Protein AF-A0A7V0QGQ5-F1 (afdb_monomer)

Nearest PDB structures (foldseek):
  8oyc-assembly2_B  TM=1.845E-01  e=3.760E+00  Methanosarcina mazei Go1

Sequence (451 aa):
MRLNPPDILLTNYKMLDYLLIRPKDYPLWKQNNFETLQYLVVDELHTFDGAQATDLACLIRRLKTRLKTPRDFLCCVGTSATLGSEKNPETLLQYVRVLFGEPFDDDAVITESQLTAGEFLEKSLISRIHIIPPEKTDQLDPEHYDGYQSYISSQHELWFGETISAKNFNKIQWRIDLGEKLKEHLFFQNLLKVLGGKVKNYNEILNELEKVTPEFKRGSEKYQLGLINSILSLVSEARTKVSEGNNEVTAPFLNVRLHFWLRELRRMVGKVGRKPDLRFSDDLNERQLKNHLPVVNCRECGSTGWAGIKRQNDTSVNPDLQSFYIGFFKNDPKVVFLFPDDPLKGGYQGRNGLDGIFYHLCCACLGLTTSDAPTDCPYCGNRELVRVFVPNSRVKRKKKIVGVHDCPFCGARNSLTIIGSRAASLTSVIIAQLYSSSFNNDKKLLTFSDS

Structure (mmCIF, N/CA/C/O backbone):
data_AF-A0A7V0QGQ5-F1
#
_entry.id   AF-A0A7V0QGQ5-F1
#
loop_
_atom_site.group_PDB
_atom_site.id
_atom_site.type_symbol
_atom_site.label_atom_id
_atom_site.label_alt_id
_atom_site.label_comp_id
_atom_site.label_asym_id
_atom_site.label_entity_id
_atom_site.label_seq_id
_atom_site.pdbx_PDB_ins_code
_atom_site.Cartn_x
_atom_site.Cartn_y
_atom_site.Cartn_z
_atom_site.occupancy
_atom_site.B_iso_or_equiv
_atom_site.auth_seq_id
_atom_site.auth_comp_id
_atom_site.auth_asym_id
_atom_site.auth_atom_id
_atom_site.pdbx_PDB_model_num
ATOM 1 N N . MET A 1 1 ? 9.636 -25.433 24.925 1.00 61.81 1 MET A N 1
ATOM 2 C CA . MET A 1 1 ? 8.462 -26.044 24.271 1.00 61.81 1 MET A CA 1
ATOM 3 C C . MET A 1 1 ? 8.364 -27.551 24.499 1.00 61.81 1 MET A C 1
ATOM 5 O O . MET A 1 1 ? 7.464 -27.965 25.195 1.00 61.81 1 MET A O 1
ATOM 9 N N . ARG A 1 2 ? 9.251 -28.411 23.972 1.00 73.81 2 ARG A N 1
ATOM 10 C CA . ARG A 1 2 ? 9.015 -29.878 24.028 1.00 73.81 2 ARG A CA 1
ATOM 11 C C . ARG A 1 2 ? 9.058 -30.513 25.422 1.00 73.81 2 ARG A C 1
ATOM 13 O O . ARG A 1 2 ? 8.378 -31.500 25.642 1.00 73.81 2 ARG A O 1
ATOM 20 N N . LEU A 1 3 ? 9.888 -29.988 26.321 1.00 77.19 3 LEU A N 1
ATOM 21 C CA . LEU A 1 3 ? 10.005 -30.485 27.701 1.00 77.19 3 LEU A CA 1
ATOM 22 C C . LEU A 1 3 ? 9.179 -29.664 28.700 1.00 77.19 3 LEU A C 1
ATOM 24 O O . LEU A 1 3 ? 8.874 -30.162 29.771 1.00 77.19 3 LEU A O 1
ATOM 28 N N . ASN A 1 4 ? 8.814 -28.441 28.308 1.00 82.00 4 ASN A N 1
ATOM 29 C CA . ASN A 1 4 ? 7.976 -27.501 29.050 1.00 82.00 4 ASN A CA 1
ATOM 30 C C . ASN A 1 4 ? 6.942 -26.965 28.041 1.00 82.00 4 ASN A C 1
ATOM 32 O O . ASN A 1 4 ? 7.288 -26.027 27.296 1.00 82.00 4 ASN A O 1
ATOM 36 N N . PRO A 1 5 ? 5.787 -27.643 27.883 1.00 83.38 5 PRO A N 1
ATOM 37 C CA . PRO A 1 5 ? 4.729 -27.214 26.970 1.00 83.38 5 PRO A CA 1
ATOM 38 C C . PRO A 1 5 ? 4.194 -25.834 27.393 1.00 83.38 5 PRO A C 1
ATOM 40 O O . PRO A 1 5 ? 4.126 -25.568 28.589 1.00 83.38 5 PRO A O 1
ATOM 43 N N . PRO A 1 6 ? 3.884 -24.935 26.441 1.00 86.62 6 PRO A N 1
ATOM 44 C CA . PRO A 1 6 ? 3.328 -23.622 26.755 1.00 86.62 6 PRO A CA 1
ATOM 45 C C . PRO A 1 6 ? 1.831 -23.711 27.083 1.00 86.62 6 PRO A C 1
ATOM 47 O O . PRO A 1 6 ? 1.152 -24.600 26.572 1.00 86.62 6 PRO A O 1
ATOM 50 N N . ASP A 1 7 ? 1.312 -22.736 27.834 1.00 86.81 7 ASP A N 1
ATOM 51 C CA . ASP A 1 7 ? -0.131 -22.598 28.098 1.00 86.81 7 ASP A CA 1
ATOM 52 C C . ASP A 1 7 ? -0.922 -22.212 26.834 1.00 86.81 7 ASP A C 1
ATOM 54 O O . ASP A 1 7 ? -2.066 -22.619 26.654 1.00 86.81 7 ASP A O 1
ATOM 58 N N . ILE A 1 8 ? -0.296 -21.450 25.926 1.00 91.44 8 ILE A N 1
ATOM 59 C CA . ILE A 1 8 ? -0.865 -21.049 24.632 1.00 91.44 8 ILE A CA 1
ATOM 60 C C . ILE A 1 8 ? 0.060 -21.519 23.507 1.00 91.44 8 ILE A C 1
ATOM 62 O O . ILE A 1 8 ? 1.232 -21.138 23.442 1.00 91.44 8 ILE A O 1
ATOM 66 N N . LEU A 1 9 ? -0.478 -22.322 22.586 1.00 90.81 9 LEU A N 1
ATOM 67 C CA . LEU A 1 9 ? 0.223 -22.776 21.385 1.00 90.81 9 LEU A CA 1
ATOM 68 C C . LEU A 1 9 ? -0.323 -22.064 20.142 1.00 90.81 9 LEU A C 1
ATOM 70 O O . LEU A 1 9 ? -1.344 -22.462 19.589 1.00 90.81 9 LEU A O 1
ATOM 74 N N . LEU A 1 10 ? 0.399 -21.048 19.665 1.00 92.56 10 LEU A N 1
ATOM 75 C CA . LEU A 1 10 ? 0.129 -20.407 18.375 1.00 92.56 10 LEU A CA 1
ATOM 76 C C . LEU A 1 10 ? 0.839 -21.175 17.257 1.00 92.56 10 LEU A C 1
ATOM 78 O O . LEU A 1 10 ? 2.065 -21.313 17.257 1.00 92.56 10 LEU A O 1
ATOM 82 N N . THR A 1 11 ? 0.076 -21.707 16.306 1.00 91.12 11 THR A N 1
ATOM 83 C CA . THR A 1 11 ? 0.616 -22.517 15.212 1.00 91.12 11 THR A CA 1
ATOM 84 C C . THR A 1 11 ? -0.301 -22.479 13.992 1.00 91.12 11 THR A C 1
ATOM 86 O O . THR A 1 11 ? -1.473 -22.139 14.106 1.00 91.12 11 THR A O 1
ATOM 89 N N . ASN A 1 12 ? 0.219 -22.845 12.821 1.00 90.44 12 ASN A N 1
ATOM 90 C CA . ASN A 1 12 ? -0.616 -23.091 11.644 1.00 90.44 12 ASN A CA 1
ATOM 91 C C . ASN A 1 12 ? -0.992 -24.580 11.556 1.00 90.44 12 ASN A C 1
ATOM 93 O O . ASN A 1 12 ? -0.305 -25.435 12.122 1.00 90.44 12 ASN A O 1
ATOM 97 N N . TYR A 1 13 ? -2.052 -24.907 10.812 1.00 88.12 13 TYR A N 1
ATOM 98 C CA . TYR A 1 13 ? -2.577 -26.278 10.751 1.00 88.12 13 TYR A CA 1
ATOM 99 C C . TYR A 1 13 ? -1.547 -27.307 10.246 1.00 88.12 13 TYR A C 1
ATOM 101 O O . TYR A 1 13 ? -1.491 -28.423 10.757 1.00 88.12 13 TYR A O 1
ATOM 109 N N . LYS A 1 14 ? -0.671 -26.930 9.298 1.00 89.62 14 LYS A N 1
ATOM 110 C CA . LYS A 1 14 ? 0.389 -27.819 8.785 1.00 89.62 14 LYS A CA 1
ATOM 111 C C . LYS A 1 14 ? 1.407 -28.153 9.870 1.00 89.62 14 LYS A C 1
ATOM 113 O O . LYS A 1 14 ? 1.813 -29.302 10.015 1.00 89.62 14 LYS A O 1
ATOM 118 N N . MET A 1 15 ? 1.836 -27.150 10.633 1.00 91.44 15 MET A N 1
ATOM 119 C CA . MET A 1 15 ? 2.780 -27.349 11.724 1.00 91.44 15 MET A CA 1
ATOM 120 C C . MET A 1 15 ? 2.140 -28.140 12.866 1.00 91.44 15 MET A C 1
ATOM 122 O O . MET A 1 15 ? 2.794 -29.023 13.412 1.00 91.44 15 MET A O 1
ATOM 126 N N . LEU A 1 16 ? 0.862 -27.911 13.178 1.00 92.94 16 LEU A N 1
ATOM 127 C CA . LEU A 1 16 ? 0.130 -28.732 14.143 1.00 92.94 16 LEU A CA 1
ATOM 128 C C . LEU A 1 16 ? 0.102 -30.210 13.733 1.00 92.94 16 LEU A C 1
ATOM 130 O O . LEU A 1 16 ? 0.403 -31.075 14.554 1.00 92.94 16 LEU A O 1
ATOM 134 N N . ASP A 1 17 ? -0.176 -30.503 12.461 1.00 91.62 17 ASP A N 1
ATOM 135 C CA . ASP A 1 17 ? -0.150 -31.875 11.949 1.00 91.62 17 ASP A CA 1
ATOM 136 C C . ASP A 1 17 ? 1.246 -32.509 12.081 1.00 91.62 17 ASP A C 1
ATOM 138 O O . ASP A 1 17 ? 1.400 -33.620 12.595 1.00 91.62 17 ASP A O 1
ATOM 142 N N . TYR A 1 18 ? 2.301 -31.756 11.746 1.00 91.25 18 TYR A N 1
ATOM 143 C CA . TYR A 1 18 ? 3.677 -32.201 11.971 1.00 91.25 18 TYR A CA 1
ATOM 144 C C . TYR A 1 18 ? 3.991 -32.468 13.447 1.00 91.25 18 TYR A C 1
ATOM 146 O O . TYR A 1 18 ? 4.677 -33.450 13.743 1.00 91.25 18 TYR A O 1
ATOM 154 N N . LEU A 1 19 ? 3.512 -31.631 14.375 1.00 91.62 19 LEU A N 1
ATOM 155 C CA . LEU A 1 19 ? 3.732 -31.826 15.812 1.00 91.62 19 LEU A CA 1
ATOM 156 C C . LEU A 1 19 ? 3.080 -33.119 16.318 1.00 91.62 19 LEU A C 1
ATOM 158 O O . LEU A 1 19 ? 3.626 -33.750 17.224 1.00 91.62 19 LEU A O 1
ATOM 162 N N . LEU A 1 20 ? 1.948 -33.531 15.739 1.00 89.94 20 LEU A N 1
ATOM 163 C CA . LEU A 1 20 ? 1.254 -34.766 16.116 1.00 89.94 20 LEU A CA 1
ATOM 164 C C . LEU A 1 20 ? 1.977 -36.031 15.632 1.00 89.94 20 LEU A C 1
ATOM 166 O O . LEU A 1 20 ? 1.940 -37.049 16.325 1.00 89.94 20 LEU A O 1
ATOM 170 N N . ILE A 1 21 ? 2.637 -35.973 14.471 1.00 89.62 21 ILE A N 1
ATOM 171 C CA . ILE A 1 21 ? 3.225 -37.151 13.807 1.00 89.62 21 ILE A CA 1
ATOM 172 C C . ILE A 1 21 ? 4.718 -37.314 14.129 1.00 89.62 21 ILE A C 1
ATOM 174 O O . ILE A 1 21 ? 5.227 -38.434 14.225 1.00 89.62 21 ILE A O 1
ATOM 178 N N . ARG A 1 22 ? 5.466 -36.214 14.278 1.00 89.62 22 ARG A N 1
ATOM 179 C CA . ARG A 1 22 ? 6.931 -36.261 14.347 1.00 89.62 22 ARG A CA 1
ATOM 180 C C . ARG A 1 22 ? 7.420 -36.856 15.677 1.00 89.62 22 ARG A C 1
ATOM 182 O O . ARG A 1 22 ? 7.177 -36.270 16.732 1.00 89.62 22 ARG A O 1
ATOM 189 N N . PRO A 1 23 ? 8.257 -37.916 15.664 1.00 87.75 23 PRO A N 1
ATOM 190 C CA . PRO A 1 23 ? 8.755 -38.542 16.895 1.00 87.75 23 PRO A CA 1
ATOM 191 C C . PRO A 1 23 ? 9.496 -37.580 17.833 1.00 87.75 23 PRO A C 1
ATOM 193 O O . PRO A 1 23 ? 9.400 -37.690 19.052 1.00 87.75 23 PRO A O 1
ATOM 196 N N . LYS A 1 24 ? 10.211 -36.594 17.270 1.00 88.75 24 LYS A N 1
ATOM 197 C CA . LYS A 1 24 ? 10.942 -35.578 18.048 1.00 88.75 24 LYS A CA 1
ATOM 198 C C . LYS A 1 24 ? 10.024 -34.687 18.890 1.00 88.75 24 LYS A C 1
ATOM 200 O O . LYS A 1 24 ? 10.501 -34.108 19.860 1.00 88.75 24 LYS A O 1
ATOM 205 N N . ASP A 1 25 ? 8.754 -34.559 18.517 1.00 88.88 25 ASP A N 1
ATOM 206 C CA . ASP A 1 25 ? 7.761 -33.719 19.188 1.00 88.88 25 ASP A CA 1
ATOM 207 C C . ASP A 1 25 ? 6.895 -34.517 20.176 1.00 88.88 25 ASP A C 1
ATOM 209 O O . ASP A 1 25 ? 6.149 -33.926 20.947 1.00 88.88 25 ASP A O 1
ATOM 213 N N . TYR A 1 26 ? 7.074 -35.843 20.257 1.00 86.44 26 TYR A N 1
ATOM 214 C CA . TYR A 1 26 ? 6.389 -36.707 21.223 1.00 86.44 26 TYR A CA 1
ATOM 215 C C . TYR A 1 26 ? 6.420 -36.198 22.680 1.00 86.44 26 TYR A C 1
ATOM 217 O O . TYR A 1 26 ? 5.375 -36.273 23.329 1.00 86.44 26 TYR A O 1
ATOM 225 N N . PRO A 1 27 ? 7.542 -35.655 23.213 1.00 89.00 27 PRO A N 1
ATOM 226 C CA . PRO A 1 27 ? 7.585 -35.161 24.590 1.00 89.00 27 PRO A CA 1
ATOM 227 C C . PRO A 1 27 ? 6.561 -34.060 24.898 1.00 89.00 27 PRO A C 1
ATOM 229 O O . PRO A 1 27 ? 6.089 -34.009 26.029 1.00 89.00 27 PRO A O 1
ATOM 232 N N . LEU A 1 28 ? 6.161 -33.262 23.895 1.00 86.62 28 LEU A N 1
ATOM 233 C CA . LEU A 1 28 ? 5.149 -32.209 24.037 1.00 86.62 28 LEU A CA 1
ATOM 234 C C . LEU A 1 28 ? 3.809 -32.769 24.526 1.00 86.62 28 LEU A C 1
ATOM 236 O O . LEU A 1 28 ? 3.087 -32.098 25.248 1.00 86.62 28 LEU A O 1
ATOM 240 N N . TRP A 1 29 ? 3.496 -34.005 24.135 1.00 86.75 29 TRP A N 1
ATOM 241 C CA . TRP A 1 29 ? 2.195 -34.624 24.366 1.00 86.75 29 TRP A CA 1
ATOM 242 C C . TRP A 1 29 ? 2.188 -35.622 25.531 1.00 86.75 29 TRP A C 1
ATOM 244 O O . TRP A 1 29 ? 1.196 -36.315 25.756 1.00 86.75 29 TRP A O 1
ATOM 254 N N . LYS A 1 30 ? 3.321 -35.779 26.231 1.00 84.50 30 LYS A N 1
ATOM 255 C CA . LYS A 1 30 ? 3.537 -36.873 27.192 1.00 84.50 30 LYS A CA 1
ATOM 256 C C . LYS A 1 30 ? 2.706 -36.722 28.469 1.00 84.50 30 LYS A C 1
ATOM 258 O O . LYS A 1 30 ? 2.352 -37.733 29.067 1.00 84.50 30 LYS A O 1
ATOM 263 N N . GLN A 1 31 ? 2.436 -35.489 28.891 1.00 82.19 31 GLN A N 1
ATOM 264 C CA . GLN A 1 31 ? 1.778 -35.171 30.165 1.00 82.19 31 GLN A CA 1
ATOM 265 C C . GLN A 1 31 ? 0.331 -34.696 29.987 1.00 82.19 31 GLN A C 1
ATOM 267 O O . GLN A 1 31 ? -0.225 -34.061 30.875 1.00 82.19 31 GLN A O 1
ATOM 272 N N . ASN A 1 32 ? -0.285 -35.021 28.852 1.00 82.19 32 ASN A N 1
ATOM 273 C CA . ASN A 1 32 ? -1.620 -34.535 28.546 1.00 82.19 32 ASN A CA 1
ATOM 274 C C . ASN A 1 32 ? -2.689 -35.375 29.248 1.00 82.19 32 ASN A C 1
ATOM 276 O O . ASN A 1 32 ? -2.657 -36.609 29.233 1.00 82.19 32 ASN A O 1
ATOM 280 N N . ASN A 1 33 ? -3.658 -34.681 29.818 1.00 82.19 33 ASN A N 1
ATOM 281 C CA . ASN A 1 33 ? -4.895 -35.192 30.383 1.00 82.19 33 ASN A CA 1
ATOM 282 C C . ASN A 1 33 ? -6.095 -34.647 29.583 1.00 82.19 33 ASN A C 1
ATOM 284 O O . ASN A 1 33 ? -5.938 -33.844 28.662 1.00 82.19 33 ASN A O 1
ATOM 288 N N . PHE A 1 34 ? -7.301 -35.083 29.943 1.00 81.25 34 PHE A N 1
ATOM 289 C CA . PHE A 1 34 ? -8.526 -34.665 29.258 1.00 81.25 34 PHE A CA 1
ATOM 290 C C . PHE A 1 34 ? -8.799 -33.150 29.376 1.00 81.25 34 PHE A C 1
ATOM 292 O O . PHE A 1 34 ? -9.476 -32.596 28.517 1.00 81.25 34 PHE A O 1
ATOM 299 N N . GLU A 1 35 ? -8.220 -32.476 30.378 1.00 84.94 35 GLU A N 1
ATOM 300 C CA . GLU A 1 35 ? -8.338 -31.029 30.623 1.00 84.94 35 GLU A CA 1
ATOM 301 C C . GLU A 1 35 ? -7.251 -30.199 29.922 1.00 84.94 35 GLU A C 1
ATOM 303 O O . GLU A 1 35 ? -7.256 -28.976 30.022 1.00 84.94 35 GLU A O 1
ATOM 308 N N . THR A 1 36 ? -6.303 -30.833 29.220 1.00 88.25 36 THR A N 1
ATOM 309 C CA . THR A 1 36 ? -5.132 -30.143 28.648 1.00 88.25 36 THR A CA 1
ATOM 310 C C . THR A 1 36 ? -5.510 -29.149 27.557 1.00 88.25 36 THR A C 1
ATOM 312 O O . THR A 1 36 ? -4.830 -28.144 27.380 1.00 88.25 36 THR A O 1
ATOM 315 N N . LEU A 1 37 ? -6.581 -29.425 26.814 1.00 90.81 37 LEU A N 1
ATOM 316 C CA . LEU A 1 37 ? -7.088 -28.528 25.785 1.00 90.81 37 LEU A CA 1
ATOM 317 C C . LEU A 1 37 ? -8.522 -28.139 26.126 1.00 90.81 37 LEU A C 1
ATOM 319 O O . LEU A 1 37 ? -9.440 -28.934 25.945 1.00 90.81 37 LEU A O 1
ATOM 323 N N . GLN A 1 38 ? -8.679 -26.910 26.611 1.00 91.81 38 GLN A N 1
ATOM 324 C CA . GLN A 1 38 ? -9.977 -26.319 26.951 1.00 91.81 38 GLN A CA 1
ATOM 325 C C . GLN A 1 38 ? -10.492 -25.384 25.855 1.00 91.81 38 GLN A C 1
ATOM 327 O O . GLN A 1 38 ? -11.699 -25.264 25.671 1.00 91.81 38 GLN A O 1
ATOM 332 N N . TYR A 1 39 ? -9.577 -24.772 25.096 1.00 95.00 39 TYR A N 1
ATOM 333 C CA . TYR A 1 39 ? -9.895 -23.821 24.037 1.00 95.00 39 TYR A CA 1
ATOM 334 C C . TYR A 1 39 ? -9.216 -24.210 22.730 1.00 95.00 39 TYR A C 1
ATOM 336 O O . TYR A 1 39 ? -8.034 -24.558 22.712 1.00 95.00 39 TYR A O 1
ATOM 344 N N . LEU A 1 40 ? -9.953 -24.103 21.629 1.00 95.25 40 LEU A N 1
ATOM 345 C CA . LEU A 1 40 ? -9.414 -24.223 20.280 1.00 95.25 40 LEU A CA 1
ATOM 346 C C . LEU A 1 40 ? -9.899 -23.046 19.444 1.00 95.25 40 LEU A C 1
ATOM 348 O O . LEU A 1 40 ? -11.075 -22.962 19.103 1.00 95.25 40 LEU A O 1
ATOM 352 N N . VAL A 1 41 ? -8.971 -22.157 19.106 1.00 95.50 41 VAL A N 1
ATOM 353 C CA . VAL A 1 41 ? -9.246 -20.989 18.270 1.00 95.50 41 VAL A CA 1
ATOM 354 C C . VAL A 1 41 ? -8.744 -21.265 16.859 1.00 95.50 41 VAL A C 1
ATOM 356 O O . VAL A 1 41 ? -7.568 -21.583 16.673 1.00 95.50 41 VAL A O 1
ATOM 359 N N . VAL A 1 42 ? -9.627 -21.157 15.871 1.00 93.25 42 VAL A N 1
ATOM 360 C CA . VAL A 1 42 ? -9.270 -21.194 14.451 1.00 93.25 42 VAL A CA 1
ATOM 361 C C . VAL A 1 42 ? -9.541 -19.821 13.864 1.00 93.25 42 VAL A C 1
ATOM 363 O O . VAL A 1 42 ? -10.685 -19.373 13.808 1.00 93.25 42 VAL A O 1
ATOM 366 N N . ASP A 1 43 ? -8.465 -19.169 13.441 1.00 90.94 43 ASP A N 1
ATOM 367 C CA . ASP A 1 43 ? -8.535 -17.872 12.786 1.00 90.94 43 ASP A CA 1
ATOM 368 C C . ASP A 1 43 ? -8.820 -18.040 11.286 1.00 90.94 43 ASP A C 1
ATOM 370 O O . ASP A 1 43 ? -8.401 -19.029 10.678 1.00 90.94 43 ASP A O 1
ATOM 374 N N . GLU A 1 44 ? -9.526 -17.081 10.695 1.00 87.25 44 GLU A N 1
ATOM 375 C CA . GLU A 1 44 ? -9.806 -17.001 9.257 1.00 87.25 44 GLU A CA 1
ATOM 376 C C . GLU A 1 44 ? -10.445 -18.256 8.650 1.00 87.25 44 GLU A C 1
ATOM 378 O O . GLU A 1 44 ? -10.015 -18.774 7.614 1.00 87.25 44 GLU A O 1
ATOM 383 N N . LEU A 1 45 ? -11.536 -18.726 9.261 1.00 87.50 45 LEU A N 1
ATOM 384 C CA . LEU A 1 45 ? -12.284 -19.902 8.812 1.00 87.50 45 LEU A CA 1
ATOM 385 C C . LEU A 1 45 ? -12.677 -19.866 7.330 1.00 87.50 45 LEU A C 1
ATOM 387 O O . LEU A 1 45 ? -12.782 -20.922 6.710 1.00 87.50 45 LEU A O 1
ATOM 391 N N . HIS A 1 46 ? -12.857 -18.671 6.762 1.00 83.06 46 HIS A N 1
ATOM 392 C CA . HIS A 1 46 ? -13.173 -18.480 5.347 1.00 83.06 46 HIS A CA 1
ATOM 393 C C . HIS A 1 46 ? -12.076 -18.966 4.386 1.00 83.06 46 HIS A C 1
ATOM 395 O O . HIS A 1 46 ? -12.357 -19.192 3.213 1.00 83.06 46 HIS A O 1
ATOM 401 N N . THR A 1 47 ? -10.838 -19.122 4.860 1.00 81.94 47 THR A N 1
ATOM 402 C CA . THR A 1 47 ? -9.720 -19.638 4.053 1.00 81.94 47 THR A CA 1
ATOM 403 C C . THR A 1 47 ? -9.741 -21.159 3.916 1.00 81.94 47 THR A C 1
ATOM 405 O O . THR A 1 47 ? -9.092 -21.705 3.025 1.00 81.94 47 THR A O 1
ATOM 408 N N . PHE A 1 48 ? -10.494 -21.852 4.775 1.00 80.62 48 PHE A N 1
ATOM 409 C CA . PHE A 1 48 ? -10.651 -23.298 4.734 1.00 80.62 48 PHE A CA 1
ATOM 410 C C . PHE A 1 48 ? -11.940 -23.638 3.990 1.00 80.62 48 PHE A C 1
ATOM 412 O O . PHE A 1 48 ? -13.011 -23.700 4.586 1.00 80.62 48 PHE A O 1
ATOM 419 N N . ASP A 1 49 ? -11.841 -23.881 2.687 1.00 75.62 49 ASP A N 1
ATOM 420 C CA . ASP A 1 49 ? -12.956 -24.326 1.857 1.00 75.62 49 ASP A CA 1
ATOM 421 C C . ASP A 1 49 ? -12.734 -25.749 1.316 1.00 75.62 49 ASP A C 1
ATOM 423 O O . ASP A 1 49 ? -11.624 -26.295 1.315 1.00 75.62 49 ASP A O 1
ATOM 427 N N . GLY A 1 50 ? -13.836 -26.404 0.934 1.00 80.94 50 GLY A N 1
ATOM 428 C CA . GLY A 1 50 ? -13.848 -27.730 0.309 1.00 80.94 50 GLY A CA 1
ATOM 429 C C . GLY A 1 50 ? -12.907 -28.757 0.958 1.00 80.94 50 GLY A C 1
ATOM 430 O O . GLY A 1 50 ? -13.148 -29.264 2.059 1.00 80.94 50 GLY A O 1
ATOM 431 N N . ALA A 1 51 ? -11.828 -29.093 0.246 1.00 84.31 51 ALA A N 1
ATOM 432 C CA . ALA A 1 51 ? -10.850 -30.084 0.688 1.00 84.31 51 ALA A CA 1
ATOM 433 C C . ALA A 1 51 ? -10.063 -29.636 1.933 1.00 84.31 51 ALA A C 1
ATOM 435 O O . ALA A 1 51 ? -9.852 -30.442 2.838 1.00 84.31 51 ALA A O 1
ATOM 436 N N . GLN A 1 52 ? -9.684 -28.357 2.030 1.00 84.31 52 GLN A N 1
ATOM 437 C CA . GLN A 1 52 ? -8.887 -27.859 3.157 1.00 84.31 52 GLN A CA 1
ATOM 438 C C . GLN A 1 52 ? -9.680 -27.876 4.467 1.00 84.31 52 GLN A C 1
ATOM 440 O O . GLN A 1 52 ? -9.143 -28.250 5.510 1.00 84.31 52 GLN A O 1
ATOM 445 N N . ALA A 1 53 ? -10.973 -27.544 4.408 1.00 85.25 53 ALA A N 1
ATOM 446 C CA . ALA A 1 53 ? -11.876 -27.664 5.553 1.00 85.25 53 ALA A CA 1
ATOM 447 C C . ALA A 1 53 ? -11.970 -29.112 6.056 1.00 85.25 53 ALA A C 1
ATOM 449 O O . ALA A 1 53 ? -11.949 -29.372 7.260 1.00 85.25 53 ALA A O 1
ATOM 450 N N . THR A 1 54 ? -12.026 -30.071 5.129 1.00 89.56 54 THR A N 1
ATOM 451 C CA . THR A 1 54 ? -12.078 -31.501 5.460 1.00 89.56 54 THR A CA 1
ATOM 452 C C . THR A 1 54 ? -10.787 -31.965 6.139 1.00 89.56 54 THR A C 1
ATOM 454 O O . THR A 1 54 ? -10.840 -32.680 7.145 1.00 89.56 54 THR A O 1
ATOM 457 N N . ASP A 1 55 ? -9.632 -31.525 5.636 1.00 90.81 55 ASP A N 1
ATOM 458 C CA . ASP A 1 55 ? -8.328 -31.821 6.233 1.00 90.81 55 ASP A CA 1
ATOM 459 C C . ASP A 1 55 ? -8.209 -31.240 7.645 1.00 90.81 55 ASP A C 1
ATOM 461 O O . ASP A 1 55 ? -7.761 -31.935 8.566 1.00 90.81 55 ASP A O 1
ATOM 465 N N . LEU A 1 56 ? -8.669 -29.999 7.841 1.00 92.31 56 LEU A N 1
ATOM 466 C CA . LEU A 1 56 ? -8.695 -29.349 9.147 1.00 92.31 56 LEU A CA 1
ATOM 467 C C . LEU A 1 56 ? -9.622 -30.085 10.125 1.00 92.31 56 LEU A C 1
ATOM 469 O O . LEU A 1 56 ? -9.205 -30.386 11.242 1.00 92.31 56 LEU A O 1
ATOM 473 N N . ALA A 1 57 ? -10.831 -30.466 9.704 1.00 93.50 57 ALA A N 1
ATOM 474 C CA . ALA A 1 57 ? -11.751 -31.247 10.534 1.00 93.50 57 ALA A CA 1
ATOM 475 C C . ALA A 1 57 ? -11.119 -32.581 10.974 1.00 93.50 57 ALA A C 1
ATOM 477 O O . ALA A 1 57 ? -11.193 -32.984 12.138 1.00 93.50 57 ALA A O 1
ATOM 478 N N . CYS A 1 58 ? -10.447 -33.275 10.051 1.00 93.69 58 CYS A N 1
ATOM 479 C CA . CYS A 1 58 ? -9.724 -34.508 10.354 1.00 93.69 58 CYS A CA 1
ATOM 480 C C . CYS A 1 58 ? -8.556 -34.274 11.322 1.00 93.69 58 CYS A C 1
ATOM 482 O O . CYS A 1 58 ? -8.351 -35.079 12.233 1.00 93.69 58 CYS A O 1
ATOM 484 N N . LEU A 1 59 ? -7.812 -33.178 11.161 1.00 94.75 59 LEU A N 1
ATOM 485 C CA . LEU A 1 59 ? -6.735 -32.790 12.068 1.00 94.75 59 LEU A CA 1
ATOM 486 C C . LEU A 1 59 ? -7.257 -32.517 13.485 1.00 94.75 59 LEU A C 1
ATOM 488 O O . LEU A 1 59 ? -6.693 -33.041 14.445 1.00 94.75 59 LEU A O 1
ATOM 492 N N . ILE A 1 60 ? -8.360 -31.777 13.621 1.00 94.88 60 ILE A N 1
ATOM 493 C CA . ILE A 1 60 ? -9.000 -31.493 14.915 1.00 94.88 60 ILE A CA 1
ATOM 494 C C . ILE A 1 60 ? -9.442 -32.797 15.589 1.00 94.88 60 ILE A C 1
ATOM 496 O O . ILE A 1 60 ? -9.155 -33.015 16.766 1.00 94.88 60 ILE A O 1
ATOM 500 N N . ARG A 1 61 ? -10.058 -33.726 14.845 1.00 93.50 61 ARG A N 1
ATOM 501 C CA . ARG A 1 61 ? -10.435 -35.052 15.375 1.00 93.50 61 ARG A CA 1
ATOM 502 C C . ARG A 1 61 ? -9.220 -35.858 15.843 1.00 93.50 61 ARG A C 1
ATOM 504 O O . ARG A 1 61 ? -9.275 -36.477 16.910 1.00 93.50 61 ARG A O 1
ATOM 511 N N . ARG A 1 62 ? -8.106 -35.835 15.094 1.00 93.50 62 ARG A N 1
ATOM 512 C CA . ARG A 1 62 ? -6.838 -36.469 15.513 1.00 93.50 62 ARG A CA 1
ATOM 513 C C . ARG A 1 62 ? -6.283 -35.828 16.782 1.00 93.50 62 ARG A C 1
ATOM 515 O O . ARG A 1 62 ? -5.860 -36.558 17.676 1.00 93.50 62 ARG A O 1
ATOM 522 N N . LEU A 1 63 ? -6.319 -34.499 16.879 1.00 93.38 63 LEU A N 1
ATOM 523 C CA . LEU A 1 63 ? -5.881 -33.761 18.062 1.00 93.38 63 LEU A CA 1
ATOM 524 C C . LEU A 1 63 ? -6.709 -34.160 19.290 1.00 93.38 63 LEU A C 1
ATOM 526 O O . LEU A 1 63 ? -6.137 -34.633 20.268 1.00 93.38 63 LEU A O 1
ATOM 530 N N . LYS A 1 64 ? -8.043 -34.079 19.213 1.00 92.25 64 LYS A N 1
ATOM 531 C CA . LYS A 1 64 ? -8.951 -34.490 20.301 1.00 92.25 64 LYS A CA 1
ATOM 532 C C . LYS A 1 64 ? -8.703 -35.928 20.745 1.00 92.25 64 LYS A C 1
ATOM 534 O O . LYS A 1 64 ? -8.576 -36.202 21.934 1.00 92.25 64 LYS A O 1
ATOM 539 N N . THR A 1 65 ? -8.544 -36.844 19.788 1.00 90.94 65 THR A N 1
ATOM 540 C CA . THR A 1 65 ? -8.245 -38.258 20.071 1.00 90.94 65 THR A CA 1
ATOM 541 C C . THR A 1 65 ? -6.902 -38.416 20.786 1.00 90.94 65 THR A C 1
ATOM 543 O O . THR A 1 65 ? -6.802 -39.143 21.774 1.00 90.94 65 THR A O 1
ATOM 546 N N . ARG A 1 66 ? -5.861 -37.713 20.323 1.00 89.62 66 ARG A N 1
ATOM 547 C CA . ARG A 1 66 ? -4.520 -37.740 20.925 1.00 89.62 66 ARG A CA 1
ATOM 548 C C . ARG A 1 66 ? -4.526 -37.214 22.358 1.00 89.62 66 ARG A C 1
ATOM 550 O O . ARG A 1 66 ? -3.794 -37.749 23.190 1.00 89.62 66 ARG A O 1
ATOM 557 N N . LEU A 1 67 ? -5.333 -36.188 22.620 1.00 90.19 67 LEU A N 1
ATOM 558 C CA . LEU A 1 67 ? -5.479 -35.538 23.921 1.00 90.19 67 LEU A CA 1
ATOM 559 C C . LEU A 1 67 ? -6.516 -36.204 24.830 1.00 90.19 67 LEU A C 1
ATOM 561 O O . LEU A 1 67 ? -6.607 -35.845 25.999 1.00 90.19 67 LEU A O 1
ATOM 565 N N . LYS A 1 68 ? -7.264 -37.194 24.323 1.00 90.00 68 LYS A N 1
ATOM 566 C CA . LYS A 1 68 ? -8.396 -37.820 25.023 1.00 90.00 68 LYS A CA 1
ATOM 567 C C . LYS A 1 68 ? -9.432 -36.785 25.484 1.00 90.00 68 LYS A C 1
ATOM 569 O O . LYS A 1 68 ? -10.004 -36.923 26.563 1.00 90.00 68 LYS A O 1
ATOM 574 N N . THR A 1 69 ? -9.646 -35.750 24.673 1.00 90.50 69 THR A N 1
ATOM 575 C CA . THR A 1 69 ? -10.641 -34.709 24.941 1.00 90.50 69 THR A CA 1
ATOM 576 C C . THR A 1 69 ? -12.037 -35.348 24.968 1.00 90.50 69 THR A C 1
ATOM 578 O O . THR A 1 69 ? -12.365 -36.088 24.032 1.00 90.50 69 THR A O 1
ATOM 581 N N . PRO A 1 70 ? -12.851 -35.120 26.015 1.00 90.06 70 PRO A N 1
ATOM 582 C CA . PRO A 1 70 ? -14.222 -35.612 26.069 1.00 90.06 70 PRO A CA 1
ATOM 583 C C . PRO A 1 70 ? -15.080 -34.978 24.966 1.00 90.06 70 PRO A C 1
ATOM 585 O O . PRO A 1 70 ? -14.698 -33.975 24.365 1.00 90.06 70 PRO A O 1
ATOM 588 N N . ARG A 1 71 ? -16.247 -35.569 24.694 1.00 88.56 71 ARG A N 1
ATOM 589 C CA . ARG A 1 71 ? -17.246 -34.936 23.819 1.00 88.56 71 ARG A CA 1
ATOM 590 C C . ARG A 1 71 ? -17.834 -33.712 24.514 1.00 88.56 71 ARG A C 1
ATOM 592 O O . ARG A 1 71 ? -17.973 -33.743 25.735 1.00 88.56 71 ARG A O 1
ATOM 599 N N . ASP A 1 72 ? -18.191 -32.697 23.735 1.00 89.31 72 ASP A N 1
ATOM 600 C CA . ASP A 1 72 ? -18.915 -31.505 24.193 1.00 89.31 72 ASP A CA 1
ATOM 601 C C . ASP A 1 72 ? -18.162 -30.726 25.293 1.00 89.31 72 ASP A C 1
ATOM 603 O O . ASP A 1 72 ? -18.761 -30.058 26.130 1.00 89.31 72 ASP A O 1
ATOM 607 N N . PHE A 1 73 ? -16.828 -30.850 25.323 1.00 90.19 73 PHE A N 1
ATOM 608 C CA . PHE A 1 73 ? -15.957 -30.259 26.350 1.00 90.19 73 PHE A CA 1
ATOM 609 C C . PHE A 1 73 ? -15.173 -29.047 25.843 1.00 90.19 73 PHE A C 1
ATOM 611 O O . PHE A 1 73 ? -14.823 -28.158 26.616 1.00 90.19 73 PHE A O 1
ATOM 618 N N . LEU A 1 74 ? -14.833 -29.029 24.554 1.00 92.44 74 LEU A N 1
ATOM 619 C CA . LEU A 1 74 ? -13.889 -28.065 24.007 1.00 92.44 74 LEU A CA 1
ATOM 620 C C . LEU A 1 74 ? -14.599 -26.763 23.626 1.00 92.44 74 LEU A C 1
ATOM 622 O O . LEU A 1 74 ? -15.429 -26.757 22.718 1.00 92.44 74 LEU A O 1
ATOM 626 N N . CYS A 1 75 ? -14.201 -25.641 24.226 1.00 93.31 75 CYS A N 1
ATOM 627 C CA . CYS A 1 75 ? -14.657 -24.326 23.788 1.00 93.31 75 CYS A CA 1
ATOM 628 C C . CYS A 1 75 ? -13.969 -23.962 22.464 1.00 93.31 75 CYS A C 1
ATOM 630 O O . CYS A 1 75 ? -12.776 -23.647 22.413 1.00 93.31 75 CYS A O 1
ATOM 632 N N . CYS A 1 76 ? -14.716 -24.059 21.369 1.00 94.88 76 CYS A N 1
ATOM 633 C CA . CYS A 1 76 ? -14.216 -23.761 20.035 1.00 94.88 76 CYS A CA 1
ATOM 634 C C . CYS A 1 76 ? -14.581 -22.330 19.643 1.00 94.88 76 CYS A C 1
ATOM 636 O O . CYS A 1 76 ? -15.737 -21.931 19.734 1.00 94.88 76 CYS A O 1
ATOM 638 N N . VAL A 1 77 ? -13.598 -21.573 19.163 1.00 94.56 77 VAL A N 1
ATOM 639 C CA . VAL A 1 77 ? -13.795 -20.210 18.665 1.00 94.56 77 VAL A CA 1
ATOM 640 C C . VAL A 1 77 ? -13.329 -20.162 17.220 1.00 94.56 77 VAL A C 1
ATOM 642 O O . VAL A 1 77 ? -12.214 -20.569 16.900 1.00 94.56 77 VAL A O 1
ATOM 645 N N . GLY A 1 78 ? -14.192 -19.673 16.339 1.00 91.00 78 GLY A N 1
ATOM 646 C CA . GLY A 1 78 ? -13.892 -19.473 14.931 1.00 91.00 78 GLY A CA 1
ATOM 647 C C . GLY A 1 78 ? -14.069 -18.013 14.558 1.00 91.00 78 GLY A C 1
ATOM 648 O O . GLY A 1 78 ? -15.132 -17.455 14.814 1.00 91.00 78 GLY A O 1
ATOM 649 N N . THR A 1 79 ? -13.068 -17.396 13.941 1.00 89.69 79 THR A N 1
ATOM 650 C CA . THR A 1 79 ? -13.209 -16.055 13.354 1.00 89.69 79 THR A CA 1
ATOM 651 C C . THR A 1 79 ? -13.345 -16.181 11.837 1.00 89.69 79 THR A C 1
ATOM 653 O O . THR A 1 79 ? -12.834 -17.116 11.215 1.00 89.69 79 THR A O 1
ATOM 656 N N . SER A 1 80 ? -14.078 -15.264 11.211 1.00 83.81 80 SER A N 1
ATOM 657 C CA . SER A 1 80 ? -14.225 -15.235 9.757 1.00 83.81 80 SER A CA 1
ATOM 658 C C . SER A 1 80 ? -14.604 -13.841 9.283 1.00 83.81 80 SER A C 1
ATOM 660 O O . SER A 1 80 ? -15.554 -13.257 9.799 1.00 83.81 80 SER A O 1
ATOM 662 N N . ALA A 1 81 ? -13.894 -13.328 8.278 1.00 71.62 81 ALA A N 1
ATOM 663 C CA . ALA A 1 81 ? -14.194 -12.032 7.679 1.00 71.62 81 ALA A CA 1
ATOM 664 C C . ALA A 1 81 ? -15.426 -12.052 6.756 1.00 71.62 81 ALA A C 1
ATOM 666 O O . ALA A 1 81 ? -16.121 -11.047 6.639 1.00 71.62 81 ALA A O 1
ATOM 667 N N . THR A 1 82 ? -15.701 -13.169 6.075 1.00 63.94 82 THR A N 1
ATOM 668 C CA . THR A 1 82 ? -16.675 -13.187 4.965 1.00 63.94 82 THR A CA 1
ATOM 669 C C . THR A 1 82 ? -17.862 -14.108 5.194 1.00 63.94 82 THR A C 1
ATOM 671 O O . THR A 1 82 ? -18.956 -13.786 4.731 1.00 63.94 82 THR A O 1
ATOM 674 N N . LEU A 1 83 ? -17.713 -15.189 5.967 1.00 60.72 83 LEU A N 1
ATOM 675 C CA . LEU A 1 83 ? -18.805 -16.153 6.168 1.00 60.72 83 LEU A CA 1
ATOM 676 C C . LEU A 1 83 ? -19.999 -15.544 6.928 1.00 60.72 83 LEU A C 1
ATOM 678 O O . LEU A 1 83 ? -21.124 -15.993 6.754 1.00 60.72 83 LEU A O 1
ATOM 682 N N . GLY A 1 84 ? -19.774 -14.495 7.729 1.00 52.34 84 GLY A N 1
ATOM 683 C CA . GLY A 1 84 ? -20.831 -13.767 8.445 1.00 52.34 84 GLY A CA 1
ATOM 684 C C . GLY A 1 84 ? -21.574 -12.711 7.615 1.00 52.34 84 GLY A C 1
ATOM 685 O O . GLY A 1 84 ? -22.578 -12.181 8.076 1.00 52.34 84 GLY A O 1
ATOM 686 N N . SER A 1 85 ? -21.107 -12.397 6.400 1.00 52.31 85 SER A N 1
ATOM 687 C CA . SER A 1 85 ? -21.831 -11.498 5.481 1.00 52.31 85 SER A CA 1
ATOM 688 C C . SER A 1 85 ? -22.803 -12.246 4.561 1.00 52.31 85 SER A C 1
ATOM 690 O O . SER A 1 85 ? -23.644 -11.626 3.901 1.00 52.31 85 SER A O 1
ATOM 692 N N . GLU A 1 86 ? -22.743 -13.581 4.550 1.00 53.09 86 GLU A N 1
ATOM 693 C CA . GLU A 1 86 ? -23.788 -14.413 3.969 1.00 53.09 86 GLU A CA 1
ATOM 694 C C . GLU A 1 86 ? -25.041 -14.352 4.851 1.00 53.09 86 GLU A C 1
ATOM 696 O O . GLU A 1 86 ? -24.983 -14.506 6.067 1.00 53.09 86 GLU A O 1
ATOM 701 N N . LYS A 1 87 ? -26.205 -14.135 4.229 1.00 56.56 87 LYS A N 1
ATOM 702 C CA . LYS A 1 87 ? -27.512 -13.948 4.887 1.00 56.56 87 LYS A CA 1
ATOM 703 C C . LYS A 1 87 ? -28.040 -15.186 5.637 1.00 56.56 87 LYS A C 1
ATOM 705 O O . LYS A 1 87 ? -29.244 -15.270 5.857 1.00 56.56 87 LYS A O 1
ATOM 710 N N . ASN A 1 88 ? -27.194 -16.162 5.968 1.00 71.19 88 ASN A N 1
ATOM 711 C CA . ASN A 1 88 ? -27.632 -17.427 6.541 1.00 71.19 88 ASN A CA 1
ATOM 712 C C . ASN A 1 88 ? -26.716 -17.904 7.688 1.00 71.19 88 ASN A C 1
ATOM 714 O O . ASN A 1 88 ? -25.868 -18.776 7.479 1.00 71.19 88 ASN A O 1
ATOM 718 N N . PRO A 1 89 ? -26.879 -17.354 8.910 1.00 78.50 89 PRO A N 1
ATOM 719 C CA . PRO A 1 89 ? -26.114 -17.777 10.090 1.00 78.50 89 PRO A CA 1
ATOM 720 C C . PRO A 1 89 ? -26.256 -19.280 10.380 1.00 78.50 89 PRO A C 1
ATOM 722 O O . PRO A 1 89 ? -25.324 -19.899 10.888 1.00 78.50 89 PRO A O 1
ATOM 725 N N . GLU A 1 90 ? -27.371 -19.895 9.978 1.00 83.12 90 GLU A N 1
ATOM 726 C CA . GLU A 1 90 ? -27.604 -21.338 10.093 1.00 83.12 90 GLU A CA 1
ATOM 727 C C . GLU A 1 90 ? -26.564 -22.172 9.328 1.00 83.12 90 GLU A C 1
ATOM 729 O O . GLU A 1 90 ? -26.038 -23.151 9.861 1.00 83.12 90 GLU A O 1
ATOM 734 N N . THR A 1 91 ? -26.216 -21.773 8.098 1.00 83.38 91 THR A N 1
ATOM 735 C CA . THR A 1 91 ? -25.209 -22.475 7.285 1.00 83.38 91 THR A CA 1
ATOM 736 C C . THR A 1 91 ? -23.832 -22.391 7.938 1.00 83.38 91 THR A C 1
ATOM 738 O O . THR A 1 91 ? -23.106 -23.386 7.987 1.00 83.38 91 THR A O 1
ATOM 741 N N . LEU A 1 92 ? -23.481 -21.216 8.474 1.00 85.44 92 LEU A N 1
ATOM 742 C CA . LEU A 1 92 ? -22.229 -21.012 9.197 1.00 85.44 92 LEU A CA 1
ATOM 743 C C . LEU A 1 92 ? -22.172 -21.900 10.443 1.00 85.44 92 LEU A C 1
ATOM 745 O O . LEU A 1 92 ? -21.186 -22.614 10.624 1.00 85.44 92 LEU A O 1
ATOM 749 N N . LEU A 1 93 ? -23.236 -21.911 11.253 1.00 88.81 93 LEU A N 1
ATOM 750 C CA . LEU A 1 93 ? -23.352 -22.766 12.436 1.00 88.81 93 LEU A CA 1
ATOM 751 C C . LEU A 1 93 ? -23.222 -24.247 12.078 1.00 88.81 93 LEU A C 1
ATOM 753 O O . LEU A 1 93 ? -22.478 -24.980 12.730 1.00 88.81 93 LEU A O 1
ATOM 757 N N . GLN A 1 94 ? -23.884 -24.702 11.012 1.00 88.69 94 GLN A N 1
ATOM 758 C CA . GLN A 1 94 ? -23.755 -26.079 10.542 1.00 88.69 94 GLN A CA 1
ATOM 759 C C . GLN A 1 94 ? -22.315 -26.401 10.126 1.00 88.69 94 GLN A C 1
ATOM 761 O O . GLN A 1 94 ? -21.787 -27.451 10.502 1.00 88.69 94 GLN A O 1
ATOM 766 N N . TYR A 1 95 ? -21.664 -25.499 9.390 1.00 88.75 95 TYR A N 1
ATOM 767 C CA . TYR A 1 95 ? -20.273 -25.654 8.981 1.00 88.75 95 TYR A CA 1
ATOM 768 C C . TYR A 1 95 ? -19.332 -25.784 10.187 1.00 88.75 95 TYR A C 1
ATOM 770 O O . TYR A 1 95 ? -18.570 -26.751 10.257 1.00 88.75 95 TYR A O 1
ATOM 778 N N . VAL A 1 96 ? -19.415 -24.882 11.174 1.00 90.62 96 VAL A N 1
ATOM 779 C CA . VAL A 1 96 ? -18.537 -24.935 12.358 1.00 90.62 96 VAL A CA 1
ATOM 780 C C . VAL A 1 96 ? -18.833 -26.141 13.250 1.00 90.62 96 VAL A C 1
ATOM 782 O O . VAL A 1 96 ? -17.889 -26.791 13.704 1.00 90.62 96 VAL A O 1
ATOM 785 N N . ARG A 1 97 ? -20.107 -26.530 13.415 1.00 91.88 97 ARG A N 1
ATOM 786 C CA . ARG A 1 97 ? -20.495 -27.764 14.125 1.00 91.88 97 ARG A CA 1
ATOM 787 C C . ARG A 1 97 ? -19.845 -28.997 13.480 1.00 91.88 97 ARG A C 1
ATOM 789 O O . ARG A 1 97 ? -19.336 -29.860 14.190 1.00 91.88 97 ARG A O 1
ATOM 796 N N . VAL A 1 98 ? -19.787 -29.073 12.146 1.00 91.38 98 VAL A N 1
ATOM 797 C CA . VAL A 1 98 ? -19.133 -30.185 11.420 1.00 91.38 98 VAL A CA 1
ATOM 798 C C . VAL A 1 98 ? -17.605 -30.118 11.502 1.00 91.38 98 VAL A C 1
ATOM 800 O O . VAL A 1 98 ? -16.956 -31.156 11.696 1.00 91.38 98 VAL A O 1
ATOM 803 N N . LEU A 1 99 ? -17.034 -28.921 11.340 1.00 92.19 99 LEU A N 1
ATOM 804 C CA . LEU A 1 99 ? -15.591 -28.680 11.340 1.00 92.19 99 LEU A CA 1
ATOM 805 C C . LEU A 1 99 ? -14.970 -29.029 12.694 1.00 92.19 99 LEU A C 1
ATOM 807 O O . LEU A 1 99 ? -14.037 -29.830 12.765 1.00 92.19 99 LEU A O 1
ATOM 811 N N . PHE A 1 100 ? -15.506 -28.446 13.766 1.00 94.06 100 PHE A N 1
ATOM 812 C CA . PHE A 1 100 ? -15.019 -28.682 15.117 1.00 94.06 100 PHE A CA 1
ATOM 813 C C . PHE A 1 100 ? -15.518 -30.017 15.665 1.00 94.06 100 PHE A C 1
ATOM 815 O O . PHE A 1 100 ? -14.769 -30.700 16.365 1.00 94.06 100 PHE A O 1
ATOM 822 N N . GLY A 1 101 ? -16.745 -30.427 15.336 1.00 92.56 101 GLY A N 1
ATOM 823 C CA . GLY A 1 101 ? -17.399 -31.562 15.986 1.00 92.56 101 GLY A CA 1
ATOM 824 C C . GLY A 1 101 ? -17.709 -31.266 17.454 1.00 92.56 101 GLY A C 1
ATOM 825 O O . GLY A 1 101 ? -17.399 -32.099 18.298 1.00 92.56 101 GLY A O 1
ATOM 826 N N . GLU A 1 102 ? -18.215 -30.064 17.736 1.00 93.88 102 GLU A N 1
ATOM 827 C CA . GLU A 1 102 ? -18.695 -29.585 19.044 1.00 93.88 102 GLU A CA 1
ATOM 828 C C . GLU A 1 102 ? -20.049 -28.878 18.847 1.00 93.88 102 GLU A C 1
ATOM 830 O O . GLU A 1 102 ? -20.326 -28.407 17.732 1.00 93.88 102 GLU A O 1
ATOM 835 N N . PRO A 1 103 ? -20.897 -28.794 19.887 1.00 92.00 103 PRO A N 1
ATOM 836 C CA . PRO A 1 103 ? -22.129 -28.022 19.839 1.00 92.00 103 PRO A CA 1
ATOM 837 C C . PRO A 1 103 ? -21.832 -26.518 19.782 1.00 92.00 103 PRO A C 1
ATOM 839 O O . PRO A 1 103 ? -20.864 -26.030 20.357 1.00 92.00 103 PRO A O 1
ATOM 842 N N . PHE A 1 104 ? -22.697 -25.791 19.083 1.00 92.12 104 PHE A N 1
ATOM 843 C CA . PHE A 1 104 ? -22.734 -24.329 19.056 1.00 92.12 104 PHE A CA 1
ATOM 844 C C . PHE A 1 104 ? -24.192 -23.916 19.167 1.00 92.12 104 PHE A C 1
ATOM 846 O O . PHE A 1 104 ? -25.005 -24.463 18.419 1.00 92.12 104 PHE A O 1
ATOM 853 N N . ASP A 1 105 ? -24.505 -22.982 20.053 1.00 90.81 105 ASP A N 1
ATOM 854 C CA . ASP A 1 105 ? -25.848 -22.421 20.197 1.00 90.81 105 ASP A CA 1
ATOM 855 C C . ASP A 1 105 ? -26.145 -21.405 19.082 1.00 90.81 105 ASP A C 1
ATOM 857 O O . ASP A 1 105 ? -25.246 -20.971 18.357 1.00 90.81 105 ASP A O 1
ATOM 861 N N . ASP A 1 106 ? -27.415 -21.046 18.899 1.00 85.56 106 ASP A N 1
ATOM 862 C CA . ASP A 1 106 ? -27.825 -20.150 17.807 1.00 85.56 106 ASP A CA 1
ATOM 863 C C . ASP A 1 106 ? -27.352 -18.698 18.026 1.00 85.56 106 ASP A C 1
ATOM 865 O O . ASP A 1 106 ? -27.177 -17.946 17.067 1.00 85.56 106 ASP A O 1
ATOM 869 N N . ASP A 1 107 ? -27.075 -18.317 19.275 1.00 86.81 107 ASP A N 1
ATOM 870 C CA . ASP A 1 107 ? -26.479 -17.038 19.675 1.00 86.81 107 ASP A CA 1
ATOM 871 C C . ASP A 1 107 ? -24.938 -17.055 19.677 1.00 86.81 107 ASP A C 1
ATOM 873 O O . ASP A 1 107 ? -24.307 -16.035 19.954 1.00 86.81 107 ASP A O 1
ATOM 877 N N . ALA A 1 108 ? -24.308 -18.177 19.301 1.00 88.69 108 ALA A N 1
ATOM 878 C CA . ALA A 1 108 ? -22.851 -18.279 19.213 1.00 88.69 108 ALA A CA 1
ATOM 879 C C . ALA A 1 108 ? -22.254 -17.462 18.049 1.00 88.69 108 ALA A C 1
ATOM 881 O O . ALA A 1 108 ? -21.039 -17.249 17.996 1.00 88.69 108 ALA A O 1
ATOM 882 N N . VAL A 1 109 ? -23.084 -17.005 17.103 1.00 87.56 109 VAL A N 1
ATOM 883 C CA . VAL A 1 109 ? -22.648 -16.130 16.008 1.00 87.56 109 VAL A CA 1
ATOM 884 C C . VAL A 1 109 ? -22.597 -14.688 16.498 1.00 87.56 109 VAL A C 1
ATOM 886 O O . VAL A 1 109 ? -23.602 -13.982 16.538 1.00 87.56 109 VAL A O 1
ATOM 889 N N . ILE A 1 110 ? -21.390 -14.232 16.823 1.00 86.12 110 ILE A N 1
ATOM 890 C CA . ILE A 1 110 ? -21.134 -12.847 17.218 1.00 86.12 110 ILE A CA 1
ATOM 891 C C . ILE A 1 110 ? -20.677 -12.063 15.984 1.00 86.12 110 ILE A C 1
ATOM 893 O O . ILE A 1 110 ? -19.598 -12.311 15.446 1.00 86.12 110 ILE A O 1
ATOM 897 N N . THR A 1 111 ? -21.491 -11.108 15.534 1.00 82.69 111 THR A N 1
ATOM 898 C CA . THR A 1 111 ? -21.149 -10.190 14.436 1.00 82.69 111 THR A CA 1
ATOM 899 C C . THR A 1 111 ? -20.698 -8.832 14.963 1.00 82.69 111 THR A C 1
ATOM 901 O O . THR A 1 111 ? -20.968 -8.461 16.105 1.00 82.69 111 THR A O 1
ATOM 904 N N . GLU A 1 112 ? -20.042 -8.044 14.113 1.00 78.94 112 GLU A N 1
ATOM 905 C CA . GLU A 1 112 ? -19.809 -6.638 14.427 1.00 78.94 112 GLU A CA 1
ATOM 906 C C . GLU A 1 112 ? -21.110 -5.827 14.343 1.00 78.94 112 GLU A C 1
ATOM 908 O O . GLU A 1 112 ? -21.952 -6.053 13.474 1.00 78.94 112 GLU A O 1
ATOM 913 N N . SER A 1 113 ? -21.261 -4.858 15.244 1.00 75.38 113 SER A N 1
ATOM 914 C CA . SER A 1 113 ? -22.289 -3.823 15.155 1.00 75.38 113 SER A CA 1
ATOM 915 C C . SER A 1 113 ? -21.600 -2.510 14.820 1.00 75.38 113 SER A C 1
ATOM 917 O O . SER A 1 113 ? -20.882 -1.949 15.649 1.00 75.38 113 SER A O 1
ATOM 919 N N . GLN A 1 114 ? -21.797 -2.026 13.598 1.00 80.38 114 GLN A N 1
ATOM 920 C CA . GLN A 1 114 ? -21.263 -0.743 13.155 1.00 80.38 114 GLN A CA 1
ATOM 921 C C . GLN A 1 114 ? -22.356 0.319 13.218 1.00 80.38 114 GLN A C 1
ATOM 923 O O . GLN A 1 114 ? -23.460 0.104 12.727 1.00 80.38 114 GLN A O 1
ATOM 928 N N . LEU A 1 115 ? -22.031 1.480 13.786 1.00 85.75 115 LEU A N 1
ATOM 929 C CA . LEU A 1 115 ? -22.906 2.644 13.703 1.00 85.75 115 LEU A CA 1
ATOM 930 C C . LEU A 1 115 ? -22.746 3.296 12.333 1.00 85.75 115 LEU A C 1
ATOM 932 O O . LEU A 1 115 ? -21.636 3.613 11.898 1.00 85.75 115 LEU A O 1
ATOM 936 N N . THR A 1 116 ? -23.864 3.548 11.668 1.00 88.38 116 THR A N 1
ATOM 937 C CA . THR A 1 116 ? -23.890 4.399 10.483 1.00 88.38 116 THR A CA 1
ATOM 938 C C . THR A 1 116 ? -23.540 5.841 10.855 1.00 88.38 116 THR A C 1
ATOM 940 O O . THR A 1 116 ? -23.693 6.277 11.997 1.00 88.38 116 THR A O 1
ATOM 943 N N . ALA A 1 117 ? -23.118 6.638 9.867 1.00 88.81 117 ALA A N 1
ATOM 944 C CA . ALA A 1 117 ? -22.884 8.067 10.081 1.00 88.81 117 ALA A CA 1
ATOM 945 C C . ALA A 1 117 ? -24.140 8.794 10.605 1.00 88.81 117 ALA A C 1
ATOM 947 O O . ALA A 1 117 ? -24.013 9.764 11.344 1.00 88.81 117 ALA A O 1
ATOM 948 N N . GLY A 1 118 ? -25.339 8.327 10.233 1.00 88.12 118 GLY A N 1
ATOM 949 C CA . GLY A 1 118 ? -26.606 8.865 10.726 1.00 88.12 118 GLY A CA 1
ATOM 950 C C . GLY A 1 118 ? -26.820 8.581 12.211 1.00 88.12 118 GLY A C 1
ATOM 951 O O . GLY A 1 118 ? -27.026 9.519 12.971 1.00 88.12 118 GLY A O 1
ATOM 952 N N . GLU A 1 119 ? -26.700 7.319 12.630 1.00 90.00 119 GLU A N 1
ATOM 953 C CA . GLU A 1 119 ? -26.844 6.915 14.040 1.00 90.00 119 GLU A CA 1
ATOM 954 C C . GLU A 1 119 ? -25.776 7.564 14.928 1.00 90.00 119 GLU A C 1
ATOM 956 O O . GLU A 1 119 ? -26.071 8.052 16.016 1.00 90.00 119 GLU A O 1
ATOM 961 N N . PHE A 1 120 ? -24.533 7.643 14.443 1.00 90.31 120 PHE A N 1
ATOM 962 C CA . PHE A 1 120 ? -23.436 8.268 15.184 1.00 90.31 120 PHE A CA 1
ATOM 963 C C . PHE A 1 120 ? -23.658 9.770 15.436 1.00 90.31 120 PHE A C 1
ATOM 965 O O . PHE A 1 120 ? -23.211 10.301 16.455 1.00 90.31 120 PHE A O 1
ATOM 972 N N . LEU A 1 121 ? -24.336 10.459 14.512 1.00 91.81 121 LEU A N 1
ATOM 973 C CA . LEU A 1 121 ? -24.585 11.903 14.559 1.00 91.81 121 LEU A CA 1
ATOM 974 C C . LEU A 1 121 ? -26.013 12.264 14.994 1.00 91.81 121 LEU A C 1
ATOM 976 O O . LEU A 1 121 ? -26.335 13.447 15.046 1.00 91.81 121 LEU A O 1
ATOM 980 N N . GLU A 1 122 ? -26.866 11.286 15.312 1.00 88.69 122 GLU A N 1
ATOM 981 C CA . GLU A 1 122 ? -28.314 11.472 15.497 1.00 88.69 122 GLU A CA 1
ATOM 982 C C . GLU A 1 122 ? -28.657 12.586 16.500 1.00 88.69 122 GLU A C 1
ATOM 984 O O . GLU A 1 122 ? -29.572 13.379 16.283 1.00 88.69 122 GLU A O 1
ATOM 989 N N . LYS A 1 123 ? -27.885 12.683 17.588 1.00 89.00 123 LYS A N 1
ATOM 990 C CA . LYS A 1 123 ? -28.099 13.653 18.676 1.00 89.00 123 LYS A CA 1
ATOM 991 C C . LYS A 1 123 ? -27.279 14.937 18.531 1.00 89.00 123 LYS A C 1
ATOM 993 O O . LYS A 1 123 ? -27.351 15.805 19.397 1.00 89.00 123 LYS A O 1
ATOM 998 N N . SER A 1 124 ? -26.490 15.064 17.467 1.00 91.69 124 SER A N 1
ATOM 999 C CA . SER A 1 124 ? -25.529 16.151 17.289 1.00 91.69 124 SER A CA 1
ATOM 1000 C C . SER A 1 124 ? -25.992 17.116 16.204 1.00 91.69 124 SER A C 1
ATOM 1002 O O . SER A 1 124 ? -25.841 16.877 15.004 1.00 91.69 124 SER A O 1
ATOM 1004 N N . LEU A 1 125 ? -26.546 18.247 16.642 1.00 91.31 125 LEU A N 1
ATOM 1005 C CA . LEU A 1 125 ? -26.928 19.335 15.749 1.00 91.31 125 LEU A CA 1
ATOM 1006 C C . LEU A 1 125 ? -25.691 20.088 15.249 1.00 91.31 125 LEU A C 1
ATOM 1008 O O . LEU A 1 125 ? -24.697 20.238 15.958 1.00 91.31 125 LEU A O 1
ATOM 1012 N N . ILE A 1 126 ? -25.772 20.593 14.020 1.00 92.62 126 ILE A N 1
ATOM 1013 C CA . ILE A 1 126 ? -24.722 21.438 13.452 1.00 92.62 126 ILE A CA 1
ATOM 1014 C C . ILE A 1 126 ? -24.756 22.790 14.168 1.00 92.62 126 ILE A C 1
ATOM 1016 O O . ILE A 1 126 ? -25.728 23.534 14.045 1.00 92.62 126 ILE A O 1
ATOM 1020 N N . SER A 1 127 ? -23.683 23.115 14.884 1.00 91.19 127 SER A N 1
ATOM 1021 C CA . SER A 1 127 ? -23.486 24.422 15.526 1.00 91.19 127 SER A CA 1
ATOM 1022 C C . SER A 1 127 ? -22.339 25.214 14.888 1.00 91.19 127 SER A C 1
ATOM 1024 O O . SER A 1 127 ? -22.229 26.423 15.091 1.00 91.19 127 SER A O 1
ATOM 1026 N N . ARG A 1 128 ? -21.489 24.552 14.086 1.00 90.81 128 ARG A N 1
ATOM 1027 C CA . ARG A 1 128 ? -20.300 25.144 13.458 1.00 90.81 128 ARG A CA 1
ATOM 1028 C C . ARG A 1 128 ? -20.242 24.838 11.969 1.00 90.81 128 ARG A C 1
ATOM 1030 O O . ARG A 1 128 ? -20.352 23.688 11.549 1.00 90.81 128 ARG A O 1
ATOM 1037 N N . ILE A 1 129 ? -20.032 25.886 11.177 1.00 90.56 129 ILE A N 1
ATOM 1038 C CA . ILE A 1 129 ? -19.987 25.820 9.707 1.00 90.56 129 ILE A CA 1
ATOM 1039 C C . ILE A 1 129 ? -18.716 26.437 9.115 1.00 90.56 129 ILE A C 1
ATOM 1041 O O . ILE A 1 129 ? -18.535 26.405 7.903 1.00 90.56 129 ILE A O 1
ATOM 1045 N N . HIS A 1 130 ? -17.856 27.023 9.952 1.00 89.06 130 HIS A N 1
ATOM 1046 C CA . HIS A 1 130 ? -16.661 27.718 9.491 1.00 89.06 130 HIS A CA 1
ATOM 1047 C C . HIS A 1 130 ? -15.672 26.731 8.863 1.00 89.06 130 HIS A C 1
ATOM 1049 O O . HIS A 1 130 ? -15.312 25.725 9.465 1.00 89.06 130 HIS A O 1
ATOM 1055 N N . ILE A 1 131 ? -15.196 27.046 7.664 1.00 90.12 131 ILE A N 1
ATOM 1056 C CA . ILE A 1 131 ? -14.163 26.278 6.972 1.00 90.12 131 ILE A CA 1
ATOM 1057 C C . ILE A 1 131 ? -12.921 27.153 6.872 1.00 90.12 131 ILE A C 1
ATOM 1059 O O . ILE A 1 131 ? -13.009 28.346 6.589 1.00 90.12 131 ILE A O 1
ATOM 1063 N N . ILE A 1 132 ? -11.756 26.557 7.122 1.00 92.06 132 ILE A N 1
ATOM 1064 C CA . ILE A 1 132 ? -10.470 27.253 7.055 1.00 92.06 132 ILE A CA 1
ATOM 1065 C C . ILE A 1 132 ? -10.272 27.751 5.623 1.00 92.06 132 ILE A C 1
ATOM 1067 O O . ILE A 1 132 ? -10.313 26.929 4.712 1.00 92.06 132 ILE A O 1
ATOM 1071 N N . PRO A 1 133 ? -10.063 29.050 5.382 1.00 90.88 133 PRO A N 1
ATOM 1072 C CA . PRO A 1 133 ? -10.047 29.577 4.027 1.00 90.88 133 PRO A CA 1
ATOM 1073 C C . PRO A 1 133 ? -8.689 29.309 3.330 1.00 90.88 133 PRO A C 1
ATOM 1075 O O . PRO A 1 133 ? -7.683 29.101 4.022 1.00 90.88 133 PRO A O 1
ATOM 1078 N N . PRO A 1 134 ? -8.624 29.285 1.981 1.00 89.94 134 PRO A N 1
ATOM 1079 C CA . PRO A 1 134 ? -7.417 28.909 1.231 1.00 89.94 134 PRO A CA 1
ATOM 1080 C C . PRO A 1 134 ? -6.169 29.745 1.534 1.00 89.94 134 PRO A C 1
ATOM 1082 O O . PRO A 1 134 ? -5.048 29.257 1.399 1.00 89.94 134 PRO A O 1
ATOM 1085 N N . GLU A 1 135 ? -6.323 30.980 2.001 1.00 91.25 135 GLU A N 1
ATOM 1086 C CA . GLU A 1 135 ? -5.210 31.862 2.367 1.00 91.25 135 GLU A CA 1
ATOM 1087 C C . GLU A 1 135 ? -4.416 31.331 3.572 1.00 91.25 135 GLU A C 1
ATOM 1089 O O . GLU A 1 135 ? -3.271 31.722 3.778 1.00 91.25 135 GLU A O 1
ATOM 1094 N N . LYS A 1 136 ? -4.993 30.411 4.357 1.00 92.50 136 LYS A N 1
ATOM 1095 C CA . LYS A 1 136 ? -4.329 29.755 5.491 1.00 92.50 136 LYS A CA 1
ATOM 1096 C C . LYS A 1 136 ? -3.704 28.400 5.139 1.00 92.50 136 LYS A C 1
ATOM 1098 O O . LYS A 1 136 ? -3.383 27.640 6.047 1.00 92.50 136 LYS A O 1
ATOM 1103 N N . THR A 1 137 ? -3.509 28.090 3.853 1.00 93.00 137 THR A N 1
ATOM 1104 C CA . THR A 1 137 ? -2.951 26.797 3.399 1.00 93.00 137 THR A CA 1
ATOM 1105 C C . THR A 1 137 ? -1.649 26.423 4.107 1.00 93.00 137 THR A C 1
ATOM 1107 O O . THR A 1 137 ? -1.490 25.275 4.511 1.00 93.00 137 THR A O 1
ATOM 1110 N N . ASP A 1 138 ? -0.741 27.376 4.321 1.00 93.62 138 ASP A N 1
ATOM 1111 C CA . ASP A 1 138 ? 0.544 27.087 4.970 1.00 93.62 138 ASP A CA 1
ATOM 1112 C C . ASP A 1 138 ? 0.386 26.691 6.448 1.00 93.62 138 ASP A C 1
ATOM 1114 O O . ASP A 1 138 ? 1.159 25.886 6.955 1.00 93.62 138 ASP A O 1
ATOM 1118 N N . GLN A 1 139 ? -0.670 27.163 7.124 1.00 95.19 139 GLN A N 1
ATOM 1119 C CA . GLN A 1 139 ? -0.986 26.784 8.511 1.00 95.19 139 GLN A CA 1
ATOM 1120 C C . GLN A 1 139 ? -1.622 25.384 8.611 1.00 95.19 139 GLN A C 1
ATOM 1122 O O . GLN A 1 139 ? -1.760 24.836 9.700 1.00 95.19 139 GLN A O 1
ATOM 1127 N N . LEU A 1 140 ? -2.029 24.781 7.489 1.00 94.88 140 LEU A N 1
ATOM 1128 C CA . LEU A 1 140 ? -2.516 23.395 7.453 1.00 94.88 140 LEU A CA 1
ATOM 1129 C C . LEU A 1 140 ? -1.372 22.383 7.308 1.00 94.88 140 LEU A C 1
ATOM 1131 O O . LEU A 1 140 ? -1.564 21.192 7.566 1.00 94.88 140 LEU A O 1
ATOM 1135 N N . ASP A 1 141 ? -0.202 22.850 6.877 1.00 93.94 141 ASP A N 1
ATOM 1136 C CA . ASP A 1 141 ? 0.950 22.024 6.547 1.00 93.94 141 ASP A CA 1
ATOM 1137 C C . ASP A 1 141 ? 1.772 21.710 7.814 1.00 93.94 141 ASP A C 1
ATOM 1139 O O . ASP A 1 141 ? 2.311 22.632 8.437 1.00 93.94 141 ASP A O 1
ATOM 1143 N N . PRO A 1 142 ? 1.866 20.429 8.227 1.00 91.50 142 PRO A N 1
ATOM 1144 C CA . PRO A 1 142 ? 2.542 20.044 9.462 1.00 91.50 142 PRO A CA 1
ATOM 1145 C C . PRO A 1 142 ? 4.043 20.357 9.458 1.00 91.50 142 PRO A C 1
ATOM 1147 O O . PRO A 1 142 ? 4.618 20.480 10.536 1.00 91.50 142 PRO A O 1
ATOM 1150 N N . GLU A 1 143 ? 4.680 20.530 8.295 1.00 90.50 143 GLU A N 1
ATOM 1151 C CA . GLU A 1 143 ? 6.117 20.831 8.212 1.00 90.50 143 GLU A CA 1
ATOM 1152 C C . GLU A 1 143 ? 6.483 22.218 8.769 1.00 90.50 143 GLU A C 1
ATOM 1154 O O . GLU A 1 143 ? 7.635 22.447 9.133 1.00 90.50 143 GLU A O 1
ATOM 1159 N N . HIS A 1 144 ? 5.514 23.129 8.912 1.00 92.69 144 HIS A N 1
ATOM 1160 C CA . HIS A 1 144 ? 5.731 24.455 9.507 1.00 92.69 144 HIS A CA 1
ATOM 1161 C C . HIS A 1 144 ? 5.715 24.462 11.044 1.00 92.69 144 HIS A C 1
ATOM 1163 O O . HIS A 1 144 ? 5.756 25.531 11.654 1.00 92.69 144 HIS A O 1
ATOM 1169 N N . TYR A 1 145 ? 5.635 23.293 11.683 1.00 92.12 145 TYR A N 1
ATOM 1170 C CA . TYR A 1 145 ? 5.502 23.167 13.130 1.00 92.12 145 TYR A CA 1
ATOM 1171 C C . TYR A 1 145 ? 6.622 22.311 13.717 1.00 92.12 145 TYR A C 1
ATOM 1173 O O . TYR A 1 145 ? 6.953 21.248 13.200 1.00 92.12 145 TYR A O 1
ATOM 1181 N N . ASP A 1 146 ? 7.144 22.731 14.872 1.00 87.81 146 ASP A N 1
ATOM 1182 C CA . ASP A 1 146 ? 8.235 22.024 15.564 1.00 87.81 146 ASP A CA 1
ATOM 1183 C C . ASP A 1 146 ? 7.853 20.610 16.039 1.00 87.81 146 ASP A C 1
ATOM 1185 O O . ASP A 1 146 ? 8.719 19.780 16.324 1.00 87.81 146 ASP A O 1
ATOM 1189 N N . GLY A 1 147 ? 6.556 20.313 16.150 1.00 87.94 147 GLY A N 1
ATOM 1190 C CA . GLY A 1 147 ? 6.102 18.985 16.521 1.00 87.94 147 GLY A CA 1
ATOM 1191 C C . GLY A 1 147 ? 4.590 18.823 16.564 1.00 87.94 147 GLY A C 1
ATOM 1192 O O . GLY A 1 147 ? 3.802 19.732 16.310 1.00 87.94 147 GLY A O 1
ATOM 1193 N N . TYR A 1 148 ? 4.181 17.615 16.941 1.00 89.25 148 TYR A N 1
ATOM 1194 C CA . TYR A 1 148 ? 2.782 17.201 16.961 1.00 89.25 148 TYR A CA 1
ATOM 1195 C C . TYR A 1 148 ? 1.875 18.093 17.828 1.00 89.25 148 TYR A C 1
ATOM 1197 O O . TYR A 1 148 ? 0.792 18.479 17.395 1.00 89.25 148 TYR A O 1
ATOM 1205 N N . GLN A 1 149 ? 2.304 18.448 19.043 1.00 91.00 149 GLN A N 1
ATOM 1206 C CA . GLN A 1 149 ? 1.453 19.208 19.969 1.00 91.00 149 GLN A CA 1
ATOM 1207 C C . GLN A 1 149 ? 1.175 20.632 19.473 1.00 91.00 149 GLN A C 1
ATOM 1209 O O . GLN A 1 149 ? 0.047 21.114 19.605 1.00 91.00 149 GLN A O 1
ATOM 1214 N N . SER A 1 150 ? 2.179 21.302 18.892 1.00 91.94 150 SER A N 1
ATOM 1215 C CA . SER A 1 150 ? 2.011 22.646 18.331 1.00 91.94 150 SER A CA 1
ATOM 1216 C C . SER A 1 150 ? 1.128 22.610 17.087 1.00 91.94 150 SER A C 1
ATOM 1218 O O . SER A 1 150 ? 0.227 23.441 16.973 1.00 91.94 150 SER A O 1
ATOM 1220 N N . TYR A 1 151 ? 1.298 21.594 16.232 1.00 94.44 151 TYR A N 1
ATOM 1221 C CA . TYR A 1 151 ? 0.422 21.370 15.084 1.00 94.44 151 TYR A CA 1
ATOM 1222 C C . TYR A 1 151 ? -1.044 21.211 15.509 1.00 94.44 151 TYR A C 1
ATOM 1224 O O . TYR A 1 151 ? -1.884 22.002 15.088 1.00 94.44 151 TYR A O 1
ATOM 1232 N N . ILE A 1 152 ? -1.361 20.260 16.398 1.00 94.62 152 ILE A N 1
ATOM 1233 C CA . ILE A 1 152 ? -2.745 20.007 16.846 1.00 94.62 152 ILE A CA 1
ATOM 1234 C C . ILE A 1 152 ? -3.365 21.228 17.525 1.00 94.62 152 ILE A C 1
ATOM 1236 O O . ILE A 1 152 ? -4.532 21.534 17.284 1.00 94.62 152 ILE A O 1
ATOM 1240 N N . SER A 1 153 ? -2.597 21.941 18.353 1.00 94.69 153 SER A N 1
ATOM 1241 C CA . SER A 1 153 ? -3.091 23.147 19.030 1.00 94.69 153 SER A CA 1
ATOM 1242 C C . SER A 1 153 ? -3.468 24.235 18.020 1.00 94.69 153 SER A C 1
ATOM 1244 O O . SER A 1 153 ? -4.527 24.845 18.147 1.00 94.69 153 SER A O 1
ATOM 1246 N N . SER A 1 154 ? -2.648 24.420 16.980 1.00 95.44 154 SER A N 1
ATOM 1247 C CA . SER A 1 154 ? -2.940 25.353 15.890 1.00 95.44 154 SER A CA 1
ATOM 1248 C C . SER A 1 154 ? -4.135 24.897 15.051 1.00 95.44 154 SER A C 1
ATOM 1250 O O . SER A 1 154 ? -5.008 25.708 14.755 1.00 95.44 154 SER A O 1
ATOM 1252 N N . GLN A 1 155 ? -4.248 23.601 14.737 1.00 96.25 155 GLN A N 1
ATOM 1253 C CA . GLN A 1 155 ? -5.405 23.082 14.000 1.00 96.25 155 GLN A CA 1
ATOM 1254 C C . GLN A 1 155 ? -6.706 23.273 14.791 1.00 96.25 155 GLN A C 1
ATOM 1256 O O . GLN A 1 155 ? -7.715 23.686 14.226 1.00 96.25 155 GLN A O 1
ATOM 1261 N N . HIS A 1 156 ? -6.695 23.041 16.105 1.00 95.81 156 HIS A N 1
ATOM 1262 C CA . HIS A 1 156 ? -7.860 23.304 16.949 1.00 95.81 156 HIS A CA 1
ATOM 1263 C C . HIS A 1 156 ? -8.270 24.781 16.911 1.00 95.81 156 HIS A C 1
ATOM 1265 O O . HIS A 1 156 ? -9.452 25.085 16.765 1.00 95.81 156 HIS A O 1
ATOM 1271 N N . GLU A 1 157 ? -7.311 25.703 17.004 1.00 95.81 157 GLU A N 1
ATOM 1272 C CA . GLU A 1 157 ? -7.583 27.137 16.895 1.00 95.81 157 GLU A CA 1
ATOM 1273 C C . GLU A 1 157 ? -8.159 27.507 15.521 1.00 95.81 157 GLU A C 1
ATOM 1275 O O . GLU A 1 157 ? -9.112 28.278 15.441 1.00 95.81 157 GLU A O 1
ATOM 1280 N N . LEU A 1 158 ? -7.649 26.917 14.437 1.00 95.44 158 LEU A N 1
ATOM 1281 C CA . LEU A 1 158 ? -8.149 27.167 13.084 1.00 95.44 158 LEU A CA 1
ATOM 1282 C C . LEU A 1 158 ? -9.599 26.715 12.875 1.00 95.44 158 LEU A C 1
ATOM 1284 O O . LEU A 1 158 ? -10.364 27.419 12.213 1.00 95.44 158 LEU A O 1
ATOM 1288 N N . TRP A 1 159 ? -9.970 25.555 13.418 1.00 95.31 159 TRP A N 1
ATOM 1289 C CA . TRP A 1 159 ? -11.316 24.995 13.270 1.00 95.31 159 TRP A CA 1
ATOM 1290 C C . TRP A 1 159 ? -12.325 25.577 14.264 1.00 95.31 159 TRP A C 1
ATOM 1292 O O . TRP A 1 159 ? -13.495 25.740 13.920 1.00 95.31 159 TRP A O 1
ATOM 1302 N N . PHE A 1 160 ? -11.897 25.894 15.489 1.00 94.44 160 PHE A N 1
ATOM 1303 C CA . PHE A 1 160 ? -12.806 26.253 16.583 1.00 94.44 160 PHE A CA 1
ATOM 1304 C C . PHE A 1 160 ? -12.634 27.679 17.115 1.00 94.44 160 PHE A C 1
ATOM 1306 O O . PHE A 1 160 ? -13.463 28.116 17.908 1.00 94.44 160 PHE A O 1
ATOM 1313 N N . GLY A 1 161 ? -11.604 28.418 16.692 1.00 92.50 161 GLY A N 1
ATOM 1314 C CA . GLY A 1 161 ? -11.326 29.780 17.166 1.00 92.50 161 GLY A CA 1
ATOM 1315 C C . GLY A 1 161 ? -10.863 29.848 18.625 1.00 92.50 161 GLY A C 1
ATOM 1316 O O . GLY A 1 161 ? -10.932 30.902 19.250 1.00 92.50 161 GLY A O 1
ATOM 1317 N N . GLU A 1 162 ? -10.428 28.720 19.186 1.00 92.19 162 GLU A N 1
ATOM 1318 C CA . GLU A 1 162 ? -10.093 28.577 20.600 1.00 92.19 162 GLU A CA 1
ATOM 1319 C C . GLU A 1 162 ? -8.644 28.116 20.772 1.00 92.19 162 GLU A C 1
ATOM 1321 O O . GLU A 1 162 ? -8.232 27.092 20.219 1.00 92.19 162 GLU A O 1
ATOM 1326 N N . THR A 1 163 ? -7.881 28.835 21.595 1.00 90.75 163 THR A N 1
ATOM 1327 C CA . THR A 1 163 ? -6.501 28.471 21.927 1.00 90.75 163 THR A CA 1
ATOM 1328 C C . THR A 1 163 ? -6.456 27.460 23.071 1.00 90.75 163 THR A C 1
ATOM 1330 O O . THR A 1 163 ? -7.229 27.521 24.030 1.00 90.75 163 THR A O 1
ATOM 1333 N N . ILE A 1 164 ? -5.517 26.515 22.995 1.00 89.50 164 ILE A N 1
ATOM 1334 C CA . ILE A 1 164 ? -5.312 25.500 24.032 1.00 89.50 164 ILE A CA 1
ATOM 1335 C C . ILE A 1 164 ? -3.961 25.729 24.692 1.00 89.50 164 ILE A C 1
ATOM 1337 O O . ILE A 1 164 ? -2.924 25.777 24.037 1.00 89.50 164 ILE A O 1
ATOM 1341 N N . SER A 1 165 ? -3.959 25.822 26.020 1.00 84.62 165 SER A N 1
ATOM 1342 C CA . SER A 1 165 ? -2.709 25.833 26.779 1.00 84.62 165 SER A CA 1
ATOM 1343 C C . SER A 1 165 ? -2.081 24.435 26.833 1.00 84.62 165 SER A C 1
ATOM 1345 O O . SER A 1 165 ? -2.786 23.431 26.957 1.00 84.62 165 SER A O 1
ATOM 1347 N N . ALA A 1 166 ? -0.748 24.360 26.873 1.00 79.81 166 ALA A N 1
ATOM 1348 C CA . ALA A 1 166 ? -0.017 23.091 26.992 1.00 79.81 166 ALA A CA 1
ATOM 1349 C C . ALA A 1 166 ? -0.455 22.240 28.206 1.00 79.81 166 ALA A C 1
ATOM 1351 O O . ALA A 1 166 ? -0.458 21.012 28.152 1.00 79.81 166 ALA A O 1
ATOM 1352 N N . LYS A 1 167 ? -0.889 22.881 29.303 1.00 81.31 167 LYS A N 1
ATOM 1353 C CA . LYS A 1 167 ? -1.420 22.186 30.490 1.00 81.31 167 LYS A CA 1
ATOM 1354 C C . LYS A 1 167 ? -2.768 21.510 30.231 1.00 81.31 167 LYS A C 1
ATOM 1356 O O . LYS A 1 167 ? -3.049 20.479 30.835 1.00 81.31 167 LYS A O 1
ATOM 1361 N N . ASN A 1 168 ? -3.609 22.094 29.379 1.00 84.81 168 ASN A N 1
ATOM 1362 C CA . ASN A 1 168 ? -4.919 21.535 29.047 1.00 84.81 168 ASN A CA 1
ATOM 1363 C C . ASN A 1 168 ? -4.833 20.460 27.962 1.00 84.81 168 ASN A C 1
ATOM 1365 O O . ASN A 1 168 ? -5.619 19.522 28.010 1.00 84.81 168 ASN A O 1
ATOM 1369 N N . PHE A 1 169 ? -3.851 20.541 27.061 1.00 86.75 169 PHE A N 1
ATOM 1370 C CA . PHE A 1 169 ? -3.627 19.550 26.003 1.00 86.75 169 PHE A CA 1
ATOM 1371 C C . PHE A 1 169 ? -3.522 18.106 26.536 1.00 86.75 169 PHE A C 1
ATOM 1373 O O . PHE A 1 169 ? -4.063 17.159 25.968 1.00 86.75 169 PHE A O 1
ATOM 1380 N N . ASN A 1 170 ? -2.867 17.933 27.688 1.00 86.88 170 ASN A N 1
ATOM 1381 C CA . ASN A 1 170 ? -2.684 16.621 28.314 1.00 86.88 170 ASN A CA 1
ATOM 1382 C C . ASN A 1 170 ? -3.903 16.140 29.122 1.00 86.88 170 ASN A C 1
ATOM 1384 O O . ASN A 1 170 ? -3.880 15.035 29.662 1.00 86.88 170 ASN A O 1
ATOM 1388 N N . LYS A 1 171 ? -4.967 16.944 29.247 1.00 91.81 171 LYS A N 1
ATOM 1389 C CA . LYS A 1 171 ? -6.165 16.554 29.998 1.00 91.81 171 LYS A CA 1
ATOM 1390 C C . LYS A 1 171 ? -7.092 15.721 29.128 1.00 91.81 171 LYS A C 1
ATOM 1392 O O . LYS A 1 171 ? -7.471 16.128 28.033 1.00 91.81 171 LYS A O 1
ATOM 1397 N N . ILE A 1 172 ? -7.547 14.599 29.680 1.00 91.06 172 ILE A N 1
ATOM 1398 C CA . ILE A 1 172 ? -8.494 13.716 28.996 1.00 91.06 172 ILE A CA 1
ATOM 1399 C C . ILE A 1 172 ? -9.825 14.409 28.690 1.00 91.06 172 ILE A C 1
ATOM 1401 O O . ILE A 1 172 ? -10.397 14.186 27.629 1.00 91.06 172 ILE A O 1
ATOM 1405 N N . GLN A 1 173 ? -10.267 15.308 29.576 1.00 93.19 173 GLN A N 1
ATOM 1406 C CA . GLN A 1 173 ? -11.521 16.040 29.411 1.00 93.19 173 GLN A CA 1
ATOM 1407 C C . GLN A 1 173 ? -11.527 16.886 28.136 1.00 93.19 173 GLN A C 1
ATOM 1409 O O . GLN A 1 173 ? -12.473 16.802 27.369 1.00 93.19 173 GLN A O 1
ATOM 1414 N N . TRP A 1 174 ? -10.439 17.609 27.849 1.00 94.50 174 TRP A N 1
ATOM 1415 C CA . TRP A 1 174 ? -10.346 18.408 26.626 1.00 94.50 174 TRP A CA 1
ATOM 1416 C C . TRP A 1 174 ? -10.475 17.539 25.365 1.00 94.50 174 TRP A C 1
ATOM 1418 O O . TRP A 1 174 ? -11.144 17.927 24.412 1.00 94.50 174 TRP A O 1
ATOM 1428 N N . ARG A 1 175 ? -9.891 16.334 25.369 1.00 95.00 175 ARG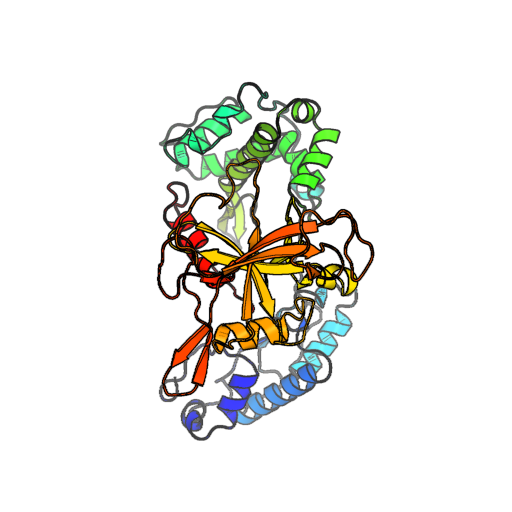 A N 1
ATOM 1429 C CA . ARG A 1 175 ? -9.998 15.391 24.242 1.00 95.00 175 ARG A CA 1
ATOM 1430 C C . ARG A 1 175 ? -11.416 14.847 24.066 1.00 95.00 175 ARG A C 1
ATOM 1432 O O . ARG A 1 175 ? -11.805 14.550 22.940 1.00 95.00 175 ARG A O 1
ATOM 1439 N N . ILE A 1 176 ? -12.167 14.701 25.160 1.00 94.88 176 ILE A N 1
ATOM 1440 C CA . ILE A 1 176 ? -13.589 14.330 25.129 1.00 94.88 176 ILE A CA 1
ATOM 1441 C C . ILE A 1 176 ? -14.414 15.489 24.563 1.00 94.88 176 ILE A C 1
ATOM 1443 O O . ILE A 1 176 ? -15.181 15.292 23.622 1.00 94.88 176 ILE A O 1
ATOM 1447 N N . ASP A 1 177 ? -14.186 16.706 25.058 1.00 94.12 177 ASP A N 1
ATOM 1448 C CA . ASP A 1 177 ? -14.869 17.915 24.586 1.00 94.12 177 ASP A CA 1
ATOM 1449 C C . ASP A 1 177 ? -14.597 18.163 23.090 1.00 94.12 177 ASP A C 1
ATOM 1451 O O . ASP A 1 177 ? -15.492 18.564 22.347 1.00 94.12 177 ASP A O 1
ATOM 1455 N N . LEU A 1 178 ? -13.377 17.874 22.620 1.00 95.75 178 LEU A N 1
ATOM 1456 C CA . LEU A 1 178 ? -13.012 17.921 21.202 1.00 95.75 178 LEU A CA 1
ATOM 1457 C C . LEU A 1 178 ? -13.876 16.979 20.352 1.00 95.75 178 LEU A C 1
ATOM 1459 O O . LEU A 1 178 ? -14.320 17.374 19.277 1.00 95.75 178 LEU A O 1
ATOM 1463 N N . GLY A 1 179 ? -14.136 15.756 20.824 1.00 95.12 179 GLY A N 1
ATOM 1464 C CA . GLY A 1 179 ? -14.993 14.794 20.127 1.00 95.12 179 GLY A CA 1
ATOM 1465 C C . GLY A 1 179 ? -16.415 15.318 19.928 1.00 95.12 179 GLY A C 1
ATOM 1466 O O . GLY A 1 179 ? -16.958 15.245 18.826 1.00 95.12 179 GLY A O 1
ATOM 1467 N N . GLU A 1 180 ? -16.996 15.923 20.963 1.00 93.75 180 GLU A N 1
ATOM 1468 C CA . GLU A 1 180 ? -18.329 16.527 20.869 1.00 93.75 180 GLU A CA 1
ATOM 1469 C C . GLU A 1 180 ? -18.339 17.738 19.923 1.00 93.75 180 GLU A C 1
ATOM 1471 O O . GLU A 1 180 ? -19.184 17.818 19.030 1.00 93.75 180 GLU A O 1
ATOM 1476 N N . LYS A 1 181 ? -17.330 18.616 19.996 1.00 95.06 181 LYS A N 1
ATOM 1477 C CA . LYS A 1 181 ? -17.191 19.744 19.055 1.00 95.06 181 LYS A CA 1
ATOM 1478 C C . LYS A 1 181 ? -17.049 19.301 17.600 1.00 95.06 181 LYS A C 1
ATOM 1480 O O . LYS A 1 181 ? -17.580 19.965 16.710 1.00 95.06 181 LYS A O 1
ATOM 1485 N N . LEU A 1 182 ? -16.339 18.199 17.347 1.00 96.44 182 LEU A N 1
ATOM 1486 C CA . LEU A 1 182 ? -16.206 17.626 16.007 1.00 96.44 182 LEU A CA 1
ATOM 1487 C C . LEU A 1 182 ? -17.567 17.173 15.470 1.00 96.44 182 LEU A C 1
ATOM 1489 O O . LEU A 1 182 ? -17.896 17.503 14.331 1.00 96.44 182 LEU A O 1
ATOM 1493 N N . LYS A 1 183 ? -18.391 16.493 16.282 1.00 95.31 183 LYS A N 1
ATOM 1494 C CA . LYS A 1 183 ? -19.744 16.070 15.873 1.00 95.31 183 LYS A CA 1
ATOM 1495 C C . LYS A 1 183 ? -20.641 17.247 15.485 1.00 95.31 183 LYS A C 1
ATOM 1497 O O . LYS A 1 183 ? -21.472 17.102 14.592 1.00 95.31 183 LYS A O 1
ATOM 1502 N N . GLU A 1 184 ? -20.467 18.406 16.111 1.00 95.06 184 GLU A N 1
ATOM 1503 C CA . GLU A 1 184 ? -21.239 19.619 15.811 1.00 95.06 184 GLU A CA 1
ATOM 1504 C C . GLU A 1 184 ? -20.752 20.384 14.561 1.00 95.06 184 GLU A C 1
ATOM 1506 O O . GLU A 1 184 ? -21.357 21.389 14.167 1.00 95.06 184 GLU A O 1
ATOM 1511 N N . HIS A 1 185 ? -19.656 19.945 13.933 1.00 95.44 185 HIS A N 1
ATOM 1512 C CA . HIS A 1 185 ? -19.042 20.632 12.802 1.00 95.44 185 HIS A CA 1
ATOM 1513 C C . HIS A 1 185 ? -19.550 20.108 11.449 1.00 95.44 185 HIS A C 1
ATOM 1515 O O . HIS A 1 185 ? -19.376 18.934 11.116 1.00 95.44 185 HIS A O 1
ATOM 1521 N N . LEU A 1 186 ? -20.085 20.998 10.604 1.00 93.50 186 LEU A N 1
ATOM 1522 C CA . LEU A 1 186 ? -20.655 20.659 9.290 1.00 93.50 186 LEU A CA 1
ATOM 1523 C C . LEU A 1 186 ? -19.681 19.874 8.401 1.00 93.50 186 LEU A C 1
ATOM 1525 O O . LEU A 1 186 ? -20.045 18.841 7.844 1.00 93.50 186 LEU A O 1
ATOM 1529 N N . PHE A 1 187 ? -18.432 20.341 8.291 1.00 93.75 187 PHE A N 1
ATOM 1530 C CA . PHE A 1 187 ? -17.407 19.672 7.479 1.00 93.75 187 PHE A CA 1
ATOM 1531 C C . PHE A 1 187 ? -17.155 18.220 7.920 1.00 93.75 187 PHE A C 1
ATOM 1533 O O . PHE A 1 187 ? -17.089 17.325 7.081 1.00 93.75 187 PHE A O 1
ATOM 1540 N N . PHE A 1 188 ? -17.086 17.963 9.231 1.00 94.81 188 PHE A N 1
ATOM 1541 C CA . PHE A 1 188 ? -16.895 16.616 9.769 1.00 94.81 188 PHE A CA 1
ATOM 1542 C C . PHE A 1 188 ? -18.109 15.718 9.495 1.00 94.81 188 PHE A C 1
ATOM 1544 O O . PHE A 1 188 ? -17.946 14.580 9.051 1.00 94.81 188 PHE A O 1
ATOM 1551 N N . GLN A 1 189 ? -19.330 16.234 9.675 1.00 94.00 189 GLN A N 1
ATOM 1552 C CA . GLN A 1 189 ? -20.540 15.480 9.339 1.00 94.00 189 GLN A CA 1
ATOM 1553 C C . GLN A 1 189 ? -20.601 15.120 7.848 1.00 94.00 189 GLN A C 1
ATOM 1555 O O . GLN A 1 189 ? -20.955 13.993 7.496 1.00 94.00 189 GLN A O 1
ATOM 1560 N N . ASN A 1 190 ? -20.237 16.058 6.968 1.00 92.50 190 ASN A N 1
ATOM 1561 C CA . ASN A 1 190 ? -20.167 15.815 5.528 1.00 92.50 190 ASN A CA 1
ATOM 1562 C C . ASN A 1 190 ? -19.104 14.765 5.191 1.00 92.50 190 ASN A C 1
ATOM 1564 O O . ASN A 1 190 ? -19.391 13.857 4.417 1.00 92.50 190 ASN A O 1
ATOM 1568 N N . LEU A 1 191 ? -17.922 14.829 5.814 1.00 92.88 191 LEU A N 1
ATOM 1569 C CA . LEU A 1 191 ? -16.866 13.831 5.638 1.00 92.88 191 LEU A CA 1
ATOM 1570 C C . LEU A 1 191 ? -17.346 12.421 6.014 1.00 92.88 191 LEU A C 1
ATOM 1572 O O . LEU A 1 191 ? -17.175 11.492 5.225 1.00 92.88 191 LEU A O 1
ATOM 1576 N N . LEU A 1 192 ? -18.005 12.250 7.166 1.00 92.62 192 LEU A N 1
ATOM 1577 C CA . LEU A 1 192 ? -18.550 10.948 7.573 1.00 92.62 192 LEU A CA 1
ATOM 1578 C C . LEU A 1 192 ? -19.622 10.430 6.603 1.00 92.62 192 LEU A C 1
ATOM 1580 O O . LEU A 1 192 ? -19.612 9.250 6.242 1.00 92.62 192 LEU A O 1
ATOM 1584 N N . LYS A 1 193 ? -20.521 11.306 6.139 1.00 91.12 193 LYS A N 1
ATOM 1585 C CA . LYS A 1 193 ? -21.552 10.956 5.146 1.00 91.12 193 LYS A CA 1
ATOM 1586 C C . LYS A 1 193 ? -20.939 10.573 3.797 1.00 91.12 193 LYS A C 1
ATOM 1588 O O . LYS A 1 193 ? -21.382 9.601 3.190 1.00 91.12 193 LYS A O 1
ATOM 1593 N N . VAL A 1 194 ? -19.902 11.289 3.353 1.00 91.69 194 VAL A N 1
ATOM 1594 C CA . VAL A 1 194 ? -19.158 10.980 2.123 1.00 91.69 194 VAL A CA 1
ATOM 1595 C C . VAL A 1 194 ? -18.457 9.633 2.239 1.00 91.69 194 VAL A C 1
ATOM 1597 O O . VAL A 1 194 ? -18.512 8.862 1.285 1.00 91.69 194 VAL A O 1
ATOM 1600 N N . LEU A 1 195 ? -17.835 9.306 3.373 1.00 89.56 195 LEU A N 1
ATOM 1601 C CA . LEU A 1 195 ? -17.209 7.994 3.578 1.00 89.56 195 LEU A CA 1
ATOM 1602 C C . LEU A 1 195 ? -18.243 6.861 3.543 1.00 89.56 195 LEU A C 1
ATOM 1604 O O . LEU A 1 195 ? -17.996 5.823 2.926 1.00 89.56 195 LEU A O 1
ATOM 1608 N N . GLY A 1 196 ? -19.415 7.066 4.152 1.00 85.81 196 GLY A N 1
ATOM 1609 C CA . GLY A 1 196 ? -20.544 6.135 4.064 1.00 85.81 196 GLY A CA 1
ATOM 1610 C C . GLY A 1 196 ? -20.222 4.725 4.573 1.00 85.81 196 GLY A C 1
ATOM 1611 O O . GLY A 1 196 ? -20.734 3.750 4.028 1.00 85.81 196 GLY A O 1
ATOM 1612 N N . GLY A 1 197 ? -19.319 4.614 5.555 1.00 82.06 197 GLY A N 1
ATOM 1613 C CA . GLY A 1 197 ? -18.879 3.338 6.131 1.00 82.06 197 GLY A CA 1
ATOM 1614 C C . GLY A 1 197 ? -17.969 2.495 5.230 1.00 82.06 197 GLY A C 1
ATOM 1615 O O . GLY A 1 197 ? -17.726 1.333 5.533 1.00 82.06 197 GLY A O 1
ATOM 1616 N N . LYS A 1 198 ? -17.460 3.044 4.118 1.00 83.75 198 LYS A N 1
ATOM 1617 C CA . LYS A 1 198 ? -16.582 2.323 3.184 1.00 83.75 198 LYS A CA 1
ATOM 1618 C C . LYS A 1 198 ? -15.205 2.965 3.098 1.00 83.75 198 LYS A C 1
ATOM 1620 O O . LYS A 1 198 ? -15.045 4.171 3.274 1.00 83.75 198 LYS A O 1
ATOM 1625 N N . VAL A 1 199 ? -14.211 2.148 2.760 1.00 85.25 199 VAL A N 1
ATOM 1626 C CA . VAL A 1 199 ? -12.885 2.637 2.367 1.00 85.25 199 VAL A CA 1
ATOM 1627 C C . VAL A 1 199 ? -13.017 3.345 1.019 1.00 85.25 199 VAL A C 1
ATOM 1629 O O . VAL A 1 199 ? -13.586 2.783 0.084 1.00 85.25 199 VAL A O 1
ATOM 1632 N N . LYS A 1 200 ? -12.498 4.570 0.923 1.00 88.44 200 LYS A N 1
ATOM 1633 C CA . LYS A 1 200 ? -12.507 5.383 -0.299 1.00 88.44 200 LYS A CA 1
ATOM 1634 C C . LYS A 1 200 ? -11.119 5.930 -0.594 1.00 88.44 200 LYS A C 1
ATOM 1636 O O . LYS A 1 200 ? -10.336 6.166 0.326 1.00 88.44 200 LYS A O 1
ATOM 1641 N N . ASN A 1 201 ? -10.818 6.135 -1.874 1.00 88.69 201 ASN A N 1
ATOM 1642 C CA . ASN A 1 201 ? -9.585 6.811 -2.270 1.00 88.69 201 ASN A CA 1
ATOM 1643 C C . ASN A 1 201 ? -9.661 8.302 -1.890 1.00 88.69 201 ASN A C 1
ATOM 1645 O O . ASN A 1 201 ? -10.735 8.899 -1.965 1.00 88.69 201 ASN A O 1
ATOM 1649 N N . TYR A 1 202 ? -8.530 8.921 -1.538 1.00 87.06 202 TYR A N 1
ATOM 1650 C CA . TYR A 1 202 ? -8.457 10.364 -1.278 1.00 87.06 202 TYR A CA 1
ATOM 1651 C C . TYR A 1 202 ? -9.098 11.184 -2.405 1.00 87.06 202 TYR A C 1
ATOM 1653 O O . TYR A 1 202 ? -9.961 12.006 -2.128 1.00 87.06 202 TYR A O 1
ATOM 1661 N N . ASN A 1 203 ? -8.784 10.894 -3.670 1.00 88.25 203 ASN A N 1
ATOM 1662 C CA . ASN A 1 203 ? -9.333 11.623 -4.817 1.00 88.25 203 ASN A CA 1
ATOM 1663 C C . ASN A 1 203 ? -10.860 11.500 -4.923 1.00 88.25 203 ASN A C 1
ATOM 1665 O O . ASN A 1 203 ? -11.536 12.447 -5.313 1.00 88.25 203 ASN A O 1
ATOM 1669 N N . GLU A 1 204 ? -11.428 10.351 -4.553 1.00 90.31 204 GLU A N 1
ATOM 1670 C CA . GLU A 1 204 ? -12.883 10.170 -4.514 1.00 90.31 204 GLU A CA 1
ATOM 1671 C C . GLU A 1 204 ? -13.513 10.995 -3.389 1.00 90.31 204 GLU A C 1
ATOM 1673 O O . GLU A 1 204 ? -14.538 11.637 -3.602 1.00 90.31 204 GLU A O 1
ATOM 1678 N N . ILE A 1 205 ? -12.888 11.012 -2.206 1.00 90.44 205 ILE A N 1
ATOM 1679 C CA . ILE A 1 205 ? -13.340 11.819 -1.065 1.00 90.44 205 ILE A CA 1
ATOM 1680 C C . ILE A 1 205 ? -13.308 13.307 -1.431 1.00 90.44 205 ILE A C 1
ATOM 1682 O O . ILE A 1 205 ? -14.291 14.007 -1.195 1.00 90.44 205 ILE A O 1
ATOM 1686 N N . LEU A 1 206 ? -12.214 13.768 -2.046 1.00 89.06 206 LEU A N 1
ATOM 1687 C CA . LEU A 1 206 ? -12.045 15.140 -2.524 1.00 89.06 206 LEU A CA 1
ATOM 1688 C C . LEU A 1 206 ? -13.171 15.535 -3.488 1.00 89.06 206 LEU A C 1
ATOM 1690 O O . LEU A 1 206 ? -13.882 16.506 -3.236 1.00 89.06 206 LEU A O 1
ATOM 1694 N N . ASN A 1 207 ? -13.397 14.730 -4.528 1.00 88.94 207 ASN A N 1
ATOM 1695 C CA . ASN A 1 207 ? -14.420 14.991 -5.543 1.00 88.94 207 ASN A CA 1
ATOM 1696 C C . ASN A 1 207 ? -15.847 15.036 -4.971 1.00 88.94 207 ASN A C 1
ATOM 1698 O O . ASN A 1 207 ? -16.677 15.812 -5.441 1.00 88.94 207 ASN A O 1
ATOM 1702 N N . GLU A 1 208 ? -16.172 14.195 -3.985 1.00 90.12 208 GLU A N 1
ATOM 1703 C CA . GLU A 1 208 ? -17.493 14.225 -3.345 1.00 90.12 208 GLU A CA 1
ATOM 1704 C C . GLU A 1 208 ? -17.643 15.410 -2.380 1.00 90.12 208 GLU A C 1
ATOM 1706 O O . GLU A 1 208 ? -18.699 16.043 -2.358 1.00 90.12 208 GLU A O 1
ATOM 1711 N N . LEU A 1 209 ? -16.594 15.763 -1.629 1.00 89.25 209 LEU A N 1
ATOM 1712 C CA . LEU A 1 209 ? -16.604 16.936 -0.747 1.00 89.25 209 LEU A CA 1
ATOM 1713 C C . LEU A 1 209 ? -16.731 18.248 -1.529 1.00 89.25 209 LEU A C 1
ATOM 1715 O O . LEU A 1 209 ? -17.472 19.134 -1.105 1.00 89.25 209 LEU A O 1
ATOM 1719 N N . GLU A 1 210 ? -16.102 18.358 -2.702 1.00 87.62 210 GLU A N 1
ATOM 1720 C CA . GLU A 1 210 ? -16.250 19.521 -3.591 1.00 87.62 210 GLU A CA 1
ATOM 1721 C C . GLU A 1 210 ? -17.707 19.806 -3.978 1.00 87.62 210 GLU A C 1
ATOM 1723 O O . GLU A 1 210 ? -18.087 20.966 -4.155 1.00 87.62 210 GLU A O 1
ATOM 1728 N N . LYS A 1 211 ? -18.543 18.767 -4.105 1.00 86.69 211 LYS A N 1
ATOM 1729 C CA . LYS A 1 211 ? -19.960 18.924 -4.471 1.00 86.69 211 LYS A CA 1
ATOM 1730 C C . LYS A 1 211 ? -20.791 19.522 -3.341 1.00 86.69 211 LYS A C 1
ATOM 1732 O O . LYS A 1 211 ? -21.785 20.190 -3.610 1.00 86.69 211 LYS A O 1
ATOM 1737 N N . VAL A 1 212 ? -20.404 19.262 -2.094 1.00 83.50 212 VAL A N 1
ATOM 1738 C CA . VAL A 1 212 ? -21.169 19.635 -0.894 1.00 83.50 212 VAL A CA 1
ATOM 1739 C C . VAL A 1 212 ? -20.544 20.796 -0.120 1.00 83.50 212 VAL A C 1
ATOM 1741 O O . VAL A 1 212 ? -21.131 21.268 0.849 1.00 83.50 212 VAL A O 1
ATOM 1744 N N . THR A 1 213 ? -19.352 21.258 -0.505 1.00 80.44 213 THR A N 1
ATOM 1745 C CA . THR A 1 213 ? -18.607 22.317 0.191 1.00 80.44 213 THR A CA 1
ATOM 1746 C C . THR A 1 213 ? -17.996 23.303 -0.818 1.00 80.44 213 THR A C 1
ATOM 1748 O O . THR A 1 213 ? -16.899 23.072 -1.326 1.00 80.44 213 THR A O 1
ATOM 1751 N N . PRO A 1 214 ? -18.686 24.413 -1.146 1.00 73.56 214 PRO A N 1
ATOM 1752 C CA . PRO A 1 214 ? -18.249 25.367 -2.173 1.00 73.56 214 PRO A CA 1
ATOM 1753 C C . PRO A 1 214 ? -16.874 26.005 -1.924 1.00 73.56 214 PRO A C 1
ATOM 1755 O O . PRO A 1 214 ? -16.143 26.285 -2.875 1.00 73.56 214 PRO A O 1
ATOM 1758 N N . GLU A 1 215 ? -16.507 26.230 -0.663 1.00 70.81 215 GLU A N 1
ATOM 1759 C CA . GLU A 1 215 ? -15.215 26.776 -0.233 1.00 70.81 215 GLU A CA 1
ATOM 1760 C C . GLU A 1 215 ? -14.061 25.825 -0.581 1.00 70.81 215 GLU A C 1
ATOM 1762 O O . GLU A 1 215 ? -12.980 26.267 -0.969 1.00 70.81 215 GLU A O 1
ATOM 1767 N N . PHE A 1 216 ? -14.324 24.516 -0.539 1.00 71.44 216 PHE A N 1
ATOM 1768 C CA . PHE A 1 216 ? -13.370 23.454 -0.853 1.00 71.44 216 PHE A C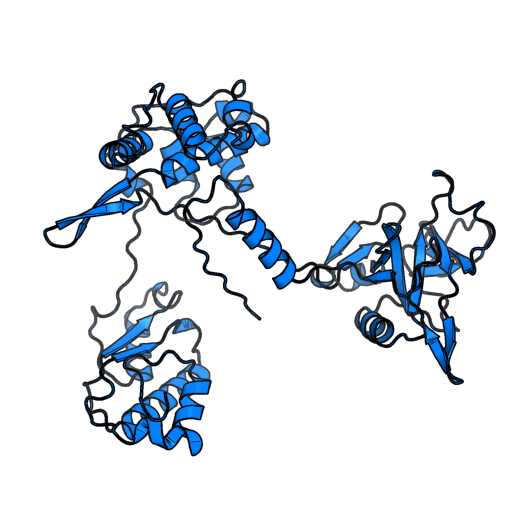A 1
ATOM 1769 C C . PHE A 1 216 ? -12.945 23.453 -2.330 1.00 71.44 216 PHE A C 1
ATOM 1771 O O . PHE A 1 216 ? -11.809 23.116 -2.664 1.00 71.44 216 PHE A O 1
ATOM 1778 N N . LYS A 1 217 ? -13.842 23.898 -3.219 1.00 74.75 217 LYS A N 1
ATOM 1779 C CA . LYS A 1 217 ? -13.631 23.947 -4.673 1.00 74.75 217 LYS A CA 1
ATOM 1780 C C . LYS A 1 217 ? -12.657 25.047 -5.118 1.00 74.75 217 LYS A C 1
ATOM 1782 O O . LYS A 1 217 ? -12.153 25.011 -6.235 1.00 74.75 217 LYS A O 1
ATOM 1787 N N . ARG A 1 218 ? -12.431 26.069 -4.286 1.00 71.38 218 ARG A N 1
ATOM 1788 C CA . ARG A 1 218 ? -11.610 27.241 -4.650 1.00 71.38 218 ARG A CA 1
ATOM 1789 C C . ARG A 1 218 ? -10.120 27.069 -4.348 1.00 71.38 218 ARG A C 1
ATOM 1791 O O . ARG A 1 218 ? -9.334 27.923 -4.747 1.00 71.38 218 ARG A O 1
ATOM 1798 N N . GLY A 1 219 ? -9.737 26.017 -3.628 1.00 78.00 219 GLY A N 1
ATOM 1799 C CA . GLY A 1 219 ? -8.360 25.806 -3.190 1.00 78.00 219 GLY A CA 1
ATOM 1800 C C . GLY A 1 219 ? -7.519 24.960 -4.144 1.00 78.00 219 GLY A C 1
ATOM 1801 O O . GLY A 1 219 ? -8.029 24.297 -5.042 1.00 78.00 219 GLY A O 1
ATOM 1802 N N . SER A 1 220 ? -6.203 24.982 -3.932 1.00 88.38 220 SER A N 1
ATOM 1803 C CA . SER A 1 220 ? -5.263 24.072 -4.593 1.00 88.38 220 SER A CA 1
ATOM 1804 C C . SER A 1 220 ? -5.373 22.648 -4.028 1.00 88.38 220 SER A C 1
ATOM 1806 O O . SER A 1 220 ? -5.869 22.450 -2.920 1.00 88.38 220 SER A O 1
ATOM 1808 N N . GLU A 1 221 ? -4.830 21.655 -4.735 1.00 88.50 221 GLU A N 1
ATOM 1809 C CA . GLU A 1 221 ? -4.743 20.270 -4.235 1.00 88.50 221 GLU A CA 1
ATOM 1810 C C . GLU A 1 221 ? -4.034 20.198 -2.866 1.00 88.50 221 GLU A C 1
ATOM 1812 O O . GLU A 1 221 ? -4.487 19.500 -1.959 1.00 88.50 221 GLU A O 1
ATOM 1817 N N . LYS A 1 222 ? -2.977 21.006 -2.666 1.00 90.88 222 LYS A N 1
ATOM 1818 C CA . LYS A 1 222 ? -2.271 21.121 -1.376 1.00 90.88 222 LYS A CA 1
ATOM 1819 C C . LYS A 1 222 ? -3.211 21.572 -0.254 1.00 90.88 222 LYS A C 1
ATOM 1821 O O . LYS A 1 222 ? -3.196 20.987 0.826 1.00 90.88 222 LYS A O 1
ATOM 1826 N N . TYR A 1 223 ? -4.034 22.588 -0.509 1.00 92.25 223 TYR A N 1
ATOM 1827 C CA . TYR A 1 223 ? -5.018 23.078 0.457 1.00 92.25 223 TYR A CA 1
ATOM 1828 C C . TYR A 1 223 ? -6.057 22.008 0.798 1.00 92.25 223 TYR A C 1
ATOM 1830 O O . TYR A 1 223 ? -6.322 21.757 1.971 1.00 92.25 223 TYR A O 1
ATOM 1838 N N . GLN A 1 224 ? -6.617 21.355 -0.220 1.00 91.00 224 GLN A N 1
ATOM 1839 C CA . GLN A 1 224 ? -7.660 20.349 -0.045 1.00 91.00 224 GLN A CA 1
ATOM 1840 C C . GLN A 1 224 ? -7.173 19.161 0.797 1.00 91.00 224 GLN A C 1
ATOM 1842 O O . GLN A 1 224 ? -7.847 18.744 1.744 1.00 91.00 224 GLN A O 1
ATOM 1847 N N . LEU A 1 225 ? -5.970 18.660 0.499 1.00 91.19 225 LEU A N 1
ATOM 1848 C CA . LEU A 1 225 ? -5.314 17.616 1.286 1.00 91.19 225 LEU A CA 1
ATOM 1849 C C . LEU A 1 225 ? -4.995 18.095 2.706 1.00 91.19 225 LEU A C 1
ATOM 1851 O O . LEU A 1 225 ? -5.263 17.373 3.666 1.00 91.19 225 LEU A O 1
ATOM 1855 N N . GLY A 1 226 ? -4.472 19.315 2.851 1.00 93.19 226 GLY A N 1
ATOM 1856 C CA . GLY A 1 226 ? -4.184 19.924 4.150 1.00 93.19 226 GLY A CA 1
ATOM 1857 C C . GLY A 1 226 ? -5.426 20.035 5.036 1.00 93.19 226 GLY A C 1
ATOM 1858 O O . GLY A 1 226 ? -5.364 19.724 6.222 1.00 93.19 226 GLY A O 1
ATOM 1859 N N . LEU A 1 227 ? -6.576 20.393 4.462 1.00 92.94 227 LEU A N 1
ATOM 1860 C CA . LEU A 1 227 ? -7.836 20.534 5.191 1.00 92.94 227 LEU A CA 1
ATOM 1861 C C . LEU A 1 227 ? -8.340 19.184 5.726 1.00 92.94 227 LEU A C 1
ATOM 1863 O O . LEU A 1 227 ? -8.713 19.080 6.897 1.00 92.94 227 LEU A O 1
ATOM 1867 N N . ILE A 1 228 ? -8.308 18.138 4.892 1.00 92.38 228 ILE A N 1
ATOM 1868 C CA . ILE A 1 228 ? -8.671 16.774 5.306 1.00 92.38 228 ILE A CA 1
ATOM 1869 C C . ILE A 1 228 ? -7.698 16.261 6.372 1.00 92.38 228 ILE A C 1
ATOM 1871 O O . ILE A 1 228 ? -8.125 15.750 7.406 1.00 92.38 228 ILE A O 1
ATOM 1875 N N . ASN A 1 229 ? -6.393 16.419 6.159 1.00 93.25 229 ASN A N 1
ATOM 1876 C CA . ASN A 1 229 ? -5.388 15.952 7.112 1.00 93.25 229 ASN A CA 1
ATOM 1877 C C . ASN A 1 229 ? -5.490 16.690 8.454 1.00 93.25 229 ASN A C 1
ATOM 1879 O O . ASN A 1 229 ? -5.368 16.060 9.504 1.00 93.25 229 ASN A O 1
ATOM 1883 N N . SER A 1 230 ? -5.794 17.988 8.433 1.00 95.50 230 SER A N 1
ATOM 1884 C CA . SER A 1 230 ? -6.038 18.794 9.629 1.00 95.50 230 SER A CA 1
ATOM 1885 C C . SER A 1 230 ? -7.213 18.250 10.452 1.00 95.50 230 SER A C 1
ATOM 1887 O O . SER A 1 230 ? -7.037 17.931 11.632 1.00 95.50 230 SER A O 1
ATOM 1889 N N . ILE A 1 231 ? -8.390 18.039 9.839 1.00 95.00 231 ILE A N 1
ATOM 1890 C CA . ILE A 1 231 ? -9.548 17.508 10.579 1.00 95.00 231 ILE A CA 1
ATOM 1891 C C . ILE A 1 231 ? -9.307 16.065 11.051 1.00 95.00 231 ILE A C 1
ATOM 1893 O O . ILE A 1 231 ? -9.642 15.732 12.186 1.00 95.00 231 ILE A O 1
ATOM 1897 N N . LEU A 1 232 ? -8.669 15.211 10.240 1.00 94.31 232 LEU A N 1
ATOM 1898 C CA . LEU A 1 232 ? -8.351 13.828 10.625 1.00 94.31 232 LEU A CA 1
ATOM 1899 C C . LEU A 1 232 ? -7.349 13.766 11.785 1.00 94.31 232 LEU A C 1
ATOM 1901 O O . LEU A 1 232 ? -7.438 12.871 12.630 1.00 94.31 232 LEU A O 1
ATOM 1905 N N . SER A 1 233 ? -6.430 14.728 11.863 1.00 94.25 233 SER A N 1
ATOM 1906 C CA . SER A 1 233 ? -5.486 14.853 12.976 1.00 94.25 233 SER A CA 1
ATOM 1907 C C . SER A 1 233 ? -6.204 15.191 14.286 1.00 94.25 233 SER A C 1
ATOM 1909 O O . SER A 1 233 ? -5.908 14.591 15.319 1.00 94.25 233 SER A O 1
ATOM 1911 N N . LEU A 1 234 ? -7.208 16.078 14.242 1.00 95.88 234 LEU A N 1
ATOM 1912 C CA . LEU A 1 234 ? -8.070 16.376 15.393 1.00 95.88 234 LEU A CA 1
ATOM 1913 C C . LEU A 1 234 ? -8.936 15.176 15.799 1.00 95.88 234 LEU A C 1
ATOM 1915 O O . LEU A 1 234 ? -9.034 14.865 16.985 1.00 95.88 234 LEU A O 1
ATOM 1919 N N . VAL A 1 235 ? -9.514 14.459 14.830 1.00 95.75 235 VAL A N 1
ATOM 1920 C CA . VAL A 1 235 ? -10.282 13.222 15.075 1.00 95.75 235 VAL A CA 1
ATOM 1921 C C . VAL A 1 235 ? -9.415 12.156 15.750 1.00 95.75 235 VAL A C 1
ATOM 1923 O O . VAL A 1 235 ? -9.875 11.491 16.676 1.00 95.75 235 VAL A O 1
ATOM 1926 N N . SER A 1 236 ? -8.154 12.022 15.331 1.00 93.31 236 SER A N 1
ATOM 1927 C CA . SER A 1 236 ? -7.200 11.068 15.915 1.00 93.31 236 SER A CA 1
ATOM 1928 C C . SER A 1 236 ? -6.858 11.398 17.377 1.00 93.31 236 SER A C 1
ATOM 1930 O O . SER A 1 236 ? -6.581 10.503 18.185 1.00 93.31 236 SER A O 1
ATOM 1932 N N . GLU A 1 237 ? -6.896 12.681 17.746 1.00 93.06 237 GLU A N 1
ATOM 1933 C CA . GLU A 1 237 ? -6.617 13.133 19.111 1.00 93.06 237 GLU A CA 1
ATOM 1934 C C . GLU A 1 237 ? -7.840 13.070 20.040 1.00 93.06 237 GLU A C 1
ATOM 1936 O O . GLU A 1 237 ? -7.701 12.855 21.251 1.00 93.06 237 GLU A O 1
ATOM 1941 N N . ALA A 1 238 ? -9.042 13.191 19.477 1.00 95.94 238 ALA A N 1
ATOM 1942 C CA . ALA A 1 238 ? -10.295 13.154 20.213 1.00 95.94 238 ALA A CA 1
ATOM 1943 C C . ALA A 1 238 ? -10.532 11.811 20.932 1.00 95.94 238 ALA A C 1
ATOM 1945 O O . ALA A 1 238 ? -10.072 10.736 20.523 1.00 95.94 238 ALA A O 1
ATOM 1946 N N . ARG A 1 239 ? -11.270 11.864 22.041 1.00 95.06 239 ARG A N 1
ATOM 1947 C CA . ARG A 1 239 ? -11.634 10.707 22.871 1.00 95.06 239 ARG A CA 1
ATOM 1948 C C . ARG A 1 239 ? -13.132 10.692 23.148 1.00 95.06 239 ARG A C 1
ATOM 1950 O O . ARG A 1 239 ? -13.816 11.689 22.965 1.00 95.06 239 ARG A O 1
ATOM 1957 N N . THR A 1 240 ? -13.640 9.552 23.591 1.00 93.88 240 THR A N 1
ATOM 1958 C CA . THR A 1 240 ? -15.019 9.405 24.060 1.00 93.88 240 THR A CA 1
ATOM 1959 C C . THR A 1 240 ? -15.065 8.492 25.280 1.00 93.88 240 THR A C 1
ATOM 1961 O O . THR A 1 240 ? -14.096 7.789 25.573 1.00 93.88 240 THR A O 1
ATOM 1964 N N . LYS A 1 241 ? -16.173 8.519 26.015 1.00 91.56 241 LYS A N 1
ATOM 1965 C CA . LYS A 1 241 ? -16.409 7.616 27.141 1.00 91.56 241 LYS A CA 1
ATOM 1966 C C . LYS A 1 241 ? -17.260 6.447 26.676 1.00 91.56 241 LYS A C 1
ATOM 1968 O O . LYS A 1 241 ? -18.275 6.649 26.017 1.00 91.56 241 LYS A O 1
ATOM 1973 N N . VAL A 1 242 ? -16.849 5.243 27.047 1.00 87.44 242 VAL A N 1
ATOM 1974 C CA . VAL A 1 242 ? -17.583 4.009 26.773 1.00 87.44 242 VAL A CA 1
ATOM 1975 C C . VAL A 1 242 ? -17.821 3.301 28.100 1.00 87.44 242 VAL A C 1
ATOM 1977 O O . VAL A 1 242 ? -16.928 3.236 28.947 1.00 87.44 242 VAL A O 1
ATOM 1980 N N . SER A 1 243 ? -19.040 2.809 28.299 1.00 83.31 243 SER A N 1
ATOM 1981 C CA . SER A 1 243 ? -19.387 1.998 29.464 1.00 83.31 243 SER A CA 1
ATOM 1982 C C . SER A 1 243 ? -18.892 0.570 29.251 1.00 83.31 243 SER A C 1
ATOM 1984 O O . SER A 1 243 ? -19.317 -0.102 28.315 1.00 83.31 243 SER A O 1
ATOM 1986 N N . GLU A 1 244 ? -18.004 0.108 30.124 1.00 80.38 244 GLU A N 1
ATOM 1987 C CA . GLU A 1 244 ? -17.500 -1.262 30.150 1.00 80.38 244 GLU A CA 1
ATOM 1988 C C . GLU A 1 244 ? -17.923 -1.899 31.483 1.00 80.38 244 GLU A C 1
ATOM 1990 O O . GLU A 1 244 ? -17.327 -1.675 32.542 1.00 80.38 244 GLU A O 1
ATOM 1995 N N . GLY A 1 245 ? -19.046 -2.625 31.453 1.00 81.19 245 GLY A N 1
ATOM 1996 C CA . GLY A 1 245 ? -19.723 -3.095 32.663 1.00 81.19 245 GLY A CA 1
ATOM 1997 C C . GLY A 1 245 ? -20.221 -1.926 33.522 1.00 81.19 245 GLY A C 1
ATOM 1998 O O . GLY A 1 245 ? -21.007 -1.106 33.058 1.00 81.19 245 GLY A O 1
ATOM 1999 N N . ASN A 1 246 ? -19.744 -1.844 34.769 1.00 79.50 246 ASN A N 1
ATOM 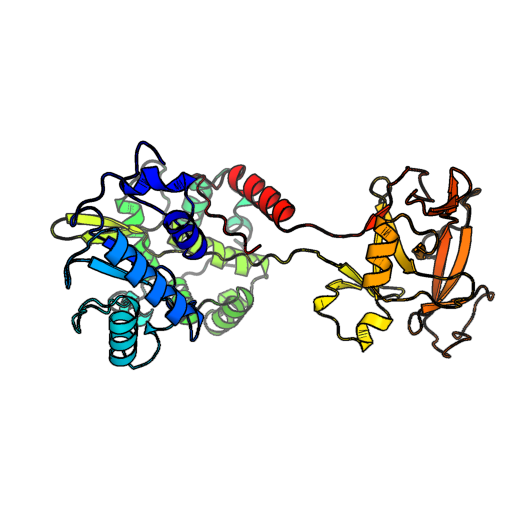2000 C CA . ASN A 1 246 ? -20.082 -0.762 35.707 1.00 79.50 246 ASN A CA 1
ATOM 2001 C C . ASN A 1 246 ? -19.095 0.421 35.674 1.00 79.50 246 ASN A C 1
ATOM 2003 O O . ASN A 1 246 ? -19.279 1.380 36.422 1.00 79.50 246 ASN A O 1
ATOM 2007 N N . ASN A 1 247 ? -18.045 0.360 34.849 1.00 82.50 247 ASN A N 1
ATOM 2008 C CA . ASN A 1 247 ? -17.007 1.387 34.789 1.00 82.50 247 ASN A CA 1
ATOM 2009 C C . ASN A 1 247 ? -17.119 2.214 33.503 1.00 82.50 247 ASN A C 1
ATOM 2011 O O . ASN A 1 247 ? -17.434 1.692 32.436 1.00 82.50 247 ASN A O 1
ATOM 2015 N N . GLU A 1 248 ? -16.805 3.507 33.587 1.00 84.75 248 GLU A N 1
ATOM 2016 C CA . GLU A 1 248 ? -16.571 4.337 32.404 1.00 84.75 248 GLU A CA 1
ATOM 2017 C C . GLU A 1 248 ? -15.090 4.297 32.036 1.00 84.75 248 GLU A C 1
ATOM 2019 O O . GLU A 1 248 ? -14.230 4.723 32.813 1.00 84.75 248 GLU A O 1
ATOM 2024 N N . VAL A 1 249 ? -14.793 3.826 30.829 1.00 90.62 249 VAL A N 1
ATOM 2025 C CA . VAL A 1 249 ? -13.438 3.789 30.282 1.00 90.62 249 VAL A CA 1
ATOM 2026 C C . VAL A 1 249 ? -13.344 4.781 29.130 1.00 90.62 249 VAL A C 1
ATOM 2028 O O . VAL A 1 249 ? -14.301 5.022 28.393 1.00 90.62 249 VAL A O 1
ATOM 2031 N N . THR A 1 250 ? -12.182 5.418 28.988 1.00 90.81 250 THR A N 1
ATOM 2032 C CA . THR A 1 250 ? -11.946 6.327 27.865 1.00 90.81 250 THR A CA 1
ATOM 2033 C C . THR A 1 250 ? -11.456 5.553 26.647 1.00 90.81 250 THR A C 1
ATOM 2035 O O . THR A 1 250 ? -10.462 4.836 26.729 1.00 90.81 250 THR A O 1
ATOM 2038 N N . ALA A 1 251 ? -12.112 5.757 25.509 1.00 91.31 251 ALA A N 1
ATOM 2039 C CA . ALA A 1 251 ? -11.780 5.151 24.227 1.00 91.31 251 ALA A CA 1
ATOM 2040 C C . ALA A 1 251 ? -11.428 6.225 23.175 1.00 91.31 251 ALA A C 1
ATOM 2042 O O . ALA A 1 251 ? -11.739 7.409 23.360 1.00 91.31 251 ALA A O 1
ATOM 2043 N N . PRO A 1 252 ? -10.770 5.853 22.060 1.00 92.00 252 PRO A N 1
ATOM 2044 C CA . PRO A 1 252 ? -10.670 6.713 20.882 1.00 92.00 252 PRO A CA 1
ATOM 2045 C C . PRO A 1 252 ? -12.050 7.199 20.427 1.00 92.00 252 PRO A C 1
ATOM 2047 O O . PRO A 1 252 ? -13.005 6.428 20.436 1.00 92.00 252 PRO A O 1
ATOM 2050 N N . PHE A 1 253 ? -12.155 8.467 20.019 1.00 94.06 253 PHE A N 1
ATOM 2051 C CA . PHE A 1 253 ? -13.407 9.020 19.492 1.00 94.06 253 PHE A CA 1
ATOM 2052 C C . PHE A 1 253 ? -13.850 8.297 18.214 1.00 94.06 253 PHE A C 1
ATOM 2054 O O . PHE A 1 253 ? -14.990 7.857 18.109 1.00 94.06 253 PHE A O 1
ATOM 2061 N N . LEU A 1 254 ? -12.919 8.140 17.271 1.00 91.25 254 LEU A N 1
ATOM 2062 C CA . LEU A 1 254 ? -13.034 7.285 16.095 1.00 91.25 254 LEU A CA 1
ATOM 2063 C C . LEU A 1 254 ? -11.676 6.635 15.823 1.00 91.25 254 LEU A C 1
ATOM 2065 O O . LEU A 1 254 ? -10.626 7.217 16.102 1.00 91.25 254 LEU A O 1
ATOM 2069 N N . ASN A 1 255 ? -11.689 5.442 15.234 1.00 87.38 255 ASN A N 1
ATOM 2070 C CA . ASN A 1 255 ? -10.468 4.790 14.769 1.00 87.38 255 ASN A CA 1
ATOM 2071 C C . ASN A 1 255 ? -10.108 5.297 13.369 1.00 87.38 255 ASN A C 1
ATOM 2073 O O . ASN A 1 255 ? -10.689 4.857 12.377 1.00 87.38 255 ASN A O 1
ATOM 2077 N N . VAL A 1 256 ? -9.132 6.200 13.280 1.00 87.31 256 VAL A N 1
ATOM 2078 C CA . VAL A 1 256 ? -8.588 6.659 11.996 1.00 87.31 256 VAL A CA 1
ATOM 2079 C C . VAL A 1 256 ? -7.582 5.628 11.489 1.00 87.31 256 VAL A C 1
ATOM 2081 O O . VAL A 1 256 ? -6.522 5.434 12.080 1.00 87.31 256 VAL A O 1
ATOM 2084 N N . ARG A 1 257 ? -7.924 4.938 10.397 1.00 83.44 257 ARG A N 1
ATOM 2085 C CA . ARG A 1 257 ? -7.064 3.933 9.757 1.00 83.44 257 ARG A CA 1
ATOM 2086 C C . ARG A 1 257 ? -6.608 4.439 8.393 1.00 83.44 257 ARG A C 1
ATOM 2088 O O . ARG A 1 257 ? -7.435 4.700 7.524 1.00 83.44 257 ARG A O 1
ATOM 2095 N N . LEU A 1 258 ? -5.296 4.548 8.208 1.00 77.25 258 LEU A N 1
ATOM 2096 C CA . LEU A 1 258 ? -4.672 4.869 6.926 1.00 77.25 258 LEU A CA 1
ATOM 2097 C C . LEU A 1 258 ? -4.042 3.597 6.354 1.00 77.25 258 LEU A C 1
ATOM 2099 O O . LEU A 1 258 ? -3.180 2.991 6.988 1.00 77.25 258 LEU A O 1
ATOM 2103 N N . HIS A 1 259 ? -4.472 3.194 5.159 1.00 78.06 259 HIS A N 1
ATOM 2104 C CA . HIS A 1 259 ? -3.916 2.040 4.455 1.00 78.06 259 HIS A CA 1
ATOM 2105 C C . HIS A 1 259 ? -3.016 2.509 3.314 1.00 78.06 259 HIS A C 1
ATOM 2107 O O . HIS A 1 259 ? -3.470 3.195 2.398 1.00 78.06 259 HIS A O 1
ATOM 2113 N N . PHE A 1 260 ? -1.747 2.105 3.357 1.00 73.81 260 PHE A N 1
ATOM 2114 C CA . PHE A 1 260 ? -0.778 2.387 2.305 1.00 73.81 260 PHE A CA 1
ATOM 2115 C C . PHE A 1 260 ? -0.579 1.150 1.441 1.00 73.81 260 PHE A C 1
ATOM 2117 O O . PHE A 1 260 ? -0.049 0.137 1.893 1.00 73.81 260 PHE A O 1
ATOM 2124 N N . TRP A 1 261 ? -0.987 1.251 0.180 1.00 76.25 261 TRP A N 1
ATOM 2125 C CA . TRP A 1 261 ? -0.749 0.213 -0.812 1.00 76.25 261 TRP A CA 1
ATOM 2126 C C . TRP A 1 261 ? 0.568 0.496 -1.518 1.00 76.25 261 TRP A C 1
ATOM 2128 O O . TRP A 1 261 ? 0.718 1.504 -2.208 1.00 76.25 261 TRP A O 1
ATOM 2138 N N . LEU A 1 262 ? 1.532 -0.398 -1.334 1.00 76.19 262 LEU A N 1
ATOM 2139 C CA . LEU A 1 262 ? 2.842 -0.307 -1.959 1.00 76.19 262 LEU A CA 1
ATOM 2140 C C . LEU A 1 262 ? 3.005 -1.482 -2.904 1.00 76.19 262 LEU A C 1
ATOM 2142 O O . LEU A 1 262 ? 2.796 -2.633 -2.527 1.00 76.19 262 LEU A O 1
ATOM 2146 N N . ARG A 1 263 ? 3.424 -1.190 -4.131 1.00 82.50 263 ARG A N 1
ATOM 2147 C CA . ARG A 1 263 ? 3.770 -2.217 -5.104 1.00 82.50 263 ARG A CA 1
ATOM 2148 C C . ARG A 1 263 ? 5.280 -2.295 -5.238 1.00 82.50 263 ARG A C 1
ATOM 2150 O O . ARG A 1 263 ? 5.937 -1.289 -5.498 1.00 82.50 263 ARG A O 1
ATOM 2157 N N . GLU A 1 264 ? 5.822 -3.498 -5.076 1.00 84.88 264 GLU A N 1
ATOM 2158 C CA . GLU A 1 264 ? 7.225 -3.773 -5.373 1.00 84.88 264 GLU A CA 1
ATOM 2159 C C . GLU A 1 264 ? 7.539 -3.353 -6.812 1.00 84.88 264 GLU A C 1
ATOM 2161 O O . GLU A 1 264 ? 6.831 -3.765 -7.729 1.00 84.88 264 GLU A O 1
ATOM 2166 N N . LEU A 1 265 ? 8.632 -2.613 -7.028 1.00 87.69 265 LEU A N 1
ATOM 2167 C CA . LEU A 1 265 ? 9.141 -2.294 -8.367 1.00 87.69 265 LEU A CA 1
ATOM 2168 C C . LEU A 1 265 ? 9.830 -3.523 -8.974 1.00 87.69 265 LEU A C 1
ATOM 2170 O O . LEU A 1 265 ? 11.036 -3.533 -9.230 1.00 87.69 265 LEU A O 1
ATOM 2174 N N . ARG A 1 266 ? 9.066 -4.600 -9.151 1.00 86.56 266 ARG A N 1
ATOM 2175 C CA . ARG A 1 266 ? 9.522 -5.867 -9.708 1.00 86.56 266 ARG A CA 1
ATOM 2176 C C . ARG A 1 266 ? 9.303 -5.863 -11.212 1.00 86.56 266 ARG A C 1
ATOM 2178 O O . ARG A 1 266 ? 8.236 -5.504 -11.694 1.00 86.56 266 ARG A O 1
ATOM 2185 N N . ARG A 1 267 ? 10.322 -6.317 -11.948 1.00 89.00 267 ARG A N 1
ATOM 2186 C CA . ARG A 1 267 ? 10.282 -6.448 -13.414 1.00 89.00 267 ARG A CA 1
ATOM 2187 C C . ARG A 1 267 ? 9.860 -5.161 -14.129 1.00 89.00 267 ARG A C 1
ATOM 2189 O O . ARG A 1 267 ? 9.028 -5.170 -15.033 1.00 89.00 267 ARG A O 1
ATOM 2196 N N . MET A 1 268 ? 10.471 -4.050 -13.725 1.00 93.38 268 MET A N 1
ATOM 2197 C CA . MET A 1 268 ? 10.257 -2.772 -14.390 1.00 93.38 268 MET A CA 1
ATOM 2198 C C . MET A 1 268 ? 10.830 -2.803 -15.808 1.00 93.38 268 MET A C 1
ATOM 2200 O O . MET A 1 268 ? 11.972 -3.217 -16.033 1.00 93.38 268 MET A O 1
ATOM 2204 N N . VAL A 1 269 ? 10.034 -2.330 -16.760 1.00 95.44 269 VAL A N 1
ATOM 2205 C CA . VAL A 1 269 ? 10.386 -2.245 -18.175 1.00 95.44 269 VAL A CA 1
ATOM 2206 C C . VAL A 1 269 ? 10.116 -0.840 -18.695 1.00 95.44 269 VAL A C 1
ATOM 2208 O O . VAL A 1 269 ? 9.206 -0.155 -18.237 1.00 95.44 269 VAL A O 1
ATOM 2211 N N . GLY A 1 270 ? 10.922 -0.392 -19.649 1.00 95.44 270 GLY A N 1
ATOM 2212 C CA . GLY A 1 270 ? 10.778 0.901 -20.299 1.00 95.44 270 GLY A CA 1
ATOM 2213 C C . GLY A 1 270 ? 10.305 0.718 -21.730 1.00 95.44 270 GLY A C 1
ATOM 2214 O O . GLY A 1 270 ? 10.885 -0.086 -22.467 1.00 95.44 270 GLY A O 1
ATOM 2215 N N . LYS A 1 271 ? 9.295 1.484 -22.151 1.00 95.31 271 LYS A N 1
ATOM 2216 C CA . LYS A 1 271 ? 8.921 1.557 -23.569 1.00 95.31 271 LYS A CA 1
ATOM 2217 C C . LYS A 1 271 ? 10.113 2.060 -24.385 1.00 95.31 271 LYS A C 1
ATOM 2219 O O . LYS A 1 271 ? 10.693 3.095 -24.054 1.00 95.31 271 LYS A O 1
ATOM 2224 N N . VAL A 1 272 ? 10.461 1.364 -25.463 1.00 94.31 272 VAL A N 1
ATOM 2225 C CA . VAL A 1 272 ? 11.498 1.832 -26.389 1.00 94.31 272 VAL A CA 1
ATOM 2226 C C . VAL A 1 272 ? 10.955 3.016 -27.188 1.00 94.31 272 VAL A C 1
ATOM 2228 O O . VAL A 1 272 ? 9.950 2.902 -27.888 1.00 94.31 272 VAL A O 1
ATOM 2231 N N . GLY A 1 273 ? 11.601 4.173 -27.054 1.00 92.06 273 GLY A N 1
ATOM 2232 C CA . GLY A 1 273 ? 11.167 5.415 -27.686 1.00 92.06 273 GLY A CA 1
ATOM 2233 C C . GLY A 1 273 ? 11.967 6.628 -27.218 1.00 92.06 273 GLY A C 1
ATOM 2234 O O . GLY A 1 273 ? 12.757 6.539 -26.283 1.00 92.06 273 GLY A O 1
ATOM 2235 N N . ARG A 1 274 ? 11.753 7.781 -27.866 1.00 86.00 274 ARG A N 1
ATOM 2236 C CA . ARG A 1 274 ? 12.422 9.052 -27.507 1.00 86.00 274 ARG A CA 1
ATOM 2237 C C . ARG A 1 274 ? 12.002 9.585 -26.136 1.00 86.00 274 ARG A C 1
ATOM 2239 O O . ARG A 1 274 ? 12.775 10.260 -25.468 1.00 86.00 274 ARG A O 1
ATOM 2246 N N . LYS A 1 275 ? 10.763 9.296 -25.739 1.00 88.06 275 LYS A N 1
ATOM 224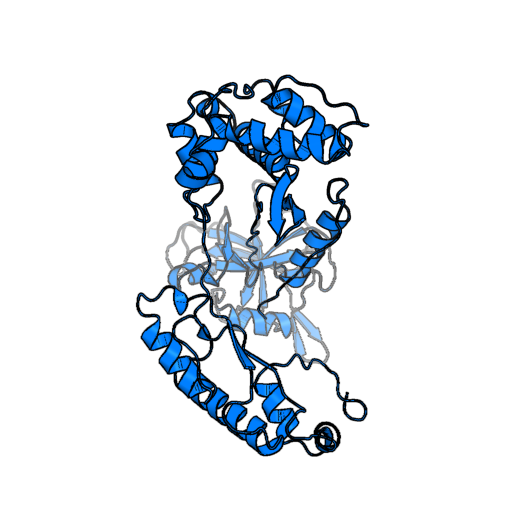7 C CA . LYS A 1 275 ? 10.207 9.581 -24.414 1.00 88.06 275 LYS A CA 1
ATOM 2248 C C . LYS A 1 275 ? 9.809 8.241 -23.786 1.00 88.06 275 LYS A C 1
ATOM 2250 O O . LYS A 1 275 ? 8.665 7.826 -23.973 1.00 88.06 275 LYS A O 1
ATOM 2255 N N . PRO A 1 276 ? 10.759 7.508 -23.178 1.00 88.06 276 PRO A N 1
ATOM 2256 C CA . PRO A 1 276 ? 10.447 6.241 -22.532 1.00 88.06 276 PRO A CA 1
ATOM 2257 C C . PRO A 1 276 ? 9.488 6.454 -21.363 1.00 88.06 276 PRO A C 1
ATOM 2259 O O . PRO A 1 276 ? 9.583 7.454 -20.656 1.00 88.06 276 PRO A O 1
ATOM 2262 N N . ASP A 1 277 ? 8.602 5.485 -21.159 1.00 90.88 277 ASP A N 1
ATOM 2263 C CA . ASP A 1 277 ? 7.723 5.403 -19.994 1.00 90.88 277 ASP A CA 1
ATOM 2264 C C . ASP A 1 277 ? 8.041 4.116 -19.227 1.00 90.88 277 ASP A C 1
ATOM 2266 O O . ASP A 1 277 ? 8.236 3.063 -19.847 1.00 90.88 277 ASP A O 1
ATOM 2270 N N . LEU A 1 278 ? 8.147 4.218 -17.902 1.00 93.44 278 LEU A N 1
ATOM 2271 C CA . LEU A 1 278 ? 8.506 3.112 -17.019 1.00 93.44 278 LEU A CA 1
ATOM 2272 C C . LEU A 1 278 ? 7.228 2.412 -16.552 1.00 93.44 278 LEU A C 1
ATOM 2274 O O . LEU A 1 278 ? 6.335 3.037 -15.988 1.00 93.44 278 LEU A O 1
ATOM 2278 N N . ARG A 1 279 ? 7.137 1.101 -16.776 1.00 94.19 279 ARG A N 1
ATOM 2279 C CA . ARG A 1 279 ? 5.932 0.304 -16.515 1.00 94.19 279 ARG A CA 1
ATOM 2280 C C . ARG A 1 279 ? 6.277 -0.996 -15.800 1.00 94.19 279 ARG A C 1
ATOM 2282 O O . ARG A 1 279 ? 7.383 -1.519 -15.947 1.00 94.19 279 ARG A O 1
ATOM 2289 N N . PHE A 1 280 ? 5.321 -1.534 -15.051 1.00 93.56 280 PHE A N 1
ATOM 2290 C CA . PHE A 1 280 ? 5.398 -2.904 -14.546 1.00 93.56 280 PHE A CA 1
ATOM 2291 C C . PHE A 1 280 ? 5.139 -3.871 -15.697 1.00 93.56 280 PHE A C 1
ATOM 2293 O O . PHE A 1 280 ? 4.168 -3.693 -16.431 1.00 93.56 280 PHE A O 1
ATOM 2300 N N . SER A 1 281 ? 5.966 -4.910 -15.846 1.00 93.06 281 SER A N 1
ATOM 2301 C CA . SER A 1 281 ? 5.727 -5.936 -16.870 1.00 93.06 281 SER A CA 1
ATOM 2302 C C . SER A 1 281 ? 4.353 -6.586 -16.735 1.00 93.06 281 SER A C 1
ATOM 2304 O O . SER A 1 281 ? 3.726 -6.895 -17.740 1.00 93.06 281 SER A O 1
ATOM 2306 N N . ASP A 1 282 ? 3.891 -6.761 -15.497 1.00 90.94 282 ASP A N 1
ATOM 2307 C CA . ASP A 1 282 ? 2.665 -7.494 -15.180 1.00 90.94 282 ASP A CA 1
ATOM 2308 C C . ASP A 1 282 ? 1.391 -6.692 -15.523 1.00 90.94 282 ASP A C 1
ATOM 2310 O O . ASP A 1 282 ? 0.312 -7.269 -15.597 1.00 90.94 282 ASP A O 1
ATOM 2314 N N . ASP A 1 283 ? 1.513 -5.382 -15.785 1.00 93.62 283 ASP A N 1
ATOM 2315 C CA . ASP A 1 283 ? 0.396 -4.522 -16.218 1.00 93.62 283 ASP A CA 1
ATOM 2316 C C . ASP A 1 283 ? 0.245 -4.465 -17.744 1.00 93.62 283 ASP A C 1
ATOM 2318 O O . ASP A 1 283 ? -0.677 -3.833 -18.267 1.00 93.62 283 ASP A O 1
ATOM 2322 N N . LEU A 1 284 ? 1.192 -5.051 -18.476 1.00 93.19 284 LEU A N 1
ATOM 2323 C CA . LEU A 1 284 ? 1.261 -4.969 -19.927 1.00 93.19 284 LEU A CA 1
ATOM 2324 C C . LEU A 1 284 ? 0.745 -6.260 -20.556 1.00 93.19 284 LEU A C 1
ATOM 2326 O O . LEU A 1 284 ? 1.106 -7.363 -20.155 1.00 93.19 284 LEU A O 1
ATOM 2330 N N . ASN A 1 285 ? -0.052 -6.122 -21.613 1.00 93.56 285 ASN A N 1
ATOM 2331 C CA . ASN A 1 285 ? -0.429 -7.267 -22.437 1.00 93.56 285 ASN A CA 1
ATOM 2332 C C . ASN A 1 285 ? 0.722 -7.703 -23.364 1.00 93.56 285 ASN A C 1
ATOM 2334 O O . ASN A 1 285 ? 1.692 -6.972 -23.586 1.00 93.56 285 ASN A O 1
ATOM 2338 N N . GLU A 1 286 ? 0.595 -8.882 -23.979 1.00 90.06 286 GLU A N 1
ATOM 2339 C CA . GLU A 1 286 ? 1.630 -9.449 -24.858 1.00 90.06 286 GLU A CA 1
ATOM 2340 C C . GLU A 1 286 ? 2.026 -8.525 -26.018 1.00 90.06 286 GLU A C 1
ATOM 2342 O O . GLU A 1 286 ? 3.187 -8.482 -26.424 1.00 90.06 286 GLU A O 1
ATOM 2347 N N . ARG A 1 287 ? 1.076 -7.755 -26.567 1.00 90.06 287 ARG A N 1
ATOM 2348 C CA . ARG A 1 287 ? 1.352 -6.812 -27.659 1.00 90.06 287 ARG A CA 1
ATOM 2349 C C . ARG A 1 287 ? 2.196 -5.635 -27.176 1.00 90.06 287 ARG A C 1
ATOM 2351 O O . ARG A 1 287 ? 3.079 -5.200 -27.909 1.00 90.06 287 ARG A O 1
ATOM 2358 N N . GLN A 1 288 ? 1.925 -5.126 -25.978 1.00 90.88 288 GLN A N 1
ATOM 2359 C CA . GLN A 1 288 ? 2.698 -4.053 -25.360 1.00 90.88 288 GLN A CA 1
ATOM 2360 C C . GLN A 1 288 ? 4.095 -4.541 -24.970 1.00 90.88 288 GLN A C 1
ATOM 2362 O O . GLN A 1 288 ? 5.072 -3.861 -25.256 1.00 90.88 288 GLN A O 1
ATOM 2367 N N . LEU A 1 289 ? 4.234 -5.743 -24.409 1.00 91.75 289 LEU A N 1
ATOM 2368 C CA . LEU A 1 289 ? 5.545 -6.273 -24.012 1.00 91.75 289 LEU A CA 1
ATOM 2369 C C . LEU A 1 289 ? 6.543 -6.379 -25.178 1.00 91.75 289 LEU A C 1
ATOM 2371 O O . LEU A 1 289 ? 7.741 -6.220 -24.965 1.00 91.75 289 LEU A O 1
ATOM 2375 N N . LYS A 1 290 ? 6.075 -6.542 -26.424 1.00 91.75 290 LYS A N 1
ATOM 2376 C CA . LYS A 1 290 ? 6.941 -6.621 -27.618 1.00 91.75 290 LYS A CA 1
ATOM 2377 C C . LYS A 1 290 ? 7.842 -5.403 -27.842 1.00 91.75 290 LYS A C 1
ATOM 2379 O O . LYS A 1 290 ? 8.854 -5.545 -28.520 1.00 91.75 290 LYS A O 1
ATOM 2384 N N . ASN A 1 291 ? 7.491 -4.229 -27.314 1.00 92.50 291 ASN A N 1
ATOM 2385 C CA . ASN A 1 291 ? 8.293 -3.007 -27.448 1.00 92.50 291 ASN A CA 1
ATOM 2386 C C . ASN A 1 291 ? 8.750 -2.407 -26.109 1.00 92.50 291 ASN A C 1
ATOM 2388 O O . ASN A 1 291 ? 9.162 -1.244 -26.059 1.00 92.50 291 ASN A O 1
ATOM 2392 N N . HIS A 1 292 ? 8.697 -3.193 -25.033 1.00 95.38 292 HIS A N 1
ATOM 2393 C CA . HIS A 1 292 ? 9.220 -2.810 -23.729 1.00 95.38 292 HIS A CA 1
ATOM 2394 C C . HIS A 1 292 ? 10.441 -3.661 -23.402 1.00 95.38 292 HIS A C 1
ATOM 2396 O O . HIS A 1 292 ? 10.430 -4.877 -23.568 1.00 95.38 292 HIS A O 1
ATOM 2402 N N . LEU A 1 293 ? 11.501 -3.010 -22.931 1.00 96.50 293 LEU A N 1
ATOM 2403 C CA . LEU A 1 293 ? 12.736 -3.679 -22.542 1.00 96.50 293 LEU A CA 1
ATOM 2404 C C . LEU A 1 293 ? 13.060 -3.389 -21.073 1.00 96.50 293 LEU A C 1
ATOM 2406 O O . LEU A 1 293 ? 12.764 -2.291 -20.593 1.00 96.50 293 LEU A O 1
ATOM 2410 N N . PRO A 1 294 ? 13.689 -4.334 -20.355 1.00 96.06 294 PRO A N 1
ATOM 2411 C CA . PRO A 1 294 ? 14.271 -4.090 -19.041 1.00 96.06 294 PRO A CA 1
ATOM 2412 C C . PRO A 1 294 ? 15.104 -2.808 -19.013 1.00 96.06 294 PRO A C 1
ATOM 2414 O O . PRO A 1 294 ? 15.888 -2.551 -19.929 1.00 96.06 294 PRO A O 1
ATOM 2417 N N . VAL A 1 295 ? 14.958 -2.021 -17.948 1.00 95.31 295 VAL A N 1
ATOM 2418 C CA . VAL A 1 295 ? 15.739 -0.792 -17.764 1.00 95.31 295 VAL A CA 1
ATOM 2419 C C . VAL A 1 295 ? 16.932 -1.075 -16.866 1.00 95.31 295 VAL A C 1
ATOM 2421 O O . VAL A 1 295 ? 16.800 -1.701 -15.812 1.00 95.31 295 VAL A O 1
ATOM 2424 N N . VAL A 1 296 ? 18.102 -0.603 -17.283 1.00 94.75 296 VAL A N 1
ATOM 2425 C CA . VAL A 1 296 ? 19.343 -0.679 -16.515 1.00 94.75 296 VAL A CA 1
ATOM 2426 C C . VAL A 1 296 ? 19.867 0.711 -16.200 1.00 94.75 296 VAL A C 1
ATOM 2428 O O . VAL A 1 296 ? 19.733 1.638 -16.998 1.00 94.75 296 VAL A O 1
ATOM 2431 N N . ASN A 1 297 ? 20.491 0.840 -15.038 1.00 94.69 297 ASN A N 1
ATOM 2432 C CA . ASN A 1 297 ? 21.095 2.072 -14.557 1.00 94.69 297 ASN A CA 1
ATOM 2433 C C . ASN A 1 297 ? 22.488 1.786 -13.976 1.00 94.69 297 ASN A C 1
ATOM 2435 O O . ASN A 1 297 ? 22.701 0.755 -13.334 1.00 94.69 297 ASN A O 1
ATOM 2439 N N . CYS A 1 298 ? 23.441 2.687 -14.216 1.00 93.94 298 CYS A N 1
ATOM 2440 C CA . CYS A 1 298 ? 24.741 2.667 -13.559 1.00 93.94 298 CYS A CA 1
ATOM 2441 C C . CYS A 1 298 ? 24.652 3.308 -12.173 1.00 93.94 298 CYS A C 1
ATOM 2443 O O . CYS A 1 298 ? 24.388 4.504 -12.062 1.00 93.94 298 CYS A O 1
ATOM 2445 N N . ARG A 1 299 ? 25.010 2.541 -11.140 1.00 93.88 299 ARG A N 1
ATOM 2446 C CA . ARG A 1 299 ? 25.007 2.999 -9.740 1.00 93.88 299 ARG A CA 1
ATOM 2447 C C . ARG A 1 299 ? 25.966 4.152 -9.422 1.00 93.88 299 ARG A C 1
ATOM 2449 O O . ARG A 1 299 ? 25.793 4.789 -8.395 1.00 93.88 299 ARG A O 1
ATOM 2456 N N . GLU A 1 300 ? 26.958 4.405 -10.275 1.00 92.69 300 GLU A N 1
ATOM 2457 C CA . GLU A 1 300 ? 27.975 5.444 -10.048 1.00 92.69 300 GLU A CA 1
ATOM 2458 C C . GLU A 1 300 ? 27.647 6.740 -10.799 1.00 92.69 300 GLU A C 1
ATOM 2460 O O . GLU A 1 300 ? 27.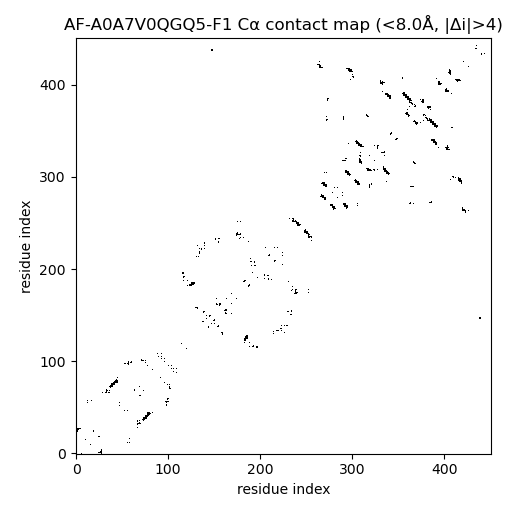561 7.808 -10.208 1.00 92.69 300 GLU A O 1
ATOM 2465 N N . CYS A 1 301 ? 27.450 6.666 -12.121 1.00 91.12 301 CYS A N 1
ATOM 2466 C CA . CYS A 1 301 ? 27.258 7.859 -12.953 1.00 91.12 301 CYS A CA 1
ATOM 2467 C C . CYS A 1 301 ? 25.803 8.112 -13.373 1.00 91.12 301 CYS A C 1
ATOM 2469 O O . CYS A 1 301 ? 25.548 9.043 -14.132 1.00 91.12 301 CYS A O 1
ATOM 2471 N N . GLY A 1 302 ? 24.859 7.258 -12.966 1.00 90.88 302 GLY A N 1
ATOM 2472 C CA . GLY A 1 302 ? 23.434 7.405 -13.275 1.00 90.88 302 GLY A CA 1
ATOM 2473 C C . GLY A 1 302 ? 23.052 7.166 -14.741 1.00 90.88 302 GLY A C 1
ATOM 2474 O O . GLY A 1 302 ? 21.883 7.322 -15.103 1.00 90.88 302 GLY A O 1
ATOM 2475 N N . SER A 1 303 ? 24.001 6.779 -15.603 1.00 91.00 303 SER A N 1
ATOM 2476 C CA . SER A 1 303 ? 23.697 6.450 -17.001 1.00 91.00 303 SER A CA 1
ATOM 2477 C C . SER A 1 303 ? 22.631 5.358 -17.079 1.00 91.00 303 SER A C 1
ATOM 2479 O O . SER A 1 303 ? 22.718 4.338 -16.396 1.00 91.00 303 SER A O 1
ATOM 2481 N N . THR A 1 304 ? 21.603 5.596 -17.889 1.00 93.12 304 THR A N 1
ATOM 2482 C CA . THR A 1 304 ? 20.403 4.757 -17.951 1.00 93.12 304 THR A CA 1
ATOM 2483 C C . THR A 1 304 ? 20.159 4.322 -19.386 1.00 93.12 304 THR A C 1
ATOM 2485 O O . THR A 1 304 ? 20.343 5.104 -20.317 1.00 93.12 304 THR A O 1
ATOM 2488 N N . GLY A 1 305 ? 19.760 3.071 -19.569 1.00 94.38 305 GLY A N 1
ATOM 2489 C CA . GLY A 1 305 ? 19.483 2.502 -20.879 1.00 94.38 305 GLY A CA 1
ATOM 2490 C C . GLY A 1 305 ? 18.570 1.291 -20.788 1.00 94.38 305 GLY A C 1
ATOM 2491 O O . GLY A 1 305 ? 18.111 0.909 -19.711 1.00 94.38 305 GLY A O 1
ATOM 2492 N N . TRP A 1 306 ? 18.321 0.672 -21.933 1.00 96.69 306 TRP A N 1
ATOM 2493 C CA . TRP A 1 306 ? 17.618 -0.601 -22.009 1.00 96.69 306 TRP A CA 1
ATOM 2494 C C . TRP A 1 306 ? 18.601 -1.765 -22.024 1.00 96.69 306 TRP A C 1
ATOM 2496 O O . TRP A 1 306 ? 19.775 -1.614 -22.370 1.00 96.69 306 TRP A O 1
ATOM 2506 N N . ALA A 1 307 ? 18.109 -2.948 -21.692 1.00 95.94 307 ALA A N 1
ATOM 2507 C CA . ALA A 1 307 ? 18.848 -4.185 -21.842 1.00 95.94 307 ALA A CA 1
ATOM 2508 C C . ALA A 1 307 ? 17.958 -5.277 -22.433 1.00 95.94 307 ALA A C 1
ATOM 2510 O O . ALA A 1 307 ? 16.741 -5.258 -22.281 1.00 95.94 307 ALA A O 1
ATOM 2511 N N . GLY A 1 308 ? 18.566 -6.237 -23.118 1.00 95.31 308 GLY A N 1
ATOM 2512 C CA . GLY A 1 308 ? 17.846 -7.361 -23.706 1.00 95.31 308 GLY A CA 1
ATOM 2513 C C . GLY A 1 308 ? 18.791 -8.466 -24.148 1.00 95.31 308 GLY A C 1
ATOM 2514 O O . GLY A 1 308 ? 19.993 -8.414 -23.883 1.00 95.31 308 GLY A O 1
ATOM 2515 N N . ILE A 1 309 ? 18.252 -9.478 -24.824 1.00 95.44 309 ILE A N 1
ATOM 2516 C CA . ILE A 1 309 ? 19.045 -10.573 -25.391 1.00 95.44 309 ILE A CA 1
ATOM 2517 C C . ILE A 1 309 ? 19.157 -10.380 -26.900 1.00 95.44 309 ILE A C 1
ATOM 2519 O O . ILE A 1 309 ? 18.148 -10.240 -27.583 1.00 95.44 309 ILE A O 1
ATOM 2523 N N . LYS A 1 310 ? 20.377 -10.431 -27.436 1.00 94.25 310 LYS A N 1
ATOM 2524 C CA . LYS A 1 310 ? 20.629 -10.431 -28.881 1.00 94.25 310 LYS A CA 1
ATOM 2525 C C . LYS A 1 310 ? 21.619 -11.533 -29.230 1.00 94.25 310 LYS A C 1
ATOM 2527 O O . LYS A 1 310 ? 22.780 -11.497 -28.807 1.00 94.25 310 LYS A O 1
ATOM 2532 N N . ARG A 1 311 ? 21.185 -12.532 -30.004 1.00 89.69 311 ARG A N 1
ATOM 2533 C CA . ARG A 1 311 ? 22.096 -13.566 -30.518 1.00 89.69 311 ARG A CA 1
ATOM 2534 C C . ARG A 1 311 ? 22.908 -12.999 -31.683 1.00 89.69 311 ARG A C 1
ATOM 2536 O O . ARG A 1 311 ? 22.592 -11.950 -32.238 1.00 89.69 311 ARG A O 1
ATOM 2543 N N . GLN A 1 312 ? 23.985 -13.689 -32.047 1.00 80.81 312 GLN A N 1
ATOM 2544 C CA . GLN A 1 312 ? 24.933 -13.205 -33.055 1.00 80.81 312 GLN A CA 1
ATOM 2545 C C . GLN A 1 312 ? 24.277 -12.935 -34.420 1.00 80.81 312 GLN A C 1
ATOM 2547 O O . GLN A 1 312 ? 24.620 -11.943 -35.053 1.00 80.81 312 GLN A O 1
ATOM 2552 N N . ASN A 1 313 ? 23.297 -13.754 -34.811 1.00 84.12 313 ASN A N 1
ATOM 2553 C CA . ASN A 1 313 ? 22.605 -13.649 -36.099 1.00 84.12 313 ASN A CA 1
ATOM 2554 C C . ASN A 1 313 ? 21.274 -12.884 -36.017 1.00 84.12 313 ASN A C 1
ATOM 2556 O O . ASN A 1 313 ? 20.625 -12.690 -37.040 1.00 84.12 313 ASN A O 1
ATOM 2560 N N . ASP A 1 314 ? 20.860 -12.453 -34.822 1.00 89.62 314 ASP A N 1
ATOM 2561 C CA . ASP A 1 314 ? 19.600 -11.732 -34.660 1.00 89.62 314 ASP A CA 1
ATOM 2562 C C . ASP A 1 314 ? 19.797 -10.271 -35.077 1.00 89.62 314 ASP A C 1
ATOM 2564 O O . ASP A 1 314 ? 20.735 -9.594 -34.631 1.00 89.62 314 ASP A O 1
ATOM 2568 N N . THR A 1 315 ? 18.893 -9.770 -35.913 1.00 88.12 315 THR A N 1
ATOM 2569 C CA . THR A 1 315 ? 18.834 -8.356 -36.308 1.00 88.12 315 THR A CA 1
ATOM 2570 C C . THR A 1 315 ? 18.060 -7.505 -35.305 1.00 88.12 315 THR A C 1
ATOM 2572 O O . THR A 1 315 ? 18.219 -6.286 -35.290 1.00 88.12 315 THR A O 1
ATOM 2575 N N . SER A 1 316 ? 17.266 -8.127 -34.432 1.00 93.50 316 SER A N 1
ATOM 2576 C CA . SER A 1 316 ? 16.492 -7.473 -33.379 1.00 93.50 316 SER A CA 1
ATOM 2577 C C . SER A 1 316 ? 16.892 -7.936 -31.982 1.00 93.50 316 SER A C 1
ATOM 2579 O O . SER A 1 316 ? 17.542 -8.965 -31.788 1.00 93.50 316 SER A O 1
ATOM 2581 N N . VAL A 1 317 ? 16.521 -7.132 -30.990 1.00 94.94 317 VAL A N 1
ATOM 2582 C CA . VAL A 1 317 ? 16.655 -7.471 -29.573 1.00 94.94 317 VAL A CA 1
ATOM 2583 C C . VAL A 1 317 ? 15.421 -8.258 -29.147 1.00 94.94 317 VAL A C 1
ATOM 2585 O O . VAL A 1 317 ? 14.296 -7.829 -29.390 1.00 94.94 317 VAL A O 1
ATOM 2588 N N . ASN A 1 318 ? 15.624 -9.407 -28.507 1.00 92.81 318 ASN A N 1
ATOM 2589 C CA . ASN A 1 318 ? 14.539 -10.234 -27.996 1.00 92.81 318 ASN A CA 1
ATOM 2590 C C . ASN A 1 318 ? 13.936 -9.593 -26.726 1.00 92.81 318 ASN A C 1
ATOM 2592 O O . ASN A 1 318 ? 14.677 -9.416 -25.750 1.00 92.81 318 ASN A O 1
ATOM 2596 N N . PRO A 1 319 ? 12.625 -9.272 -26.718 1.00 87.81 319 PRO A N 1
ATOM 2597 C CA . PRO A 1 319 ? 11.943 -8.688 -25.565 1.00 87.81 319 PRO A CA 1
ATOM 2598 C C . PRO A 1 319 ? 11.565 -9.706 -24.476 1.00 87.81 319 PRO A C 1
ATOM 2600 O O . PRO A 1 319 ? 11.022 -9.311 -23.448 1.00 87.81 319 PRO A O 1
ATOM 2603 N N . ASP A 1 320 ? 11.825 -11.006 -24.668 1.00 91.69 320 ASP A N 1
ATOM 2604 C CA . ASP A 1 320 ? 11.499 -12.039 -23.682 1.00 91.69 320 ASP A CA 1
ATOM 2605 C C . ASP A 1 320 ? 12.224 -11.811 -22.345 1.00 91.69 320 ASP A C 1
ATOM 2607 O O . ASP A 1 320 ? 13.437 -12.022 -22.199 1.00 91.69 320 ASP A O 1
ATOM 2611 N N . LEU A 1 321 ? 11.444 -11.405 -21.342 1.00 92.38 321 LEU A N 1
ATOM 2612 C CA . LEU A 1 321 ? 11.943 -11.048 -20.019 1.00 92.38 321 LEU A CA 1
ATOM 2613 C C . LEU A 1 321 ? 12.561 -12.252 -19.312 1.00 92.38 321 LEU A C 1
ATOM 2615 O O . LEU A 1 321 ? 13.584 -12.106 -18.642 1.00 92.38 321 LEU A O 1
ATOM 2619 N N . GLN A 1 322 ? 11.984 -13.448 -19.461 1.00 92.62 322 GLN A N 1
ATOM 2620 C CA . GLN A 1 322 ? 12.488 -14.639 -18.780 1.00 92.62 322 GLN A CA 1
ATOM 2621 C C . GLN A 1 322 ? 13.912 -14.974 -19.238 1.00 92.62 322 GLN A C 1
ATOM 2623 O O . GLN A 1 322 ? 14.808 -15.130 -18.401 1.00 92.62 322 GLN A O 1
ATOM 2628 N N . SER A 1 323 ? 14.140 -15.024 -20.552 1.00 92.94 323 SER A N 1
ATOM 2629 C CA . SER A 1 323 ? 15.471 -15.232 -21.126 1.00 92.94 323 SER A CA 1
ATOM 2630 C C . SER A 1 323 ? 16.446 -14.142 -20.699 1.00 92.94 323 SER A C 1
ATOM 2632 O O . SER A 1 323 ? 17.590 -14.451 -20.359 1.00 92.94 323 SER A O 1
ATOM 2634 N N . PHE A 1 324 ? 16.003 -12.880 -20.670 1.00 94.69 324 PHE A N 1
ATOM 2635 C CA . PHE A 1 324 ? 16.835 -11.773 -20.214 1.00 94.69 324 PHE A CA 1
ATOM 2636 C C . PHE A 1 324 ? 17.276 -11.929 -18.757 1.00 94.69 324 PHE A C 1
ATOM 2638 O O . PHE A 1 324 ? 18.474 -11.894 -18.495 1.00 94.69 324 PHE A O 1
ATOM 2645 N N . TYR A 1 325 ? 16.354 -12.137 -17.812 1.00 93.62 325 TYR A N 1
ATOM 2646 C CA . TYR A 1 325 ? 16.706 -12.234 -16.391 1.00 93.62 325 TYR A CA 1
ATOM 2647 C C . TYR A 1 325 ? 17.648 -13.410 -16.120 1.00 93.62 325 TYR A C 1
ATOM 2649 O O . TYR A 1 325 ? 18.632 -13.259 -15.394 1.00 93.62 325 TYR A O 1
ATOM 2657 N N . ILE A 1 326 ? 17.395 -14.568 -16.742 1.00 94.50 326 ILE A N 1
ATOM 2658 C CA . ILE A 1 326 ? 18.292 -15.726 -16.645 1.00 94.50 326 ILE A CA 1
ATOM 2659 C C . ILE A 1 326 ? 19.675 -15.378 -17.211 1.00 94.50 326 ILE A C 1
ATOM 2661 O O . ILE A 1 326 ? 20.684 -15.709 -16.588 1.00 94.50 326 ILE A O 1
ATOM 2665 N N . GLY A 1 327 ? 19.727 -14.715 -18.369 1.00 94.75 327 GLY A N 1
ATOM 2666 C CA . GLY A 1 327 ? 20.970 -14.310 -19.021 1.00 94.75 327 GLY A CA 1
ATOM 2667 C C . GLY A 1 327 ? 21.769 -13.297 -18.202 1.00 94.75 327 GLY A C 1
ATOM 2668 O O . GLY A 1 327 ? 22.959 -13.505 -17.975 1.00 94.75 327 GLY A O 1
ATOM 2669 N N . PHE A 1 328 ? 21.112 -12.251 -17.696 1.00 94.62 328 PHE A N 1
ATOM 2670 C CA . PHE A 1 328 ? 21.721 -11.198 -16.885 1.00 94.62 328 PHE A CA 1
ATOM 2671 C C . PHE A 1 328 ? 22.380 -11.784 -15.634 1.00 94.62 328 PHE A C 1
ATOM 2673 O O . PHE A 1 328 ? 23.581 -11.633 -15.440 1.00 94.62 328 PHE A O 1
ATOM 2680 N N . PHE A 1 329 ? 21.654 -12.557 -14.819 1.00 93.94 329 PHE A N 1
ATOM 2681 C CA . PHE A 1 329 ? 22.232 -13.125 -13.592 1.00 93.94 329 PHE A CA 1
ATOM 2682 C C . PHE A 1 329 ? 23.297 -14.205 -13.843 1.00 93.94 329 PHE A C 1
ATOM 2684 O O . PHE A 1 329 ? 24.126 -14.460 -12.970 1.00 93.94 329 PHE A O 1
ATOM 2691 N N . LYS A 1 330 ? 23.311 -14.828 -15.029 1.00 95.00 330 LYS A N 1
ATOM 2692 C CA . LYS A 1 330 ? 24.351 -15.788 -15.436 1.00 95.00 330 LYS A CA 1
ATOM 2693 C C . LYS A 1 330 ? 25.550 -15.142 -16.136 1.00 95.00 330 LYS A C 1
ATOM 2695 O O . LYS A 1 330 ? 26.471 -15.873 -16.501 1.00 95.00 330 LYS A O 1
ATOM 2700 N N . ASN A 1 331 ? 25.567 -13.819 -16.311 1.00 93.81 331 ASN A N 1
ATOM 2701 C CA . ASN A 1 331 ? 26.564 -13.112 -17.120 1.00 93.81 331 ASN A CA 1
ATOM 2702 C C . ASN A 1 331 ? 26.668 -13.695 -18.548 1.00 93.81 331 ASN A C 1
ATOM 2704 O O . ASN A 1 331 ? 27.767 -13.931 -19.065 1.00 93.81 331 ASN A O 1
ATOM 2708 N N . ASP A 1 332 ? 25.524 -13.995 -19.174 1.00 94.81 332 ASP A N 1
ATOM 2709 C CA . ASP A 1 332 ? 25.464 -14.530 -20.537 1.00 94.81 332 ASP A CA 1
ATOM 2710 C C . ASP A 1 332 ? 25.959 -13.466 -21.542 1.00 94.81 332 ASP A C 1
ATOM 2712 O O . ASP A 1 332 ? 25.441 -12.347 -21.551 1.00 94.81 332 ASP A O 1
ATOM 2716 N N . PRO A 1 333 ? 26.932 -13.776 -22.422 1.00 93.81 333 PRO A N 1
ATOM 2717 C CA . PRO A 1 333 ? 27.452 -12.824 -23.410 1.00 93.81 333 PRO A CA 1
ATOM 2718 C C . PRO A 1 333 ? 26.426 -12.360 -24.463 1.00 93.81 333 PRO A C 1
ATOM 2720 O O . PRO A 1 333 ? 26.736 -11.480 -25.273 1.00 93.81 333 PRO A O 1
ATOM 2723 N N . LYS A 1 334 ? 25.228 -12.957 -24.507 1.00 94.94 334 LYS A N 1
ATOM 2724 C CA . LYS A 1 334 ? 24.109 -12.522 -25.361 1.00 94.94 334 LYS A CA 1
ATOM 2725 C C . LYS A 1 334 ? 23.336 -11.335 -24.786 1.00 94.94 334 LYS A C 1
ATOM 2727 O O . LYS A 1 334 ? 22.524 -10.760 -25.510 1.00 94.94 334 LYS A O 1
ATOM 2732 N N . VAL A 1 335 ? 23.549 -10.989 -23.517 1.00 95.75 335 VAL A N 1
ATOM 2733 C CA . VAL A 1 335 ? 22.987 -9.770 -22.931 1.00 95.75 335 VAL A CA 1
ATOM 2734 C C . VAL A 1 335 ? 23.622 -8.567 -23.616 1.00 95.75 335 VAL A C 1
ATOM 2736 O O . VAL A 1 335 ? 24.841 -8.493 -23.759 1.00 95.75 335 VAL A O 1
ATOM 2739 N N . VAL A 1 336 ? 22.784 -7.641 -24.067 1.00 95.44 336 VAL A N 1
ATOM 2740 C CA . VAL A 1 336 ? 23.205 -6.380 -24.676 1.00 95.44 336 VAL A CA 1
ATOM 2741 C C . VAL A 1 336 ? 22.586 -5.212 -23.927 1.00 95.44 336 VAL A C 1
ATOM 2743 O O . VAL A 1 336 ? 21.449 -5.298 -23.461 1.00 95.44 336 VAL A O 1
ATOM 2746 N N . PHE A 1 337 ? 23.341 -4.122 -23.840 1.00 96.00 337 PHE A N 1
ATOM 2747 C CA . PHE A 1 337 ? 22.912 -2.856 -23.254 1.00 96.00 337 PHE A CA 1
ATOM 2748 C C . PHE A 1 337 ? 22.755 -1.819 -24.365 1.00 96.00 337 PHE A C 1
ATOM 2750 O O . PHE A 1 337 ? 23.535 -1.803 -25.314 1.00 96.00 337 PHE A O 1
ATOM 2757 N N . LEU A 1 338 ? 21.724 -0.988 -24.270 1.00 95.75 338 LEU A N 1
ATOM 2758 C CA . LEU A 1 338 ? 21.314 -0.033 -25.295 1.00 95.75 338 LEU A CA 1
ATOM 2759 C C . LEU A 1 338 ? 21.128 1.319 -24.611 1.00 95.75 338 LEU A C 1
ATOM 2761 O O . LEU A 1 338 ? 20.123 1.544 -23.937 1.00 95.75 338 LEU A O 1
ATOM 2765 N N . PHE A 1 339 ? 22.095 2.216 -24.762 1.00 94.12 339 PHE A N 1
ATOM 2766 C CA . PHE A 1 339 ? 22.028 3.544 -24.157 1.00 94.12 339 PHE A CA 1
ATOM 2767 C C . PHE A 1 339 ? 21.499 4.548 -25.182 1.00 94.12 339 PHE A C 1
ATOM 2769 O O . PHE A 1 339 ? 22.149 4.719 -26.214 1.00 94.12 339 PHE A O 1
ATOM 2776 N N . PRO A 1 340 ? 20.334 5.185 -24.962 1.00 91.62 340 PRO A N 1
ATOM 2777 C CA . PRO A 1 340 ? 19.823 6.198 -25.879 1.00 91.62 340 PRO A CA 1
ATOM 2778 C C . PRO A 1 340 ? 20.812 7.357 -26.004 1.00 91.62 340 PRO A C 1
ATOM 2780 O O . PRO A 1 340 ? 21.280 7.893 -25.004 1.00 91.62 340 PRO A O 1
ATOM 2783 N N . ASP A 1 341 ? 21.108 7.734 -27.242 1.00 87.19 341 ASP A N 1
ATOM 2784 C CA . ASP A 1 341 ? 21.934 8.885 -27.586 1.00 87.19 341 ASP A CA 1
ATOM 2785 C C . ASP A 1 341 ? 21.024 9.997 -28.117 1.00 87.19 341 ASP A C 1
ATOM 2787 O O . ASP A 1 341 ? 20.267 9.777 -29.066 1.00 87.19 341 ASP A O 1
ATOM 2791 N N . ASP A 1 342 ? 21.083 11.179 -27.502 1.00 74.06 342 ASP A N 1
ATOM 2792 C CA . ASP A 1 342 ? 20.374 12.375 -27.965 1.00 74.06 342 ASP A CA 1
ATOM 2793 C C . ASP A 1 342 ? 21.395 13.406 -28.474 1.00 74.06 342 ASP A C 1
ATOM 2795 O O . ASP A 1 342 ? 21.964 14.160 -27.674 1.00 74.06 342 ASP A O 1
ATOM 2799 N N . PRO A 1 343 ? 21.641 13.463 -29.798 1.00 65.19 343 PRO A N 1
ATOM 2800 C CA . PRO A 1 343 ? 22.607 14.385 -30.387 1.00 65.19 343 PRO A CA 1
ATOM 2801 C C . PRO A 1 343 ? 22.295 15.857 -30.087 1.00 65.19 343 PRO A C 1
ATOM 2803 O O . PRO A 1 343 ? 23.207 16.675 -30.017 1.00 65.19 343 PRO A O 1
ATOM 2806 N N . LEU A 1 344 ? 21.019 16.203 -29.865 1.00 57.88 344 LEU A N 1
ATOM 2807 C CA . LEU A 1 344 ? 20.589 17.579 -29.593 1.00 57.88 344 LEU A CA 1
ATOM 2808 C C . LEU A 1 344 ? 20.937 18.037 -28.170 1.00 57.88 344 LEU A C 1
ATOM 2810 O O . LEU A 1 344 ? 21.000 19.235 -27.912 1.00 57.88 344 LEU A O 1
ATOM 2814 N N . LYS A 1 345 ? 21.199 17.100 -27.251 1.00 58.75 345 LYS A N 1
ATOM 2815 C CA . LYS A 1 345 ? 21.642 17.374 -25.873 1.00 58.75 345 LYS A CA 1
ATOM 2816 C C . LYS A 1 345 ? 23.154 17.209 -25.694 1.00 58.75 345 LYS A C 1
ATOM 2818 O O . LYS A 1 345 ? 23.625 16.969 -24.586 1.00 58.75 345 LYS A O 1
ATOM 2823 N N . GLY A 1 346 ? 23.906 17.312 -26.790 1.00 57.53 346 GLY A N 1
ATOM 2824 C CA . GLY A 1 346 ? 25.356 17.128 -26.818 1.00 57.53 346 GLY A CA 1
ATOM 2825 C C . GLY A 1 346 ? 25.809 15.692 -27.084 1.00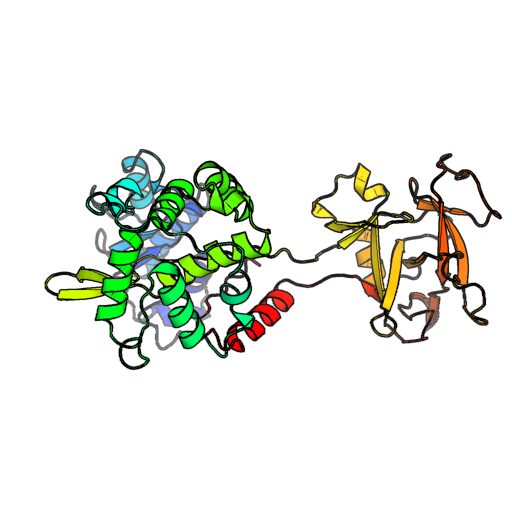 57.53 346 GLY A C 1
ATOM 2826 O O . GLY A 1 346 ? 27.000 15.501 -27.297 1.00 57.53 346 GLY A O 1
ATOM 2827 N N . GLY A 1 347 ? 24.889 14.715 -27.129 1.00 58.56 347 GLY A N 1
ATOM 2828 C CA . GLY A 1 347 ? 25.146 13.306 -27.448 1.00 58.56 347 GLY A CA 1
ATOM 2829 C C . GLY A 1 347 ? 26.324 12.654 -26.704 1.00 58.56 347 GLY A C 1
ATOM 2830 O O . GLY A 1 347 ? 26.971 13.223 -25.830 1.00 58.56 347 GLY A O 1
ATOM 2831 N N . TYR A 1 348 ? 26.649 11.422 -27.075 1.00 62.69 348 TYR A N 1
ATOM 2832 C CA . TYR A 1 348 ? 27.942 10.805 -26.758 1.00 62.69 348 TYR A CA 1
ATOM 2833 C C . TYR A 1 348 ? 29.003 11.109 -27.831 1.00 62.69 348 TYR A C 1
ATOM 2835 O O . TYR A 1 348 ? 30.143 10.646 -27.730 1.00 62.69 348 TYR A O 1
ATOM 2843 N N . GLN A 1 349 ? 28.640 11.889 -28.857 1.00 50.53 349 GLN A N 1
ATOM 2844 C CA . GLN A 1 349 ? 29.541 12.358 -29.907 1.00 50.53 349 GLN A CA 1
ATOM 2845 C C . GLN A 1 349 ? 30.618 13.268 -29.297 1.00 50.53 349 GLN A C 1
ATOM 2847 O O . GLN A 1 349 ? 30.354 14.407 -28.938 1.00 50.53 349 GLN A O 1
ATOM 2852 N N . GLY A 1 350 ? 31.839 12.742 -29.158 1.00 48.75 350 GLY A N 1
ATOM 2853 C CA . GLY A 1 350 ? 32.994 13.475 -28.619 1.00 48.75 350 GLY A CA 1
ATOM 2854 C C . GLY A 1 350 ? 33.674 12.826 -27.410 1.00 48.75 350 GLY A C 1
ATOM 2855 O O . GLY A 1 350 ? 34.765 13.249 -27.034 1.00 48.75 350 GLY A O 1
ATOM 2856 N N . ARG A 1 351 ? 33.107 11.762 -26.816 1.00 55.66 351 ARG A N 1
ATOM 2857 C CA . ARG A 1 351 ? 33.842 10.945 -25.832 1.00 55.66 351 ARG A CA 1
ATOM 2858 C C . ARG A 1 351 ? 34.781 9.980 -26.559 1.00 55.66 351 ARG A C 1
ATOM 2860 O O . ARG A 1 351 ? 34.402 8.856 -26.881 1.00 55.66 351 ARG A O 1
ATOM 2867 N N . ASN A 1 352 ? 36.003 10.432 -26.839 1.00 50.00 352 ASN A N 1
ATOM 2868 C CA . ASN A 1 352 ? 37.071 9.579 -27.367 1.00 50.00 352 ASN A CA 1
ATOM 2869 C C . ASN A 1 352 ? 37.269 8.351 -26.452 1.00 50.00 352 ASN A C 1
ATOM 2871 O O . ASN A 1 352 ? 37.416 8.506 -25.242 1.00 50.00 352 ASN A O 1
ATOM 2875 N N . GLY A 1 353 ? 37.278 7.140 -27.026 1.00 63.56 353 GLY A N 1
ATOM 2876 C CA . GLY A 1 353 ? 37.615 5.899 -26.308 1.00 63.56 353 GLY A CA 1
ATOM 2877 C C . GLY A 1 353 ? 36.450 5.016 -25.832 1.00 63.56 353 GLY A C 1
ATOM 2878 O O . GLY A 1 353 ? 36.698 4.070 -25.087 1.00 63.56 353 GLY A O 1
ATOM 2879 N N . LEU A 1 354 ? 35.200 5.272 -26.241 1.00 74.56 354 LEU A N 1
ATOM 2880 C CA . LEU A 1 354 ? 34.087 4.346 -25.975 1.00 74.56 354 LEU A CA 1
ATOM 2881 C C . LEU A 1 354 ? 34.187 3.087 -26.862 1.00 74.56 354 LEU A C 1
ATOM 2883 O O . LEU A 1 354 ? 34.115 3.185 -28.085 1.00 74.56 354 LEU A O 1
ATOM 2887 N N . ASP A 1 355 ? 34.308 1.905 -26.251 1.00 84.12 355 ASP A N 1
ATOM 2888 C CA . ASP A 1 355 ? 34.293 0.609 -26.952 1.00 84.12 355 ASP A CA 1
ATOM 2889 C C . ASP A 1 355 ? 32.845 0.158 -27.225 1.00 84.12 355 ASP A C 1
ATOM 2891 O O . ASP A 1 355 ? 32.134 -0.310 -26.328 1.00 84.12 355 ASP A O 1
ATOM 2895 N N . GLY A 1 356 ? 32.375 0.344 -28.461 1.00 87.69 356 GLY A N 1
ATOM 2896 C CA . GLY A 1 356 ? 31.022 -0.024 -28.876 1.00 87.69 356 GLY A CA 1
ATOM 2897 C C . GLY A 1 356 ? 30.630 0.502 -30.255 1.00 87.69 356 GLY A C 1
ATOM 2898 O O . GLY A 1 356 ? 31.435 1.091 -30.972 1.00 87.69 356 GLY A O 1
ATOM 2899 N N . ILE A 1 357 ? 29.370 0.278 -30.633 1.00 89.75 357 ILE A N 1
ATOM 2900 C CA . ILE A 1 357 ? 28.818 0.651 -31.944 1.00 89.75 357 ILE A CA 1
ATOM 2901 C C . ILE A 1 357 ? 27.507 1.420 -31.745 1.00 89.75 357 ILE A C 1
ATOM 2903 O O . ILE A 1 357 ? 26.690 1.065 -30.892 1.00 89.75 357 ILE A O 1
ATOM 2907 N N . PHE A 1 358 ? 27.291 2.462 -32.549 1.00 90.75 358 PHE A N 1
ATOM 2908 C CA . PHE A 1 358 ? 26.010 3.165 -32.614 1.00 90.75 358 PHE A CA 1
ATOM 2909 C C . PHE A 1 358 ? 25.061 2.479 -33.597 1.00 90.75 358 PHE A C 1
ATOM 2911 O O . PHE A 1 358 ? 25.440 2.150 -34.718 1.00 90.75 358 PHE A O 1
ATOM 2918 N N . TYR A 1 359 ? 23.811 2.312 -33.179 1.00 92.81 359 TYR A N 1
ATOM 2919 C CA . TYR A 1 359 ? 22.727 1.768 -33.988 1.00 92.81 359 TYR A CA 1
ATOM 2920 C C . TYR A 1 359 ? 21.523 2.706 -33.965 1.00 92.81 359 TYR A C 1
ATOM 2922 O O . TYR A 1 359 ? 21.352 3.504 -33.045 1.00 92.81 359 TYR A O 1
ATOM 2930 N N . HIS A 1 360 ? 20.634 2.538 -34.935 1.00 93.62 360 HIS A N 1
ATOM 2931 C CA . HIS A 1 360 ? 19.255 2.993 -34.856 1.00 93.62 360 HIS A CA 1
ATOM 2932 C C . HIS A 1 360 ? 18.376 1.807 -34.440 1.00 93.62 360 HIS A C 1
ATOM 2934 O O . HIS A 1 360 ? 18.293 0.802 -35.151 1.00 93.62 360 HIS A O 1
ATOM 2940 N N . LEU A 1 361 ? 17.758 1.913 -33.264 1.00 95.25 361 LEU A N 1
ATOM 2941 C CA . LEU A 1 361 ? 16.835 0.938 -32.691 1.00 95.25 361 LEU A CA 1
ATOM 2942 C C . LEU A 1 361 ? 15.398 1.297 -33.070 1.00 95.25 361 LEU A C 1
ATOM 2944 O O . LEU A 1 361 ? 14.930 2.401 -32.795 1.00 95.25 361 LEU A O 1
ATOM 2948 N N . CYS A 1 362 ? 14.684 0.356 -33.680 1.00 95.31 362 CYS A N 1
ATOM 2949 C CA . CYS A 1 362 ? 13.278 0.527 -34.026 1.00 95.31 362 CYS A CA 1
ATOM 2950 C C . CYS A 1 362 ? 12.365 0.393 -32.801 1.00 95.31 362 CYS A C 1
ATOM 2952 O O . CYS A 1 362 ? 12.385 -0.635 -32.126 1.00 95.31 362 CYS A O 1
ATOM 2954 N N . CYS A 1 363 ? 11.484 1.373 -32.581 1.00 94.19 363 CYS A N 1
ATOM 2955 C CA . CYS A 1 363 ? 10.518 1.365 -31.474 1.00 94.19 363 CYS A CA 1
ATOM 2956 C C . CYS A 1 363 ? 9.390 0.323 -31.620 1.00 94.19 363 CYS A C 1
ATOM 2958 O O . CYS A 1 363 ? 8.640 0.099 -30.674 1.00 94.19 363 CYS A O 1
ATOM 2960 N N . ALA A 1 364 ? 9.229 -0.289 -32.800 1.00 93.00 364 ALA A N 1
ATOM 2961 C CA . ALA A 1 364 ? 8.156 -1.247 -33.076 1.00 93.00 364 ALA A CA 1
ATOM 2962 C C . ALA A 1 364 ? 8.636 -2.705 -33.050 1.00 93.00 364 ALA A C 1
ATOM 2964 O O . ALA A 1 364 ? 8.041 -3.529 -32.361 1.00 93.00 364 ALA A O 1
ATOM 2965 N N . CYS A 1 365 ? 9.701 -3.031 -33.791 1.00 93.75 365 CYS A N 1
ATOM 2966 C CA . CYS A 1 365 ? 10.197 -4.407 -33.921 1.00 93.75 365 CYS A CA 1
ATOM 2967 C C . CYS A 1 365 ? 11.496 -4.688 -33.155 1.00 93.75 365 CYS A C 1
ATOM 2969 O O . CYS A 1 365 ? 12.017 -5.799 -33.241 1.00 93.75 365 CYS A O 1
ATOM 2971 N N . LEU A 1 366 ? 12.055 -3.685 -32.466 1.00 96.12 366 LEU A N 1
ATOM 2972 C CA . LEU A 1 366 ? 13.346 -3.768 -31.770 1.00 96.12 366 LEU A CA 1
ATOM 2973 C C . LEU A 1 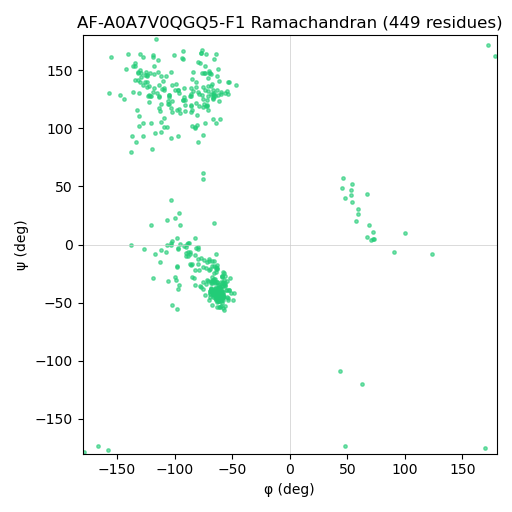366 ? 14.529 -4.147 -32.677 1.00 96.12 366 LEU A C 1
ATOM 2975 O O . LEU A 1 366 ? 15.566 -4.611 -32.203 1.00 96.12 366 LEU A O 1
ATOM 2979 N N . GLY A 1 367 ? 14.378 -3.952 -33.989 1.00 95.12 367 GLY A N 1
ATOM 2980 C CA . GLY A 1 367 ? 15.432 -4.123 -34.981 1.00 95.12 367 GLY A CA 1
ATOM 2981 C C . GLY A 1 367 ? 16.530 -3.077 -34.820 1.00 95.12 367 GLY A C 1
ATOM 2982 O O . GLY A 1 367 ? 16.240 -1.900 -34.605 1.00 95.12 367 GLY A O 1
ATOM 2983 N N . LEU A 1 368 ? 17.779 -3.509 -34.951 1.00 94.50 368 LEU A N 1
ATOM 2984 C CA . LEU A 1 368 ? 18.969 -2.667 -34.935 1.00 94.50 368 LEU A CA 1
ATOM 2985 C C . LEU A 1 368 ? 19.506 -2.528 -36.359 1.00 94.50 368 LEU A C 1
ATOM 2987 O O . LEU A 1 368 ? 19.717 -3.523 -37.057 1.00 94.50 368 LEU A O 1
ATOM 2991 N N . THR A 1 369 ? 19.740 -1.292 -36.790 1.00 92.69 369 THR A N 1
ATOM 2992 C CA . THR A 1 369 ? 20.393 -0.995 -38.070 1.00 92.69 369 THR A CA 1
ATOM 2993 C C . THR A 1 369 ? 21.545 -0.015 -37.882 1.00 92.69 369 THR A C 1
ATOM 2995 O O . THR A 1 369 ? 21.477 0.877 -37.038 1.00 92.69 369 THR A O 1
ATOM 2998 N N . THR A 1 370 ? 22.609 -0.191 -38.662 1.00 90.19 370 THR A N 1
ATOM 2999 C CA . THR A 1 370 ? 23.757 0.725 -38.740 1.00 90.19 370 THR A CA 1
ATOM 3000 C C . THR A 1 370 ? 23.656 1.683 -39.923 1.00 90.19 370 THR A C 1
ATOM 3002 O O . THR A 1 370 ? 24.617 2.392 -40.189 1.00 90.19 370 THR A O 1
ATOM 3005 N N . SER A 1 371 ? 22.538 1.688 -40.660 1.00 83.56 371 SER A N 1
ATOM 3006 C CA . SER A 1 371 ? 22.325 2.637 -41.757 1.00 83.56 371 SER A CA 1
ATOM 3007 C C . SER A 1 371 ? 22.535 4.075 -41.273 1.00 83.56 371 SER A C 1
ATOM 3009 O O . SER A 1 371 ? 22.104 4.423 -40.168 1.00 83.56 371 SER A O 1
ATOM 3011 N N . ASP A 1 372 ? 23.166 4.898 -42.109 1.00 75.88 372 ASP A N 1
ATOM 3012 C CA . ASP A 1 372 ? 23.299 6.331 -41.868 1.00 75.88 372 ASP A CA 1
ATOM 3013 C C . ASP A 1 372 ? 21.935 7.007 -42.064 1.00 75.88 372 ASP A C 1
ATOM 3015 O O . ASP A 1 372 ? 21.335 6.915 -43.132 1.00 75.88 372 ASP A O 1
ATOM 3019 N N . ALA A 1 373 ? 21.430 7.649 -41.007 1.00 74.12 373 ALA A N 1
ATOM 3020 C CA . ALA A 1 373 ? 20.173 8.410 -40.986 1.00 74.12 373 ALA A CA 1
ATOM 3021 C C . ALA A 1 373 ? 18.940 7.719 -41.639 1.00 74.12 373 ALA A C 1
ATOM 3023 O O . ALA A 1 373 ? 18.312 8.291 -42.531 1.00 74.12 373 ALA A O 1
ATOM 3024 N N . PRO A 1 374 ? 18.540 6.510 -41.194 1.00 81.44 374 PRO A N 1
ATOM 3025 C CA . PRO A 1 374 ? 17.387 5.803 -41.745 1.00 81.44 374 PRO A CA 1
ATOM 3026 C C . PRO A 1 374 ? 16.082 6.556 -41.450 1.00 81.44 374 PRO A C 1
ATOM 3028 O O . PRO A 1 374 ? 15.792 6.872 -40.295 1.00 81.44 374 PRO A O 1
ATOM 3031 N N . THR A 1 375 ? 15.275 6.803 -42.486 1.00 84.00 375 THR A N 1
ATOM 3032 C CA . THR A 1 375 ? 13.925 7.385 -42.352 1.00 84.00 375 THR A CA 1
ATOM 3033 C C . THR A 1 375 ? 12.905 6.363 -41.863 1.00 84.00 375 THR A C 1
ATOM 3035 O O . THR A 1 375 ? 12.032 6.692 -41.062 1.00 84.00 375 THR A O 1
ATOM 3038 N N . ASP A 1 376 ? 13.040 5.117 -42.317 1.00 92.38 376 ASP A N 1
ATOM 3039 C CA . ASP A 1 376 ? 12.146 4.008 -42.005 1.00 92.38 376 ASP A CA 1
ATOM 3040 C C . ASP A 1 376 ? 12.963 2.781 -41.579 1.00 92.38 376 ASP A C 1
ATOM 3042 O O . ASP A 1 376 ? 14.096 2.555 -42.014 1.00 92.38 376 ASP A O 1
ATOM 3046 N N . CYS A 1 377 ? 12.392 1.963 -40.699 1.00 91.81 377 CYS A N 1
ATOM 3047 C CA . CYS A 1 377 ? 13.018 0.727 -40.262 1.00 91.81 377 CYS A CA 1
ATOM 3048 C C . CYS A 1 377 ? 13.099 -0.270 -41.433 1.00 91.81 377 CYS A C 1
ATOM 3050 O O . CYS A 1 377 ? 12.051 -0.634 -41.969 1.00 91.81 377 CYS A O 1
ATOM 3052 N N . PRO A 1 378 ? 14.282 -0.825 -41.762 1.00 91.31 378 PRO A N 1
ATOM 3053 C CA . PRO A 1 378 ? 14.434 -1.739 -42.899 1.00 91.31 378 PRO A CA 1
ATOM 3054 C C . PRO A 1 378 ? 13.719 -3.085 -42.705 1.00 91.31 378 PRO A C 1
ATOM 3056 O O . PRO A 1 378 ? 13.542 -3.832 -43.660 1.00 91.31 378 PRO A O 1
ATOM 3059 N N . TYR A 1 379 ? 13.310 -3.408 -41.474 1.00 91.56 379 TYR A N 1
ATOM 3060 C CA . TYR A 1 379 ? 12.683 -4.689 -41.140 1.00 91.56 379 TYR A CA 1
ATOM 3061 C C . TYR A 1 379 ? 11.154 -4.625 -41.070 1.00 91.56 379 TYR A C 1
ATOM 3063 O O . TYR A 1 379 ? 10.495 -5.631 -41.304 1.00 91.56 379 TYR A O 1
ATOM 3071 N N . CYS A 1 380 ? 10.577 -3.478 -40.695 1.00 93.06 380 CYS A N 1
ATOM 3072 C CA . CYS A 1 380 ? 9.126 -3.353 -40.488 1.00 93.06 380 CYS A CA 1
ATOM 3073 C C . CYS A 1 380 ? 8.501 -2.062 -41.037 1.00 93.06 380 CYS A C 1
ATOM 3075 O O . CYS A 1 380 ? 7.303 -1.859 -40.868 1.00 93.06 380 CYS A O 1
ATOM 3077 N N . GLY A 1 381 ? 9.289 -1.168 -41.643 1.00 92.06 381 GLY A N 1
ATOM 3078 C CA . GLY A 1 381 ? 8.811 0.101 -42.203 1.00 92.06 381 GLY A CA 1
ATOM 3079 C C . GLY A 1 381 ? 8.437 1.176 -41.175 1.00 92.06 381 GLY A C 1
ATOM 3080 O O . GLY A 1 381 ? 7.941 2.230 -41.551 1.00 92.06 381 GLY A O 1
ATOM 3081 N N . ASN A 1 382 ? 8.649 0.948 -39.875 1.00 92.19 382 ASN A N 1
ATOM 3082 C CA . ASN A 1 382 ? 8.322 1.940 -38.848 1.00 92.19 382 ASN A CA 1
ATOM 3083 C C . ASN A 1 382 ? 9.276 3.146 -38.878 1.00 92.19 382 ASN A C 1
ATOM 3085 O O . ASN A 1 382 ? 10.492 2.964 -38.908 1.00 92.19 382 ASN A O 1
ATOM 3089 N N . ARG A 1 383 ? 8.729 4.359 -38.760 1.00 91.88 383 ARG A N 1
ATOM 3090 C CA . ARG A 1 383 ? 9.483 5.629 -38.783 1.00 91.88 383 ARG A CA 1
ATOM 3091 C C . ARG A 1 383 ? 10.119 6.009 -37.453 1.00 91.88 383 ARG A C 1
ATOM 3093 O O . ARG A 1 383 ? 11.061 6.795 -37.404 1.00 91.88 383 ARG A O 1
ATOM 3100 N N . GLU A 1 384 ? 9.604 5.474 -36.348 1.00 91.69 384 GLU A N 1
ATOM 3101 C CA . GLU A 1 384 ? 10.158 5.774 -35.031 1.00 91.69 384 GLU A CA 1
ATOM 3102 C C . GLU A 1 384 ? 11.406 4.927 -34.767 1.00 91.69 384 GLU A C 1
ATOM 3104 O O . GLU A 1 384 ? 11.335 3.729 -34.460 1.00 91.69 384 GLU A O 1
ATOM 3109 N N . LEU A 1 385 ? 12.554 5.590 -34.899 1.00 92.38 385 LEU A N 1
ATOM 3110 C CA . LEU A 1 385 ? 13.885 5.062 -34.638 1.00 92.38 385 LEU A CA 1
ATOM 3111 C C . LEU A 1 385 ? 14.577 5.928 -33.578 1.00 92.38 385 LEU A C 1
ATOM 3113 O O . LEU A 1 385 ? 14.516 7.163 -33.612 1.00 92.38 385 LEU A O 1
ATOM 3117 N N . VAL A 1 386 ? 15.236 5.270 -32.628 1.00 92.31 386 VAL A N 1
ATOM 3118 C CA . VAL A 1 386 ? 16.034 5.903 -31.572 1.00 92.31 386 VAL A CA 1
ATOM 3119 C C . VAL A 1 386 ? 17.489 5.537 -31.796 1.00 92.31 386 VAL A C 1
ATOM 3121 O O . VAL A 1 386 ? 17.822 4.360 -31.922 1.00 92.31 386 VAL A O 1
ATOM 3124 N N . ARG A 1 387 ? 18.370 6.536 -31.839 1.00 92.25 387 ARG A N 1
ATOM 3125 C CA . ARG A 1 387 ? 19.808 6.283 -31.877 1.00 92.25 387 ARG A CA 1
ATOM 3126 C C . ARG A 1 387 ? 20.250 5.755 -30.514 1.00 92.25 387 ARG A C 1
ATOM 3128 O O . ARG A 1 387 ? 19.940 6.350 -29.486 1.00 92.25 387 ARG A O 1
ATOM 3135 N N . VAL A 1 388 ? 20.946 4.627 -30.503 1.00 93.19 388 VAL A N 1
ATOM 3136 C CA . VAL A 1 388 ? 21.431 3.972 -29.287 1.00 93.19 388 VAL A CA 1
ATOM 3137 C C . VAL A 1 388 ? 22.903 3.606 -29.428 1.00 93.19 388 VAL A C 1
ATOM 3139 O O . VAL A 1 388 ? 23.351 3.168 -30.486 1.00 93.19 388 VAL A O 1
ATOM 3142 N N . PHE A 1 389 ? 23.654 3.756 -28.345 1.00 93.31 389 PHE A N 1
ATOM 3143 C CA . PHE A 1 389 ? 25.003 3.233 -28.202 1.00 93.31 389 PHE A CA 1
ATOM 3144 C C . PHE A 1 389 ? 24.957 1.835 -27.576 1.00 93.31 389 PHE A C 1
ATOM 3146 O O . PHE A 1 389 ? 24.365 1.641 -26.509 1.00 93.31 389 PHE A O 1
ATOM 3153 N N . VAL A 1 390 ? 25.591 0.864 -28.235 1.00 94.12 390 VAL A N 1
ATOM 3154 C CA . VAL A 1 390 ? 25.712 -0.521 -27.765 1.00 94.12 390 VAL A CA 1
ATOM 3155 C C . VAL A 1 390 ? 27.177 -0.799 -27.421 1.00 94.12 390 VAL A C 1
ATOM 3157 O O . VAL A 1 390 ? 27.986 -0.958 -28.341 1.00 94.12 390 VAL A O 1
ATOM 3160 N N . PRO A 1 391 ? 27.547 -0.863 -26.127 1.00 93.06 391 PRO A N 1
ATOM 3161 C CA . PRO A 1 391 ? 28.919 -1.125 -25.720 1.00 93.06 391 PRO A CA 1
ATOM 3162 C C . PRO A 1 391 ? 29.312 -2.585 -25.940 1.00 93.06 391 PRO A C 1
ATOM 3164 O O . PRO A 1 391 ? 28.486 -3.504 -25.855 1.00 93.06 391 PRO A O 1
ATOM 3167 N N . ASN A 1 392 ? 30.608 -2.813 -26.124 1.00 90.44 392 ASN A N 1
ATOM 3168 C CA . ASN A 1 392 ? 31.176 -4.150 -26.101 1.00 90.44 392 ASN A CA 1
ATOM 3169 C C . ASN A 1 392 ? 31.265 -4.669 -24.656 1.00 90.44 392 ASN A C 1
ATOM 3171 O O . ASN A 1 392 ? 32.211 -4.419 -23.918 1.00 90.44 392 ASN A O 1
ATOM 3175 N N . SER A 1 393 ? 30.246 -5.413 -24.240 1.00 88.88 393 SER A N 1
ATOM 3176 C CA . SER A 1 393 ? 30.100 -5.940 -22.876 1.00 88.88 393 SER A CA 1
ATOM 3177 C C . SER A 1 393 ? 30.604 -7.381 -22.733 1.00 88.88 393 SER A C 1
ATOM 3179 O O . SER A 1 393 ? 30.124 -8.133 -21.888 1.00 88.88 393 SER A O 1
ATOM 3181 N N . ARG A 1 394 ? 31.564 -7.808 -23.564 1.00 91.38 394 ARG A N 1
ATOM 3182 C CA . ARG A 1 394 ? 32.063 -9.192 -23.602 1.00 91.38 394 ARG A CA 1
ATOM 3183 C C . ARG A 1 394 ? 33.545 -9.250 -23.277 1.00 91.38 394 ARG A C 1
ATOM 3185 O O . ARG A 1 394 ? 34.353 -8.571 -23.896 1.00 91.38 394 ARG A O 1
ATOM 3192 N N . VAL A 1 395 ? 33.923 -10.151 -22.373 1.00 90.25 395 VAL A N 1
ATOM 3193 C CA . VAL A 1 395 ? 35.331 -10.394 -22.028 1.00 90.25 395 VAL A CA 1
ATOM 3194 C C . VAL A 1 395 ? 35.657 -11.883 -22.042 1.00 90.25 395 VAL A C 1
ATOM 3196 O O . VAL A 1 395 ? 34.833 -12.737 -21.709 1.00 90.25 395 VAL A O 1
ATOM 3199 N N . LYS A 1 396 ? 36.895 -12.217 -22.414 1.00 89.44 396 LYS A N 1
ATOM 3200 C CA . LYS A 1 396 ? 37.394 -13.596 -22.394 1.00 89.44 396 LYS A CA 1
ATOM 3201 C C . LYS A 1 396 ? 37.925 -13.924 -20.996 1.00 89.44 396 LYS A C 1
ATOM 3203 O O . LYS A 1 396 ? 38.939 -13.379 -20.574 1.00 89.44 396 LYS A O 1
ATOM 3208 N N . ARG A 1 397 ? 37.276 -14.849 -20.281 1.00 87.69 397 ARG A N 1
ATOM 3209 C CA . ARG A 1 397 ? 37.739 -15.379 -18.983 1.00 87.69 397 ARG A CA 1
ATOM 3210 C C . ARG A 1 397 ? 37.888 -16.894 -19.059 1.00 87.69 397 ARG A C 1
ATOM 3212 O O . ARG A 1 397 ? 36.956 -17.586 -19.452 1.00 87.69 397 ARG A O 1
ATOM 3219 N N . LYS A 1 398 ? 39.055 -17.428 -18.673 1.00 79.19 398 LYS A N 1
ATOM 3220 C CA . LYS A 1 398 ? 39.321 -18.884 -18.590 1.00 79.19 398 LYS A CA 1
ATOM 3221 C C . LYS A 1 398 ? 38.820 -19.674 -19.823 1.00 79.19 398 LYS A C 1
ATOM 3223 O O . LYS A 1 398 ? 38.131 -20.679 -19.686 1.00 79.19 398 LYS A O 1
ATOM 3228 N N . LYS A 1 399 ? 39.146 -19.195 -21.034 1.00 82.19 399 LYS A N 1
ATOM 3229 C CA . LYS A 1 399 ? 38.739 -19.759 -22.346 1.00 82.19 399 LYS A CA 1
ATOM 3230 C C . LYS A 1 399 ? 37.237 -19.690 -22.697 1.00 82.19 399 LYS A C 1
ATOM 3232 O O . LYS A 1 399 ? 36.863 -20.194 -23.749 1.00 82.19 399 LYS A O 1
ATOM 3237 N N . LYS A 1 400 ? 36.391 -19.026 -21.902 1.00 88.31 400 LYS A N 1
ATOM 3238 C CA . LYS A 1 400 ? 34.981 -18.746 -22.233 1.00 88.31 400 LYS A CA 1
ATOM 3239 C C . LYS A 1 400 ? 34.749 -17.242 -22.400 1.00 88.31 400 LYS A C 1
ATOM 3241 O O . LYS A 1 400 ? 35.424 -16.434 -21.763 1.00 88.31 400 LYS A O 1
ATOM 3246 N N . ILE A 1 401 ? 33.812 -16.872 -23.267 1.00 89.56 401 ILE A N 1
ATOM 3247 C CA . ILE A 1 401 ? 33.334 -15.490 -23.384 1.00 89.56 401 ILE A CA 1
ATOM 3248 C C . ILE A 1 401 ? 32.213 -15.319 -22.362 1.00 89.56 401 ILE A C 1
ATOM 3250 O O . ILE A 1 401 ? 31.285 -16.125 -22.332 1.00 89.56 401 ILE A O 1
ATOM 3254 N N . VAL A 1 402 ? 32.319 -14.295 -21.523 1.00 92.94 402 VAL A N 1
ATOM 3255 C CA . VAL A 1 402 ? 31.305 -13.942 -20.525 1.00 92.94 402 VAL A CA 1
ATOM 3256 C C . VAL A 1 402 ? 30.878 -12.493 -20.718 1.00 92.94 402 VAL A C 1
ATOM 3258 O O . VAL A 1 402 ? 31.680 -11.667 -21.165 1.00 92.94 402 VAL A O 1
ATOM 3261 N N . GLY A 1 403 ? 29.622 -12.202 -20.395 1.00 92.50 403 GLY A N 1
ATOM 3262 C CA . GLY A 1 403 ? 29.124 -10.836 -20.292 1.00 92.50 403 GLY A CA 1
ATOM 3263 C C . GLY A 1 403 ? 29.709 -10.125 -19.068 1.00 92.50 403 GLY A C 1
ATOM 3264 O O . GLY A 1 403 ? 30.020 -10.762 -18.059 1.00 92.50 403 GLY A O 1
ATOM 3265 N N . VAL A 1 404 ? 29.873 -8.808 -19.155 1.00 94.19 404 VAL A N 1
ATOM 3266 C CA . VAL A 1 404 ? 30.207 -7.930 -18.025 1.00 94.19 404 VAL A CA 1
ATOM 3267 C C . VAL A 1 404 ? 29.192 -6.806 -17.915 1.00 94.19 404 VAL A C 1
ATOM 3269 O O . VAL A 1 404 ? 28.683 -6.307 -18.915 1.00 94.19 404 VAL A O 1
ATOM 3272 N N . HIS A 1 405 ? 28.917 -6.394 -16.682 1.00 95.44 405 HIS A N 1
ATOM 3273 C CA . HIS A 1 405 ? 27.990 -5.309 -16.356 1.00 95.44 405 HIS A CA 1
ATOM 3274 C C . HIS A 1 405 ? 28.754 -4.032 -15.987 1.00 95.44 405 HIS A C 1
ATOM 3276 O O . HIS A 1 405 ? 28.409 -3.320 -15.041 1.00 95.44 405 HIS A O 1
ATOM 3282 N N . ASP A 1 406 ? 29.852 -3.783 -16.694 1.00 93.94 406 ASP A N 1
ATOM 3283 C CA . ASP A 1 406 ? 30.704 -2.620 -16.481 1.00 93.94 406 ASP A CA 1
ATOM 3284 C C . ASP A 1 406 ? 30.083 -1.411 -17.191 1.00 93.94 406 ASP A C 1
ATOM 3286 O O . ASP A 1 406 ? 29.533 -1.530 -18.288 1.00 93.94 406 ASP A O 1
ATOM 3290 N N . CYS A 1 407 ? 30.136 -0.241 -16.558 1.00 92.56 407 CYS A N 1
ATOM 3291 C CA . CYS A 1 407 ? 29.582 0.965 -17.158 1.00 92.56 407 CYS A CA 1
ATOM 3292 C C . CYS A 1 407 ? 30.512 1.474 -18.264 1.00 92.56 407 CYS A C 1
ATOM 3294 O O . CYS A 1 407 ? 31.674 1.775 -17.974 1.00 92.56 407 CYS A O 1
ATOM 3296 N N . PRO A 1 408 ? 30.017 1.666 -19.500 1.00 90.69 408 PRO A N 1
ATOM 3297 C CA . PRO A 1 408 ? 30.861 2.133 -20.594 1.00 90.69 408 PRO A CA 1
ATOM 3298 C C . PRO A 1 408 ? 31.266 3.606 -20.454 1.00 90.69 408 PRO A C 1
ATOM 3300 O O . PRO A 1 408 ? 32.181 4.049 -21.135 1.00 90.69 408 PRO A O 1
ATOM 3303 N N . PHE A 1 409 ? 30.604 4.376 -19.585 1.00 89.94 409 PHE A N 1
ATOM 3304 C CA . PHE A 1 409 ? 30.813 5.822 -19.477 1.00 89.94 409 PHE A CA 1
ATOM 3305 C C . PHE A 1 409 ? 31.771 6.238 -18.363 1.00 89.94 409 PHE A C 1
ATOM 3307 O O . PHE A 1 409 ? 32.514 7.195 -18.550 1.00 89.94 409 PHE A O 1
ATOM 3314 N N . CYS A 1 410 ? 31.728 5.571 -17.206 1.00 89.94 410 CYS A N 1
ATOM 3315 C CA . CYS A 1 410 ? 32.617 5.862 -16.073 1.00 89.94 410 CYS A CA 1
ATOM 3316 C C . CYS A 1 410 ? 33.629 4.743 -15.789 1.00 89.94 410 CYS A C 1
ATOM 3318 O O . CYS A 1 410 ? 34.460 4.893 -14.901 1.00 89.94 410 CYS A O 1
ATOM 3320 N N . GLY A 1 411 ? 33.552 3.609 -16.496 1.00 89.25 411 GLY A N 1
ATOM 3321 C CA . GLY A 1 411 ? 34.455 2.469 -16.303 1.00 89.25 411 GLY A CA 1
ATOM 3322 C C . GLY A 1 411 ? 34.225 1.677 -15.010 1.00 89.25 411 GLY A C 1
ATOM 3323 O O . GLY A 1 411 ? 34.979 0.748 -14.715 1.00 89.25 411 GLY A O 1
ATOM 3324 N N . ALA A 1 412 ? 33.195 2.011 -14.226 1.00 92.25 412 ALA A N 1
ATOM 3325 C CA . ALA A 1 412 ? 32.900 1.325 -12.977 1.00 92.25 412 ALA A CA 1
ATOM 3326 C C . ALA A 1 412 ? 32.508 -0.141 -13.214 1.00 92.25 412 ALA A C 1
ATOM 3328 O O . ALA A 1 412 ? 31.586 -0.438 -13.984 1.00 92.25 412 ALA A O 1
ATOM 3329 N N . ARG A 1 413 ? 33.182 -1.054 -12.508 1.00 93.12 413 ARG A N 1
ATOM 3330 C CA . ARG A 1 413 ? 33.014 -2.504 -12.662 1.00 93.12 413 ARG A CA 1
ATOM 3331 C C . ARG A 1 413 ? 31.725 -3.005 -12.016 1.00 93.12 413 ARG A C 1
ATOM 3333 O O . ARG A 1 413 ? 31.440 -2.656 -10.874 1.00 93.12 413 ARG A O 1
ATOM 3340 N N . ASN A 1 414 ? 30.984 -3.868 -12.713 1.00 92.31 414 ASN A N 1
ATOM 3341 C CA . ASN A 1 414 ? 29.724 -4.467 -12.250 1.00 92.31 414 ASN A CA 1
ATOM 3342 C C . ASN A 1 414 ? 28.736 -3.429 -11.665 1.00 92.31 414 ASN A C 1
ATOM 3344 O O . ASN A 1 414 ? 28.109 -3.632 -10.617 1.00 92.31 414 ASN A O 1
ATOM 3348 N N . SER A 1 415 ? 28.669 -2.265 -12.310 1.00 93.81 415 SER A N 1
ATOM 3349 C CA . SER A 1 415 ? 27.904 -1.104 -11.852 1.00 93.81 415 SER A CA 1
ATOM 3350 C C . SER A 1 415 ? 26.544 -0.981 -12.534 1.00 93.81 415 SER A C 1
ATOM 3352 O O . SER A 1 415 ? 25.678 -0.300 -11.987 1.00 93.81 415 SER A O 1
ATOM 3354 N N . LEU A 1 416 ? 26.336 -1.648 -13.677 1.00 94.56 416 LEU A N 1
ATOM 3355 C CA . LEU A 1 416 ? 25.041 -1.705 -14.351 1.00 94.56 416 LEU A CA 1
ATOM 3356 C C . LEU A 1 416 ? 24.104 -2.655 -13.601 1.00 94.56 416 LEU A C 1
ATOM 3358 O O . LEU A 1 416 ? 24.360 -3.854 -13.489 1.00 94.56 416 LEU A O 1
ATOM 3362 N N . THR A 1 417 ? 23.002 -2.112 -13.100 1.00 93.56 417 THR A N 1
ATOM 3363 C CA . THR A 1 417 ? 21.974 -2.851 -12.366 1.00 93.56 417 THR A CA 1
ATOM 3364 C C . THR A 1 417 ? 20.615 -2.679 -13.017 1.00 93.56 417 THR A C 1
ATOM 3366 O O . THR A 1 417 ? 20.313 -1.614 -13.550 1.00 93.56 417 THR A O 1
ATOM 3369 N N . ILE A 1 418 ? 19.787 -3.720 -12.956 1.00 93.44 418 ILE A N 1
ATOM 3370 C CA . ILE A 1 418 ? 18.387 -3.642 -13.381 1.00 93.44 418 ILE A CA 1
ATOM 3371 C C . ILE A 1 418 ? 17.636 -2.749 -12.394 1.00 93.44 418 ILE A C 1
ATOM 3373 O O . ILE A 1 418 ? 17.810 -2.892 -11.182 1.00 93.44 418 ILE A O 1
ATOM 3377 N N . ILE A 1 419 ? 16.795 -1.853 -12.905 1.00 87.88 419 ILE A N 1
ATOM 3378 C CA . ILE A 1 419 ? 15.932 -1.027 -12.064 1.00 87.88 419 ILE A CA 1
ATOM 3379 C C . ILE A 1 419 ? 14.906 -1.917 -11.360 1.00 87.88 419 ILE A C 1
ATOM 3381 O O . ILE A 1 419 ? 14.148 -2.653 -11.994 1.00 87.88 419 ILE A O 1
ATOM 3385 N N . GLY A 1 420 ? 14.873 -1.820 -10.035 1.00 82.62 420 GLY A N 1
ATOM 3386 C CA . GLY A 1 420 ? 13.850 -2.428 -9.203 1.00 82.62 420 GLY A CA 1
ATOM 3387 C C . GLY A 1 420 ? 14.094 -2.174 -7.722 1.00 82.62 420 GLY A C 1
ATOM 3388 O O . GLY A 1 420 ? 15.198 -1.816 -7.314 1.00 82.62 420 GLY A O 1
ATOM 3389 N N . SER A 1 421 ? 13.054 -2.356 -6.916 1.00 76.50 421 SER A N 1
ATOM 3390 C CA . SER A 1 421 ? 13.097 -2.189 -5.463 1.00 76.50 421 SER A CA 1
ATOM 3391 C C . SER A 1 421 ? 12.192 -3.225 -4.822 1.00 76.50 421 SER A C 1
ATOM 3393 O O . SER A 1 421 ? 11.021 -3.302 -5.189 1.00 76.50 421 SER A O 1
ATOM 3395 N N . ARG A 1 422 ? 12.745 -4.017 -3.896 1.00 78.06 422 ARG A N 1
ATOM 3396 C CA . ARG A 1 422 ? 12.019 -5.079 -3.189 1.00 78.06 422 ARG A CA 1
ATOM 3397 C C . ARG A 1 422 ? 11.106 -4.494 -2.116 1.00 78.06 422 ARG A C 1
ATOM 3399 O O . ARG A 1 422 ? 11.490 -3.527 -1.459 1.00 78.06 422 ARG A O 1
ATOM 3406 N N . ALA A 1 423 ? 9.962 -5.137 -1.868 1.00 72.62 423 ALA A N 1
ATOM 3407 C CA . ALA A 1 423 ? 9.003 -4.703 -0.850 1.00 72.62 423 ALA A CA 1
ATOM 3408 C C . ALA A 1 423 ? 9.672 -4.538 0.523 1.00 72.62 423 ALA A C 1
ATOM 3410 O O . ALA A 1 423 ? 9.568 -3.479 1.127 1.00 72.62 423 ALA A O 1
ATOM 3411 N N . ALA A 1 424 ? 10.486 -5.513 0.947 1.00 72.00 424 ALA A N 1
ATOM 3412 C CA . ALA A 1 424 ? 11.212 -5.446 2.218 1.00 72.00 424 ALA A CA 1
ATOM 3413 C C . ALA A 1 424 ? 12.084 -4.185 2.363 1.00 72.00 424 ALA A C 1
ATOM 3415 O O . ALA A 1 424 ? 12.142 -3.596 3.441 1.00 72.00 424 ALA A O 1
ATOM 3416 N N . SER A 1 425 ? 12.750 -3.746 1.290 1.00 78.00 425 SER A N 1
ATOM 3417 C CA . SER A 1 425 ? 13.560 -2.523 1.301 1.00 78.00 425 SER A CA 1
ATOM 3418 C C . SER A 1 425 ? 12.694 -1.270 1.428 1.00 78.00 425 SER A C 1
ATOM 3420 O O . SER A 1 425 ? 13.005 -0.408 2.244 1.00 78.00 425 SER A O 1
ATOM 3422 N N . LEU A 1 426 ? 11.594 -1.188 0.670 1.00 75.69 426 LEU A N 1
ATOM 3423 C CA . LEU A 1 426 ? 10.644 -0.071 0.746 1.00 75.69 426 LEU A CA 1
ATOM 3424 C C . LEU A 1 426 ? 10.011 0.026 2.135 1.00 75.69 426 LEU A C 1
ATOM 3426 O O . LEU A 1 426 ? 10.032 1.090 2.749 1.00 75.69 426 LEU A O 1
ATOM 3430 N N . THR A 1 427 ? 9.529 -1.099 2.660 1.00 77.75 427 THR A N 1
ATOM 3431 C CA . THR A 1 427 ? 8.970 -1.189 4.007 1.00 77.75 427 THR A CA 1
ATOM 3432 C C . THR A 1 427 ? 9.999 -0.749 5.041 1.00 77.75 427 THR A C 1
ATOM 3434 O O . THR A 1 427 ? 9.686 0.080 5.881 1.00 77.75 427 THR A O 1
ATOM 3437 N N . SER A 1 428 ? 11.252 -1.203 4.947 1.00 81.75 428 SER A N 1
ATOM 3438 C CA . SER A 1 428 ? 12.299 -0.819 5.908 1.00 81.75 428 SER A CA 1
ATOM 3439 C C . SER A 1 428 ? 12.554 0.694 5.927 1.00 81.75 428 SER A C 1
ATOM 3441 O O . SER A 1 428 ? 12.706 1.273 7.001 1.00 81.75 428 SER A O 1
ATOM 3443 N N . VAL A 1 429 ? 12.568 1.347 4.757 1.00 82.81 429 VAL A N 1
ATOM 3444 C CA . VAL A 1 429 ? 12.721 2.809 4.645 1.00 82.81 429 VAL A CA 1
ATOM 3445 C C . VAL A 1 429 ? 11.531 3.534 5.267 1.00 82.81 429 VAL A C 1
ATOM 3447 O O . VAL A 1 429 ? 11.730 4.460 6.048 1.00 82.81 429 VAL A O 1
ATOM 3450 N N . ILE A 1 430 ? 10.307 3.090 4.974 1.00 82.12 430 ILE A N 1
ATOM 3451 C CA . ILE A 1 430 ? 9.086 3.691 5.526 1.00 82.12 430 ILE A CA 1
ATOM 3452 C C . ILE A 1 430 ? 9.053 3.547 7.046 1.00 82.12 430 ILE A C 1
ATOM 3454 O O . ILE A 1 430 ? 8.780 4.516 7.745 1.00 82.12 430 ILE A O 1
ATOM 3458 N N . ILE A 1 431 ? 9.390 2.367 7.572 1.00 83.69 431 ILE A N 1
ATOM 3459 C CA . ILE A 1 431 ? 9.470 2.131 9.017 1.00 83.69 431 ILE A CA 1
ATOM 3460 C C . ILE A 1 431 ? 10.492 3.069 9.648 1.00 83.69 431 ILE A C 1
ATOM 3462 O O . ILE A 1 431 ? 10.179 3.726 10.638 1.00 83.69 431 ILE A O 1
ATOM 3466 N N . ALA A 1 432 ? 11.691 3.167 9.068 1.00 86.38 432 ALA A N 1
ATOM 3467 C CA . ALA A 1 432 ? 12.731 4.051 9.574 1.00 86.38 432 ALA A CA 1
ATOM 3468 C C . ALA A 1 432 ? 12.260 5.513 9.598 1.00 86.38 432 ALA A C 1
ATOM 3470 O O . ALA A 1 432 ? 12.389 6.162 10.633 1.00 86.38 432 ALA A O 1
ATOM 3471 N N . GLN A 1 433 ? 11.648 5.995 8.511 1.00 85.56 433 GLN A N 1
ATOM 3472 C CA . GLN A 1 433 ? 11.106 7.353 8.417 1.00 85.56 433 GLN A CA 1
ATOM 3473 C C . GLN A 1 433 ? 9.992 7.607 9.440 1.00 85.56 433 GLN A C 1
ATOM 3475 O O . GLN A 1 433 ? 10.037 8.603 10.164 1.00 85.56 433 GLN A O 1
ATOM 3480 N N . LEU A 1 434 ? 9.031 6.685 9.565 1.00 84.25 434 LEU A N 1
ATOM 3481 C CA . LEU A 1 434 ? 7.948 6.776 10.546 1.00 84.25 434 LEU A CA 1
ATOM 3482 C C . LEU A 1 434 ? 8.481 6.773 11.981 1.00 84.25 434 LEU A C 1
ATOM 3484 O O . LEU A 1 434 ? 7.975 7.505 12.822 1.00 84.25 434 LEU A O 1
ATOM 3488 N N . TYR A 1 435 ? 9.500 5.968 12.280 1.00 85.62 435 TYR A N 1
ATOM 3489 C CA . TYR A 1 435 ? 10.079 5.865 13.624 1.00 85.62 435 TYR A CA 1
ATOM 3490 C C . TYR A 1 435 ? 11.024 7.026 13.958 1.00 85.62 435 TYR A C 1
ATOM 3492 O O . TYR A 1 435 ? 11.270 7.280 15.143 1.00 85.62 435 TYR A O 1
ATOM 3500 N N . SER A 1 436 ? 11.568 7.704 12.942 1.00 86.25 436 SER A N 1
ATOM 3501 C CA . SER A 1 436 ? 12.363 8.926 13.095 1.00 86.25 436 SER A CA 1
ATOM 3502 C C . SER A 1 436 ? 11.525 10.203 13.129 1.00 86.25 436 SER A C 1
ATOM 3504 O O . SER A 1 436 ? 12.038 11.240 13.535 1.00 86.25 436 SER A O 1
ATOM 3506 N N . SER A 1 437 ? 10.262 10.145 12.696 1.00 83.69 437 SER A N 1
ATOM 3507 C CA . SER A 1 437 ? 9.377 11.308 12.653 1.00 83.69 437 SER A CA 1
ATOM 3508 C C . SER A 1 437 ? 9.123 11.872 14.053 1.00 83.69 437 SER A C 1
ATOM 3510 O O . SER A 1 437 ? 8.755 11.133 14.968 1.00 83.69 437 SER A O 1
ATOM 3512 N N . SER A 1 438 ? 9.246 13.194 14.203 1.00 81.62 438 SER A N 1
ATOM 3513 C CA . SER A 1 438 ? 8.878 13.930 15.424 1.00 81.62 438 SER A CA 1
ATOM 3514 C C . SER A 1 438 ? 7.372 13.897 15.712 1.00 81.62 438 SER A C 1
ATOM 3516 O O . SER A 1 438 ? 6.945 14.211 16.822 1.00 81.62 438 SER A O 1
ATOM 3518 N N . PHE A 1 439 ? 6.563 13.493 14.730 1.00 81.19 439 PHE A N 1
ATOM 3519 C CA . PHE A 1 439 ? 5.117 13.332 14.865 1.00 81.19 439 PHE A CA 1
ATOM 3520 C C . PHE A 1 439 ? 4.708 11.938 15.362 1.00 81.19 439 PHE A C 1
ATOM 3522 O O . PHE A 1 439 ? 3.533 11.718 15.652 1.00 81.19 439 PHE A O 1
ATOM 3529 N N . ASN A 1 440 ? 5.650 10.995 15.486 1.00 80.38 440 ASN A N 1
ATOM 3530 C CA . ASN A 1 440 ? 5.371 9.643 15.957 1.00 80.38 440 ASN A CA 1
ATOM 3531 C C . ASN A 1 440 ? 5.802 9.440 17.418 1.00 80.38 440 ASN A C 1
ATOM 3533 O O . ASN A 1 440 ? 6.927 9.030 17.713 1.00 80.38 440 ASN A O 1
ATOM 3537 N N . ASN A 1 441 ? 4.862 9.683 18.330 1.00 74.00 4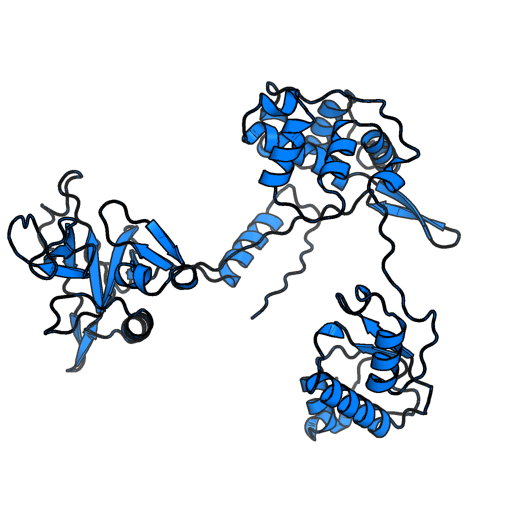41 ASN A N 1
ATOM 3538 C CA . ASN A 1 441 ? 5.069 9.495 19.766 1.00 74.00 441 ASN A CA 1
ATOM 3539 C C . ASN A 1 441 ? 4.786 8.058 20.251 1.00 74.00 441 ASN A C 1
ATOM 3541 O O . ASN A 1 441 ? 5.095 7.748 21.400 1.00 74.00 441 ASN A O 1
ATOM 3545 N N . ASP A 1 442 ? 4.229 7.178 19.407 1.00 75.00 442 ASP A N 1
ATOM 3546 C CA . ASP A 1 442 ? 3.945 5.776 19.745 1.00 75.00 442 ASP A CA 1
ATOM 3547 C C . ASP A 1 442 ? 4.548 4.838 18.690 1.00 75.00 442 ASP A C 1
ATOM 3549 O O . ASP A 1 442 ? 3.942 4.531 17.665 1.00 75.00 442 ASP A O 1
ATOM 3553 N N . LYS A 1 443 ? 5.776 4.373 18.948 1.00 77.44 443 LYS A N 1
ATOM 3554 C CA . LYS A 1 443 ? 6.571 3.534 18.034 1.00 77.44 443 LYS A CA 1
ATOM 3555 C C . LYS A 1 443 ? 6.086 2.081 17.994 1.00 77.44 443 LYS A C 1
ATOM 3557 O O . LYS A 1 443 ? 6.852 1.148 18.250 1.00 77.44 443 LYS A O 1
ATOM 3562 N N . LYS A 1 444 ? 4.813 1.887 17.669 1.00 74.12 444 LYS A N 1
ATOM 3563 C CA . LYS A 1 444 ? 4.192 0.582 17.444 1.00 74.12 444 LYS A CA 1
ATOM 3564 C C . LYS A 1 444 ? 3.883 0.414 15.969 1.00 74.12 444 LYS A C 1
ATOM 3566 O O . LYS A 1 444 ? 3.324 1.296 15.328 1.00 74.12 444 LYS A O 1
ATOM 3571 N N . LEU A 1 445 ? 4.221 -0.756 15.450 1.00 71.31 445 LEU A N 1
ATOM 3572 C CA . LEU A 1 445 ? 3.938 -1.131 14.080 1.00 71.31 445 LEU A CA 1
ATOM 3573 C C . LEU A 1 445 ? 3.691 -2.631 14.021 1.00 71.31 445 LEU A C 1
ATOM 3575 O O . LEU A 1 445 ? 4.513 -3.423 14.477 1.00 71.31 445 LEU A O 1
ATOM 3579 N N . LEU A 1 446 ? 2.577 -3.004 13.404 1.00 64.31 446 LEU A N 1
ATOM 3580 C CA . LEU A 1 446 ? 2.324 -4.365 12.956 1.00 64.31 446 LEU A CA 1
ATOM 3581 C C . LEU A 1 446 ? 2.553 -4.384 11.448 1.00 64.31 446 LEU A C 1
ATOM 3583 O O . LEU A 1 446 ? 1.898 -3.652 10.712 1.00 64.31 446 LEU A O 1
ATOM 3587 N N . THR A 1 447 ? 3.532 -5.163 10.993 1.00 61.47 447 THR A N 1
ATOM 3588 C CA . THR A 1 447 ? 3.822 -5.331 9.564 1.00 61.47 447 THR A CA 1
ATOM 3589 C C . THR A 1 447 ? 3.524 -6.764 9.175 1.00 61.47 447 THR A C 1
ATOM 3591 O O . THR A 1 447 ? 4.172 -7.686 9.668 1.00 61.47 447 THR A O 1
ATOM 3594 N N . PHE A 1 448 ? 2.565 -6.934 8.275 1.00 57.94 448 PHE A N 1
ATOM 3595 C CA . PHE A 1 448 ? 2.281 -8.202 7.621 1.00 57.94 448 PHE A CA 1
ATOM 3596 C C . PHE A 1 448 ? 2.946 -8.181 6.243 1.00 57.94 448 PHE A C 1
ATOM 3598 O O . PHE A 1 448 ? 2.945 -7.156 5.562 1.00 57.94 448 PHE A O 1
ATOM 3605 N N . SER A 1 449 ? 3.567 -9.289 5.855 1.00 50.31 449 SER A N 1
ATOM 3606 C CA . SER A 1 449 ? 4.154 -9.459 4.528 1.00 50.31 449 SER A CA 1
ATOM 3607 C C . SER A 1 449 ? 3.609 -10.751 3.952 1.00 50.31 449 SER A C 1
ATOM 3609 O O . SER A 1 449 ? 4.067 -11.829 4.334 1.00 50.31 449 SER A O 1
ATOM 3611 N N . ASP A 1 450 ? 2.672 -10.639 3.016 1.00 46.56 450 ASP A N 1
ATOM 3612 C CA . ASP A 1 450 ? 2.272 -11.770 2.186 1.00 46.56 450 ASP A CA 1
ATOM 3613 C C . ASP A 1 450 ? 3.470 -12.121 1.297 1.00 46.56 450 ASP A C 1
ATOM 3615 O O . ASP A 1 450 ? 3.894 -11.330 0.452 1.00 46.56 450 ASP A O 1
ATOM 3619 N N . SER A 1 451 ? 4.111 -13.249 1.607 1.00 36.97 451 SER A N 1
ATOM 3620 C CA . SER A 1 451 ? 5.320 -13.737 0.927 1.00 36.97 451 SER A CA 1
ATOM 3621 C C . SER A 1 451 ? 4.969 -14.728 -0.166 1.00 36.97 451 SER A C 1
ATOM 3623 O O . SER A 1 451 ? 4.173 -15.644 0.143 1.00 36.97 451 SER A O 1
#

pLDDT: mean 87.44, std 9.47, range [36.97, 96.69]

Mean predicted aligned error: 11.28 Å

Radius of gyration: 31.82 Å; Cα contacts (8 Å, |Δi|>4): 609; chains: 1; bounding box: 68×70×79 Å

Secondary structure (DSSP, 8-state):
--SS--SS----HHHHHHHHH-GGGGGGGTT--TTS--EEEE--GGG--HHHHHHHHHHHHHHHHHHTPPTT--EEEE--SSGGGSS-HHHHHHHHHHHH-S---GGG-----PPPHHHHHTT----B-----GGGHHHH-GGGSSSHHHHHHHHHHHHHS----HHHHT-HHHHHHHHHHHHTBHHHHHHHHHHTTS---HHHHHHHHHHH-TTGGGS-HHHHHHHHHHHHHHHHH-EEEEEETTEEEEEESS----------B-SEEEESSSS--EEEGGGS-HHHHTTEEEEEEETTT--EEEEEE--TT-SB-B--HHHHHHHHHTT-TTEEEEEE--GGGT-STT-TT--EEEEEEETTT-BEE--SS-SS-TTT----EEEEEEE--EEEETTEEEE----TTT--TT-EEE--B-HHHHHHHHHHHHHH-TT------------

Foldseek 3Di:
DLQDADLDDDDDLVVLVCLLPPPVNVSNLVPAELVSAQEDEDEACVVQDDPNLVVQLVSLVSVCVSRVHDAQRHHYHYDHDPPVVPPCLPVVLVSVCSSNVHHDDSVNDDDDDDDWLCRLLVPAAAPAEDAQAQVCLVLLDCVVDPFLLRNLQSLCCRRPVDGDDPVCLPDLVVLQVLLNVLSNYPLSSQLRVQCRVHDDDPVSSLVSSVVVPVSSVPHDPSSNVSRVVSSVSSQQSHWHWDDDDPDTDIGRSDDDDDDDDDDWQPCWWWQPAPDIDIDHPVVDDPQRLQRTFFKKAFQPPGQIWGKAFADPPDQFGDSPPVVQVVCVVQQNQRIKTWGFFDVVVVGVPPPPPQAWAKWWAASRRRGTDPDDPDCADPPPRHRGTTITTIHNQWDQDPNDIGGWQADSPPRRGNRMDTDTGGPVRVVVVVLVCLCPDSHNPDSDDDDDDPD

Solvent-accessible surface area (backbone atoms only — not comparable to full-atom values): 26565 Å² total; per-residue (Å²): 88,53,91,55,66,66,97,72,84,89,76,53,74,70,58,51,54,47,50,74,68,38,76,90,37,47,59,50,62,68,83,61,44,51,77,70,60,52,69,47,77,44,76,50,50,67,77,43,51,78,68,52,33,51,52,50,25,51,47,48,51,51,49,35,61,75,39,52,44,60,83,82,60,57,50,71,44,74,42,53,90,55,63,76,75,46,97,46,69,64,59,50,51,53,49,48,31,64,38,71,63,38,87,74,63,91,78,68,73,81,76,90,86,79,77,49,60,61,70,73,40,67,88,45,63,76,80,40,77,77,69,81,56,67,92,49,37,68,78,41,42,65,86,81,37,100,34,50,68,61,38,53,39,50,44,45,25,64,66,67,75,44,86,66,53,78,80,50,71,78,35,68,64,54,25,31,53,45,34,56,55,46,52,17,21,44,68,54,49,50,51,45,55,71,43,64,92,49,95,74,55,68,70,58,52,50,61,56,45,37,76,79,32,73,75,60,61,75,40,54,73,68,33,50,52,23,54,53,52,42,53,52,53,52,43,61,61,12,21,36,80,43,78,58,88,95,41,81,42,83,42,69,51,50,88,81,80,85,85,83,89,79,78,54,41,58,65,33,24,26,38,51,55,94,77,59,49,82,40,52,52,89,80,46,53,77,78,57,40,56,32,26,29,41,32,30,33,24,78,82,80,63,55,59,29,35,36,32,31,37,56,95,87,51,58,34,46,44,48,54,58,68,64,30,55,58,27,57,82,65,34,34,55,40,49,45,49,38,30,73,46,49,68,92,80,58,38,70,76,81,62,85,86,64,66,57,50,70,29,38,35,26,36,68,70,35,34,55,40,73,66,82,85,68,70,48,35,93,87,78,62,47,59,58,62,37,43,24,41,32,56,70,41,65,46,82,52,97,94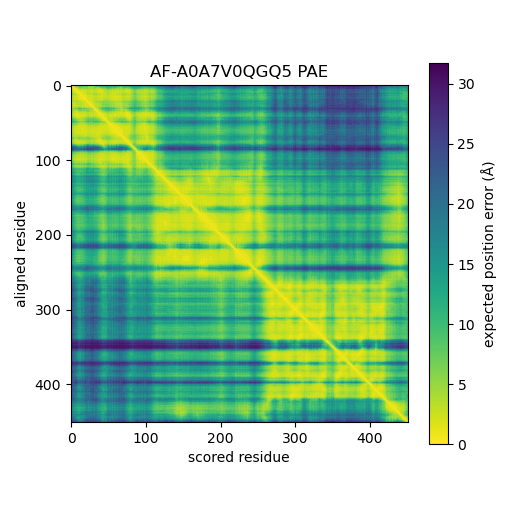,40,74,31,28,54,40,49,30,81,86,79,66,42,74,70,28,48,39,71,53,62,46,55,53,70,60,55,52,51,51,51,50,52,51,52,65,66,35,75,71,46,90,67,92,73,84,89,84,86,77,96,126